Protein AF-A0A2E4F7Q9-F1 (afdb_monomer_lite)

Structure (mmCIF, N/CA/C/O backbone):
data_AF-A0A2E4F7Q9-F1
#
_entry.id   AF-A0A2E4F7Q9-F1
#
loop_
_atom_site.group_PDB
_atom_site.id
_atom_site.type_symbol
_atom_site.label_atom_id
_atom_site.label_alt_id
_atom_site.label_comp_id
_atom_site.label_asym_id
_atom_site.label_entity_id
_atom_site.label_seq_id
_atom_site.pdbx_PDB_ins_code
_atom_site.Cartn_x
_atom_site.Cartn_y
_atom_site.Cartn_z
_atom_site.occupancy
_atom_site.B_iso_or_equiv
_atom_site.auth_seq_id
_atom_site.auth_comp_id
_atom_site.auth_asym_id
_atom_site.auth_atom_id
_atom_site.pdbx_PDB_model_num
ATOM 1 N N . MET A 1 1 ? -91.558 -2.993 52.936 1.00 45.50 1 MET A N 1
ATOM 2 C CA . MET A 1 1 ? -90.773 -2.161 51.991 1.00 45.50 1 MET A CA 1
ATOM 3 C C . MET A 1 1 ? -89.692 -1.293 52.668 1.00 45.50 1 MET A C 1
ATOM 5 O O . MET A 1 1 ? -89.265 -0.317 52.079 1.00 45.50 1 MET A O 1
ATOM 9 N N . VAL A 1 2 ? -89.159 -1.664 53.846 1.00 42.94 2 VAL A N 1
ATOM 10 C CA . VAL A 1 2 ? -88.187 -0.820 54.594 1.00 42.94 2 VAL A CA 1
ATOM 11 C C . VAL A 1 2 ? -86.748 -1.382 54.591 1.00 42.94 2 VAL A C 1
ATOM 13 O O . VAL A 1 2 ? -85.806 -0.690 54.947 1.00 42.94 2 VAL A O 1
ATOM 16 N N . LYS A 1 3 ? -86.514 -2.605 54.090 1.00 37.88 3 LYS A N 1
ATOM 17 C CA . LYS A 1 3 ? -85.170 -3.228 54.080 1.00 37.88 3 LYS A CA 1
ATOM 18 C C . LYS A 1 3 ? -84.284 -2.899 52.864 1.00 37.88 3 LYS A C 1
ATOM 20 O O . LYS A 1 3 ? -83.122 -3.282 52.864 1.00 37.88 3 LYS A O 1
ATOM 25 N N . ARG A 1 4 ? -84.788 -2.193 51.842 1.00 39.75 4 ARG A N 1
ATOM 26 C CA . ARG A 1 4 ? -84.002 -1.857 50.630 1.00 39.75 4 ARG A CA 1
ATOM 27 C C . ARG A 1 4 ? -83.364 -0.462 50.634 1.00 39.75 4 ARG A C 1
ATOM 29 O O . ARG A 1 4 ? -82.505 -0.213 49.803 1.00 39.75 4 ARG A O 1
ATOM 36 N N . LEU A 1 5 ? -83.713 0.407 51.585 1.00 40.00 5 LEU A N 1
ATOM 37 C CA . LEU A 1 5 ? -83.173 1.774 51.657 1.00 40.00 5 LEU A CA 1
ATOM 38 C C . LEU A 1 5 ? -81.911 1.911 52.528 1.00 40.00 5 LEU A C 1
ATOM 40 O O . LEU A 1 5 ? -81.155 2.854 52.341 1.00 40.00 5 LEU A O 1
ATOM 44 N N . ILE A 1 6 ? -81.622 0.951 53.415 1.00 44.53 6 ILE A N 1
ATOM 45 C CA . ILE A 1 6 ? -80.449 1.027 54.311 1.00 44.53 6 ILE A CA 1
ATOM 46 C C . ILE A 1 6 ? -79.172 0.476 53.648 1.00 44.53 6 ILE A C 1
ATOM 48 O O . ILE A 1 6 ? -78.078 0.960 53.919 1.00 44.53 6 ILE A O 1
ATOM 52 N N . VAL A 1 7 ? -79.287 -0.469 52.708 1.00 45.38 7 VAL A N 1
ATOM 53 C CA . VAL A 1 7 ? -78.111 -1.052 52.028 1.00 45.38 7 VAL A CA 1
ATOM 54 C C . VAL A 1 7 ? -77.541 -0.110 50.958 1.00 45.38 7 VAL A C 1
ATOM 56 O O . VAL A 1 7 ? -76.335 -0.083 50.742 1.00 45.38 7 VAL A O 1
ATOM 59 N N . MET A 1 8 ? -78.373 0.731 50.334 1.00 41.50 8 MET A N 1
ATOM 60 C CA . MET A 1 8 ? -77.917 1.646 49.279 1.00 41.50 8 MET A CA 1
ATOM 61 C C . MET A 1 8 ? -77.243 2.916 49.834 1.00 41.50 8 MET A C 1
ATOM 63 O O . MET A 1 8 ? -76.357 3.466 49.187 1.00 41.50 8 MET A O 1
ATOM 67 N N . ALA A 1 9 ? -77.586 3.331 51.060 1.00 40.19 9 ALA A N 1
ATOM 68 C CA . ALA A 1 9 ? -76.904 4.427 51.753 1.00 40.19 9 ALA A CA 1
ATOM 69 C C . ALA A 1 9 ? -75.544 4.005 52.349 1.00 40.19 9 ALA A C 1
ATOM 71 O O . ALA A 1 9 ? -74.620 4.813 52.378 1.00 40.19 9 ALA A O 1
ATOM 72 N N . LEU A 1 10 ? -75.376 2.737 52.756 1.00 37.78 10 LEU A N 1
ATOM 73 C CA . LEU A 1 10 ? -74.100 2.252 53.302 1.00 37.78 10 LEU A CA 1
ATOM 74 C C . LEU A 1 10 ? -73.044 1.955 52.221 1.00 37.78 10 LEU A C 1
ATOM 76 O O . LEU A 1 10 ? -71.855 2.114 52.476 1.00 37.78 10 LEU A O 1
ATOM 80 N N . VAL A 1 11 ? -73.460 1.576 51.006 1.00 43.97 11 VAL A N 1
ATOM 81 C CA . VAL A 1 11 ? -72.532 1.351 49.878 1.00 43.97 11 VAL A CA 1
ATOM 82 C C . VAL A 1 11 ? -72.076 2.672 49.248 1.00 43.97 11 VAL A C 1
ATOM 84 O O . VAL A 1 11 ? -70.932 2.769 48.813 1.00 43.97 11 VAL A O 1
ATOM 87 N N . MET A 1 12 ? -72.902 3.726 49.271 1.00 40.31 12 MET A N 1
ATOM 88 C CA . MET A 1 12 ? -72.456 5.052 48.823 1.00 40.31 12 MET A CA 1
ATOM 89 C C . MET A 1 12 ? -71.593 5.791 49.856 1.00 40.31 12 MET A C 1
ATOM 91 O O . MET A 1 12 ? -70.722 6.548 49.450 1.00 40.31 12 MET A O 1
ATOM 95 N N . ALA A 1 13 ? -71.729 5.515 51.158 1.00 39.25 13 ALA A N 1
ATOM 96 C CA . ALA A 1 13 ? -70.867 6.120 52.182 1.00 39.25 13 ALA A CA 1
ATOM 97 C C . ALA A 1 13 ? -69.432 5.545 52.229 1.00 39.25 13 ALA A C 1
ATOM 99 O O . ALA A 1 13 ? -68.540 6.201 52.759 1.00 39.25 13 ALA A O 1
ATOM 100 N N . PHE A 1 14 ? -69.189 4.360 51.651 1.00 41.03 14 PHE A N 1
ATOM 101 C CA . PHE A 1 14 ? -67.839 3.789 51.489 1.00 41.03 14 PHE A CA 1
ATOM 102 C C . PHE A 1 14 ? -67.201 4.082 50.121 1.00 41.03 14 PHE A C 1
ATOM 104 O O . PHE A 1 14 ? -65.998 3.902 49.959 1.00 41.03 14 PHE A O 1
ATOM 111 N N . ALA A 1 15 ? -67.977 4.558 49.142 1.00 40.66 15 ALA A N 1
ATOM 112 C CA . ALA A 1 15 ? -67.469 4.897 47.811 1.00 40.66 15 ALA A CA 1
ATOM 113 C C . ALA A 1 15 ? -67.004 6.361 47.685 1.00 40.66 15 ALA A C 1
ATOM 115 O O . ALA A 1 15 ? -66.286 6.689 46.744 1.00 40.66 15 ALA A O 1
ATOM 116 N N . THR A 1 16 ? -67.366 7.243 48.622 1.00 42.84 16 THR A N 1
ATOM 117 C CA . THR A 1 16 ? -67.044 8.683 48.549 1.00 42.84 16 THR A CA 1
ATOM 118 C C . THR A 1 16 ? -65.993 9.167 49.552 1.00 42.84 16 THR A C 1
ATOM 120 O O . THR A 1 16 ? -65.706 10.357 49.592 1.00 42.84 16 THR A O 1
ATOM 123 N N . THR A 1 17 ? -65.373 8.275 50.328 1.00 42.00 17 THR A N 1
ATOM 124 C CA . THR A 1 17 ? -64.265 8.598 51.256 1.00 42.00 17 THR A CA 1
ATOM 125 C C . THR A 1 17 ? -62.901 8.054 50.810 1.00 42.00 17 THR A C 1
ATOM 127 O O . THR A 1 17 ? -61.927 8.184 51.541 1.00 42.00 17 THR A O 1
ATOM 130 N N . GLY A 1 18 ? -62.798 7.496 49.596 1.00 39.06 18 GLY A N 1
ATOM 131 C CA . GLY A 1 18 ? -61.547 6.954 49.041 1.00 39.06 18 GLY A CA 1
ATOM 132 C C . GLY A 1 18 ? -60.922 7.743 47.883 1.00 39.06 18 GLY A C 1
ATOM 133 O O . GLY A 1 18 ? -59.944 7.275 47.312 1.00 39.06 18 GLY A O 1
ATOM 134 N N . MET A 1 19 ? -61.474 8.898 47.489 1.00 43.62 19 MET A N 1
ATOM 135 C CA . MET A 1 19 ? -60.974 9.684 46.341 1.00 43.62 19 MET A CA 1
ATOM 136 C C . MET A 1 19 ? -60.696 11.154 46.673 1.00 43.62 19 MET A C 1
ATOM 138 O O . MET A 1 19 ? -60.764 12.025 45.810 1.00 43.62 19 MET A O 1
ATOM 142 N N . THR A 1 20 ? -60.353 11.442 47.925 1.00 38.62 20 THR A N 1
ATOM 143 C CA . THR A 1 20 ? -59.730 12.713 48.304 1.00 38.62 20 THR A CA 1
ATOM 144 C C . THR A 1 20 ? -58.364 12.411 48.903 1.00 38.62 20 THR A C 1
ATOM 146 O O . THR A 1 20 ? -58.276 11.997 50.053 1.00 38.62 20 THR A O 1
ATOM 149 N N . GLY A 1 21 ? -57.313 12.617 48.108 1.00 47.12 21 GLY A N 1
ATOM 150 C CA . GLY A 1 21 ? -55.946 12.758 48.607 1.00 47.12 21 GLY A CA 1
ATOM 151 C C . GLY A 1 21 ? -55.154 11.464 48.784 1.00 47.12 21 GLY A C 1
ATOM 152 O O . GLY A 1 21 ? -54.865 11.064 49.903 1.00 47.12 21 GLY A O 1
ATOM 153 N N . CYS A 1 22 ? -54.665 10.901 47.682 1.00 46.66 22 CYS A N 1
ATOM 154 C CA . CYS A 1 22 ? -53.318 10.328 47.688 1.00 46.66 22 CYS A CA 1
ATOM 155 C C . CYS A 1 22 ? -52.421 11.192 46.795 1.00 46.66 22 CYS A C 1
ATOM 157 O O . CYS A 1 22 ? -51.805 10.710 45.855 1.00 46.66 22 CYS A O 1
ATOM 159 N N . SER A 1 23 ? -52.351 12.492 47.099 1.00 52.06 23 SER A N 1
ATOM 160 C CA . SER A 1 23 ? -51.190 13.326 46.767 1.00 52.06 23 SER A CA 1
ATOM 161 C C . SER A 1 23 ? -50.048 12.999 47.740 1.00 52.06 23 SER A C 1
ATOM 163 O O . SER A 1 23 ? -49.494 13.891 48.382 1.00 52.06 23 SER A O 1
ATOM 165 N N . GLY A 1 24 ? -49.800 11.705 47.959 1.00 64.25 24 GLY A N 1
ATOM 166 C CA . GLY A 1 24 ? -48.612 11.265 48.667 1.00 64.25 24 GLY A CA 1
ATOM 167 C C . GLY A 1 24 ? -47.426 11.605 47.783 1.00 64.25 24 GLY A C 1
ATOM 168 O O . GLY A 1 24 ? -47.473 11.366 46.576 1.00 64.25 24 GLY A O 1
ATOM 169 N N . GLU A 1 25 ? -46.414 12.226 48.370 1.00 84.38 25 GLU A N 1
ATOM 170 C CA . GLU A 1 25 ? -45.112 12.358 47.731 1.00 84.38 25 GLU A CA 1
ATOM 171 C C . GLU A 1 25 ? -44.649 10.959 47.302 1.00 84.38 25 GLU A C 1
ATOM 173 O O . GLU A 1 25 ? -44.717 10.027 48.102 1.00 84.38 25 GLU A O 1
ATOM 178 N N . VAL A 1 26 ? -44.270 10.794 46.030 1.00 89.56 26 VAL A N 1
ATOM 179 C CA . VAL A 1 26 ? -43.790 9.505 45.511 1.00 89.56 26 VAL A CA 1
ATOM 180 C C . VAL A 1 26 ? -42.522 9.132 46.273 1.00 89.56 26 VAL A C 1
ATOM 182 O O . VAL A 1 26 ? -41.542 9.877 46.216 1.00 89.56 26 VAL A O 1
ATOM 185 N N . THR A 1 27 ? -42.535 8.001 46.981 1.00 93.00 27 THR A N 1
ATOM 186 C CA . THR A 1 27 ? -41.394 7.573 47.805 1.00 93.00 27 THR A CA 1
ATOM 187 C C . THR A 1 27 ? -40.459 6.624 47.051 1.00 93.00 27 THR A C 1
ATOM 189 O O . THR A 1 27 ? -40.796 6.099 45.989 1.00 93.00 27 THR A O 1
ATOM 192 N N . GLU A 1 28 ? -39.267 6.363 47.599 1.00 94.38 28 GLU A N 1
ATOM 193 C CA . GLU A 1 28 ? -38.353 5.352 47.041 1.00 94.38 28 GLU A CA 1
ATOM 194 C C . GLU A 1 28 ? -39.003 3.958 47.031 1.00 94.38 28 GLU A C 1
ATOM 196 O O . GLU A 1 28 ? -38.849 3.207 46.068 1.00 94.38 28 GLU A O 1
ATOM 201 N N . GLU A 1 29 ? -39.781 3.613 48.063 1.00 93.06 29 GLU A N 1
ATOM 202 C CA . GLU A 1 29 ? -40.510 2.343 48.113 1.00 93.06 29 GLU A CA 1
ATOM 203 C C . GLU A 1 29 ? -41.523 2.217 46.970 1.00 93.06 29 GLU A C 1
ATOM 205 O O . GLU A 1 29 ? -41.656 1.130 46.400 1.00 93.06 29 GLU A O 1
ATOM 210 N N . ASP A 1 30 ? -42.194 3.312 46.595 1.00 93.62 30 ASP A N 1
ATOM 211 C CA . ASP A 1 30 ? -43.116 3.331 45.456 1.00 93.62 30 ASP A CA 1
ATOM 212 C C . ASP A 1 30 ? -42.380 3.047 44.141 1.00 93.62 30 ASP A C 1
ATOM 214 O O . ASP A 1 30 ? -42.795 2.173 43.370 1.00 93.62 30 ASP A O 1
ATOM 218 N N . LEU A 1 31 ? -41.251 3.731 43.906 1.00 94.44 31 LEU A N 1
ATOM 219 C CA . LEU A 1 31 ? -40.431 3.539 42.706 1.00 94.44 31 LEU A CA 1
ATOM 220 C C . LEU A 1 31 ? -39.958 2.084 42.590 1.00 94.44 31 LEU A C 1
ATOM 222 O O . LEU A 1 31 ? -40.086 1.470 41.528 1.00 94.44 31 LEU A O 1
ATOM 226 N N . GLN A 1 32 ? -39.482 1.497 43.692 1.00 94.25 32 GLN A N 1
ATOM 227 C CA . GLN A 1 32 ? -39.054 0.097 43.735 1.00 94.25 32 GLN A CA 1
ATOM 228 C C . GLN A 1 32 ? -40.226 -0.865 43.496 1.00 94.25 32 GLN A C 1
ATOM 230 O O . GLN A 1 32 ? -40.107 -1.811 42.708 1.00 94.25 32 GLN A O 1
ATOM 235 N N . LEU A 1 33 ? -41.381 -0.629 44.127 1.00 92.94 33 LEU A N 1
ATOM 236 C CA . LEU A 1 33 ? -42.571 -1.470 43.990 1.00 92.94 33 LEU A CA 1
ATOM 237 C C . LEU A 1 33 ? -43.046 -1.544 42.534 1.00 92.94 33 LEU A C 1
ATOM 239 O O . LEU A 1 33 ? -43.384 -2.624 42.040 1.00 92.94 33 LEU A O 1
ATOM 243 N N . TRP A 1 34 ? -43.022 -0.426 41.815 1.00 94.94 34 TRP A N 1
ATOM 244 C CA . TRP A 1 34 ? -43.516 -0.347 40.441 1.00 94.94 34 TRP A CA 1
ATOM 245 C C . TRP A 1 34 ? -42.673 -1.117 39.418 1.00 94.94 34 TRP A C 1
ATOM 247 O O . TRP A 1 34 ? -43.142 -1.405 38.323 1.00 94.94 34 TRP A O 1
ATOM 257 N N . THR A 1 35 ? -41.482 -1.580 39.775 1.00 92.06 35 THR A N 1
ATOM 258 C CA . THR A 1 35 ? -40.645 -2.371 38.857 1.00 92.06 35 THR A CA 1
ATOM 259 C C . THR A 1 35 ? -41.067 -3.839 38.715 1.00 92.06 35 THR A C 1
ATOM 261 O O . THR A 1 35 ? -40.578 -4.540 37.832 1.00 92.06 35 THR A O 1
ATOM 264 N N . HIS A 1 36 ? -42.000 -4.324 39.544 1.00 90.94 36 HIS A N 1
ATOM 265 C CA . HIS A 1 36 ? -42.323 -5.754 39.649 1.00 90.94 36 HIS A CA 1
ATOM 266 C C . HIS A 1 36 ? -43.233 -6.296 38.533 1.00 90.94 36 HIS A C 1
ATOM 268 O O . HIS A 1 36 ? -43.378 -7.511 38.396 1.00 90.94 36 HIS A O 1
ATOM 274 N N . ASN A 1 37 ? -43.903 -5.434 37.762 1.00 91.44 37 ASN A N 1
ATOM 275 C CA . ASN A 1 37 ? -44.787 -5.853 36.672 1.00 91.44 37 ASN A CA 1
ATOM 276 C C . ASN A 1 37 ? -44.985 -4.740 35.627 1.00 91.44 37 ASN A C 1
ATOM 278 O O . ASN A 1 37 ? -44.644 -3.583 35.854 1.00 91.44 37 ASN A O 1
ATOM 282 N N . SER A 1 38 ? -45.586 -5.084 34.485 1.00 90.75 38 SER A N 1
ATOM 283 C CA . SER A 1 38 ? -45.806 -4.157 33.364 1.00 90.75 38 SER A CA 1
ATOM 284 C C . SER A 1 38 ? -46.677 -2.947 33.712 1.00 90.75 38 SER A C 1
ATOM 286 O O . SER A 1 38 ? -46.427 -1.853 33.214 1.00 90.75 38 SER A O 1
ATOM 288 N N . ARG A 1 39 ? -47.683 -3.118 34.578 1.00 91.88 39 ARG A N 1
ATOM 289 C CA . ARG A 1 39 ? -48.547 -2.016 35.022 1.00 91.88 39 ARG A CA 1
ATOM 290 C C . ARG A 1 39 ? -47.788 -1.042 35.918 1.00 91.88 39 ARG A C 1
ATOM 292 O O . ARG A 1 39 ? -47.976 0.163 35.796 1.00 91.88 39 ARG A O 1
ATOM 299 N N . GLY A 1 40 ? -46.938 -1.561 36.796 1.00 93.31 40 GLY A N 1
ATOM 300 C CA . GLY A 1 40 ? -46.037 -0.750 37.599 1.00 93.31 40 GLY A CA 1
ATOM 301 C C . GLY A 1 40 ? -45.043 0.009 36.720 1.00 93.31 40 GLY A C 1
ATOM 302 O O . GLY A 1 40 ? -44.918 1.215 36.868 1.00 93.31 40 GLY A O 1
ATOM 303 N N . LEU A 1 41 ? -44.427 -0.638 35.725 1.00 93.44 41 LEU A N 1
ATOM 304 C CA . LEU A 1 41 ? -43.508 0.048 34.809 1.00 93.44 41 LEU A CA 1
ATOM 305 C C . LEU A 1 41 ? -44.188 1.174 34.025 1.00 93.44 41 LEU A C 1
ATOM 307 O O . LEU A 1 41 ? -43.593 2.235 33.860 1.00 93.44 41 LEU A O 1
ATOM 311 N N . ALA A 1 42 ? -45.440 0.981 33.598 1.00 94.56 42 ALA A N 1
ATOM 312 C CA . ALA A 1 42 ? -46.230 2.054 32.996 1.00 94.56 42 ALA A CA 1
ATOM 313 C C . ALA A 1 42 ? -46.452 3.212 33.983 1.00 94.56 42 ALA A C 1
ATOM 315 O O . ALA A 1 42 ? -46.291 4.371 33.616 1.00 94.56 42 ALA A O 1
ATOM 316 N N . ARG A 1 43 ? -46.736 2.910 35.256 1.00 95.19 43 ARG A N 1
ATOM 317 C CA . ARG A 1 43 ? -46.866 3.933 36.300 1.00 95.19 43 ARG A CA 1
ATOM 318 C C . ARG A 1 43 ? -45.554 4.681 36.558 1.00 95.19 43 ARG A C 1
ATOM 320 O O . ARG A 1 43 ? -45.569 5.893 36.739 1.00 95.19 43 ARG A O 1
ATOM 327 N N . LEU A 1 44 ? -44.429 3.973 36.551 1.00 95.06 44 LEU A N 1
ATOM 328 C CA . LEU A 1 44 ? -43.102 4.564 36.697 1.00 95.06 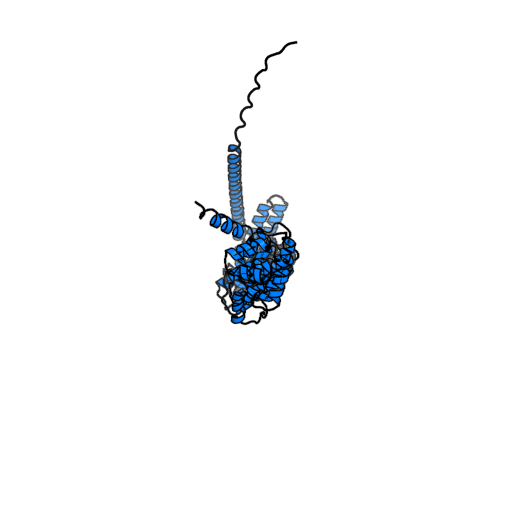44 LEU A CA 1
ATOM 329 C C . LEU A 1 44 ? -42.784 5.496 35.516 1.00 95.06 44 LEU A C 1
ATOM 331 O O . LEU A 1 44 ? -42.322 6.612 35.728 1.00 95.06 44 LEU A O 1
ATOM 335 N N . ALA A 1 45 ? -43.115 5.085 34.287 1.00 95.88 45 ALA A N 1
ATOM 336 C CA . ALA A 1 45 ? -43.003 5.926 33.095 1.00 95.88 45 ALA A CA 1
ATOM 337 C C . ALA A 1 45 ? -43.869 7.197 33.190 1.00 95.88 45 ALA A C 1
ATOM 339 O O . ALA A 1 45 ? -43.373 8.286 32.906 1.00 95.88 45 ALA A O 1
ATOM 340 N N . GLU A 1 46 ? -45.120 7.078 33.656 1.00 95.94 46 GLU A N 1
ATOM 341 C CA . GLU A 1 46 ? -46.008 8.226 33.897 1.00 95.94 46 GLU A CA 1
ATOM 342 C C . GLU A 1 46 ? -45.378 9.234 34.866 1.00 95.94 46 GLU A C 1
ATOM 344 O O . GLU A 1 46 ? -45.363 10.426 34.577 1.00 95.94 46 GLU A O 1
ATOM 349 N N . VAL A 1 47 ? -44.817 8.764 35.986 1.00 95.94 47 VAL A N 1
ATOM 350 C CA . VAL A 1 47 ? -44.167 9.628 36.987 1.00 95.94 47 VAL A CA 1
ATOM 351 C C . VAL A 1 47 ? -42.922 10.313 36.422 1.00 95.94 47 VAL A C 1
ATOM 353 O O . VAL A 1 47 ? -42.708 11.495 36.671 1.00 95.94 47 VAL A O 1
ATOM 356 N N . ILE A 1 48 ? -42.116 9.616 35.619 1.00 97.38 48 ILE A N 1
ATOM 357 C CA . ILE A 1 48 ? -40.937 10.209 34.968 1.00 97.38 48 ILE A CA 1
ATOM 358 C C . ILE A 1 48 ? -41.345 11.272 33.927 1.00 97.38 48 ILE A C 1
ATOM 360 O O . ILE A 1 48 ? -40.654 12.284 33.755 1.00 97.38 48 ILE A O 1
ATOM 364 N N . ALA A 1 49 ? -42.457 11.059 33.220 1.00 96.50 49 ALA A N 1
ATOM 365 C CA . ALA A 1 49 ? -42.962 11.973 32.197 1.00 96.50 49 ALA A CA 1
ATOM 366 C C . ALA A 1 49 ? -43.723 13.183 32.766 1.00 96.50 49 ALA A C 1
ATOM 368 O O . ALA A 1 49 ? -43.810 14.209 32.083 1.00 96.50 49 ALA A O 1
ATOM 369 N N . ASP A 1 50 ? -44.247 13.077 33.988 1.00 95.88 50 ASP A N 1
ATOM 370 C CA . ASP A 1 50 ? -45.048 14.103 34.653 1.00 95.88 50 ASP A CA 1
ATOM 371 C C . ASP A 1 50 ? -44.196 15.334 35.039 1.00 95.88 50 ASP A C 1
ATOM 373 O O . ASP A 1 50 ? -43.276 15.222 35.855 1.00 95.88 50 ASP A O 1
ATOM 377 N N . PRO A 1 51 ? -44.461 16.524 34.460 1.00 94.62 51 PRO A N 1
ATOM 378 C CA . PRO A 1 51 ? -43.712 17.737 34.773 1.00 94.62 51 PRO A CA 1
ATOM 379 C C . PRO A 1 51 ? -43.974 18.287 36.180 1.00 94.62 51 PRO A C 1
ATOM 381 O O . PRO A 1 51 ? -43.174 19.097 36.641 1.00 94.62 51 PRO A O 1
ATOM 384 N N . GLU A 1 52 ? -45.054 17.869 36.848 1.00 94.69 52 GLU A N 1
ATOM 385 C CA . GLU A 1 52 ? -45.373 18.293 38.218 1.00 94.69 52 GLU A CA 1
ATOM 386 C C . GLU A 1 52 ? -44.549 17.526 39.268 1.00 94.69 52 GLU A C 1
ATOM 388 O O . GLU A 1 52 ? -44.474 17.936 40.427 1.00 94.69 52 GLU A O 1
ATOM 393 N N . GLN A 1 53 ? -43.901 16.420 38.879 1.00 95.44 53 GLN A N 1
ATOM 394 C CA . GLN A 1 53 ? -43.010 15.674 39.766 1.00 95.44 53 GLN A CA 1
ATOM 395 C C . GLN A 1 53 ? -41.651 16.378 39.901 1.00 95.44 53 GLN A C 1
ATOM 397 O O . GLN A 1 53 ? -41.104 16.856 38.898 1.00 95.44 53 GLN A O 1
ATOM 402 N N . PRO A 1 54 ? -41.041 16.391 41.104 1.00 95.88 54 PRO A N 1
ATOM 403 C CA . PRO A 1 54 ? -39.699 16.931 41.290 1.00 95.88 54 PRO A CA 1
ATOM 404 C C . PRO A 1 54 ? -38.680 16.269 40.353 1.00 95.88 54 PRO A C 1
ATOM 406 O O . PRO A 1 54 ? -38.685 15.050 40.173 1.00 95.88 54 PRO A O 1
ATOM 409 N N . MET A 1 55 ? -37.760 17.057 39.785 1.00 97.12 55 MET A N 1
ATOM 410 C CA . MET A 1 55 ? -36.740 16.541 38.860 1.00 97.12 55 MET A CA 1
ATOM 411 C C . MET A 1 55 ? -35.888 15.431 39.493 1.00 97.12 55 MET A C 1
ATOM 413 O O . MET A 1 55 ? -35.573 14.443 38.837 1.00 97.12 55 MET A O 1
ATOM 417 N N . THR A 1 56 ? -35.584 15.543 40.787 1.00 96.94 56 THR A N 1
ATOM 418 C CA . THR A 1 56 ? -34.877 14.513 41.562 1.00 96.94 56 THR A CA 1
ATOM 419 C C . THR A 1 56 ? -35.627 13.180 41.575 1.00 96.94 56 THR A C 1
ATOM 421 O O . THR A 1 56 ? -35.021 12.142 41.325 1.00 96.94 56 THR A O 1
ATOM 424 N N . THR A 1 57 ? -36.948 13.198 41.780 1.00 97.25 57 THR A N 1
ATOM 425 C CA . THR A 1 57 ? -37.807 12.003 41.731 1.00 97.25 57 THR A CA 1
ATOM 426 C C . THR A 1 57 ? -37.845 11.402 40.329 1.00 97.25 57 THR A C 1
ATOM 428 O O . THR A 1 57 ? -37.789 10.185 40.171 1.00 97.25 57 THR A O 1
ATOM 431 N N . ARG A 1 58 ? -37.890 12.245 39.293 1.00 97.88 58 ARG A N 1
ATOM 432 C CA . ARG A 1 58 ? -37.905 11.803 37.890 1.00 97.88 58 ARG A CA 1
ATOM 433 C C . ARG A 1 58 ? -36.577 11.158 37.479 1.00 97.88 58 ARG A C 1
ATOM 435 O O . ARG A 1 58 ? -36.593 10.104 36.848 1.00 97.88 58 ARG A O 1
ATOM 442 N N . ILE A 1 59 ? -35.444 11.747 37.879 1.00 98.12 59 ILE A N 1
ATOM 443 C CA . ILE A 1 59 ? -34.099 11.181 37.676 1.00 98.12 59 ILE A CA 1
ATOM 444 C C . ILE A 1 59 ? -33.976 9.844 38.411 1.00 98.12 59 ILE A C 1
ATOM 446 O O . ILE A 1 59 ? -33.597 8.852 37.791 1.00 98.12 59 ILE A O 1
ATOM 450 N N . ARG A 1 60 ? -34.368 9.782 39.692 1.00 97.56 60 ARG A N 1
ATOM 451 C CA . ARG A 1 60 ? -34.325 8.536 40.471 1.00 97.56 60 ARG A CA 1
ATOM 452 C C . ARG A 1 60 ? -35.231 7.457 39.877 1.00 97.56 60 ARG A C 1
ATOM 454 O O . ARG A 1 60 ? -34.834 6.303 39.783 1.00 97.56 60 ARG A O 1
ATOM 461 N N . GLY A 1 61 ? -36.421 7.822 39.401 1.00 97.38 61 GLY A N 1
ATOM 462 C CA . GLY A 1 61 ? -37.308 6.898 38.697 1.00 97.38 61 GLY A CA 1
ATOM 463 C C . GLY A 1 61 ? -36.651 6.297 37.452 1.00 97.38 61 GLY A C 1
ATOM 464 O O . GLY A 1 61 ? -36.744 5.090 37.232 1.00 97.38 61 GLY A O 1
ATOM 465 N N . MET A 1 62 ? -35.939 7.111 36.665 1.00 97.88 62 MET A N 1
ATOM 466 C CA . MET A 1 62 ? -35.179 6.630 35.508 1.00 97.88 62 MET A CA 1
ATOM 467 C C . MET A 1 62 ? -34.011 5.721 35.918 1.00 97.88 62 MET A C 1
ATOM 469 O O . MET A 1 62 ? -33.788 4.689 35.289 1.00 97.88 62 MET A O 1
ATOM 473 N N . GLU A 1 63 ? -33.291 6.064 36.983 1.00 97.56 63 GLU A N 1
ATOM 474 C CA . GLU A 1 63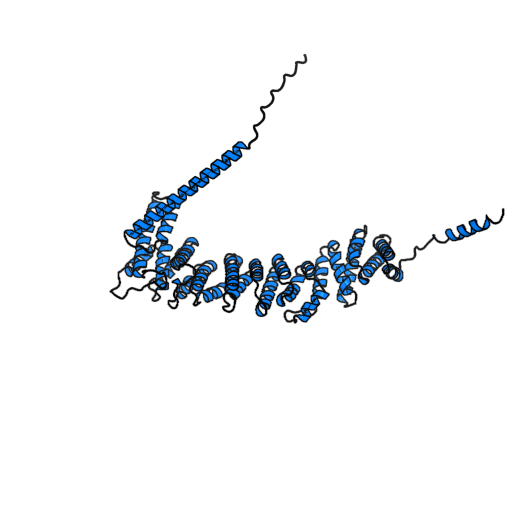 ? -32.225 5.234 37.552 1.00 97.56 63 GLU A CA 1
ATOM 475 C C . GLU A 1 63 ? -32.762 3.854 37.963 1.00 97.56 63 GLU A C 1
ATOM 477 O O . GLU A 1 63 ? -32.228 2.838 37.530 1.00 97.56 63 GLU A O 1
ATOM 482 N N . VAL A 1 64 ? -33.904 3.798 38.657 1.00 97.25 64 VAL A N 1
ATOM 483 C CA . VAL A 1 64 ? -34.580 2.549 39.046 1.00 97.25 64 VAL A CA 1
ATOM 484 C C . VAL A 1 64 ? -34.985 1.700 37.829 1.00 97.25 64 VAL A C 1
ATOM 486 O O . VAL A 1 64 ? -34.822 0.476 37.846 1.00 97.25 64 VAL A O 1
ATOM 489 N N . VAL A 1 65 ? -35.469 2.316 36.738 1.00 97.00 65 VAL A N 1
ATOM 490 C CA . VAL A 1 65 ? -35.732 1.605 35.464 1.00 97.00 65 VAL A CA 1
ATOM 491 C C . VAL A 1 65 ? -34.462 0.904 34.968 1.00 97.00 65 VAL A C 1
ATOM 493 O O . VAL A 1 65 ? -34.517 -0.247 34.521 1.00 97.00 65 VAL A O 1
ATOM 496 N N . VAL A 1 66 ? -33.314 1.577 35.061 1.00 97.19 66 VAL A N 1
ATOM 497 C CA . VAL A 1 66 ? -32.019 1.045 34.628 1.00 97.19 66 VAL A CA 1
ATOM 498 C C . VAL A 1 66 ? -31.499 -0.024 35.588 1.00 97.19 66 VAL A C 1
ATOM 500 O O . VAL A 1 66 ? -31.159 -1.113 35.130 1.00 97.19 66 VAL A O 1
ATOM 503 N N . GLU A 1 67 ? -31.494 0.216 36.899 1.00 95.88 67 GLU A N 1
ATOM 504 C CA . GLU A 1 67 ? -31.037 -0.732 37.927 1.00 95.88 67 GLU A CA 1
ATOM 505 C C . GLU A 1 67 ? -31.702 -2.107 37.771 1.00 95.88 67 GLU A C 1
ATOM 507 O O . GLU A 1 67 ? -31.030 -3.138 37.845 1.00 95.88 67 GLU A O 1
ATOM 512 N N . LYS A 1 68 ? -33.006 -2.130 37.460 1.00 95.38 68 LYS A N 1
ATOM 513 C CA . LYS A 1 68 ? -33.793 -3.361 37.266 1.00 95.38 68 LYS A CA 1
ATOM 514 C C . LYS A 1 68 ? -33.672 -3.995 35.877 1.00 95.38 68 LYS A C 1
ATOM 516 O O . LYS A 1 68 ? -34.338 -4.991 35.600 1.00 95.38 68 LYS A O 1
ATOM 521 N N . GLY A 1 69 ? -32.827 -3.452 35.003 1.00 94.25 69 GLY A N 1
ATOM 522 C CA . GLY A 1 69 ? -32.527 -4.033 33.694 1.00 94.25 69 GLY A CA 1
ATOM 523 C C . GLY A 1 69 ? -33.544 -3.711 32.599 1.00 94.25 69 GLY A C 1
ATOM 524 O O . GLY A 1 69 ? -33.481 -4.301 31.522 1.00 94.25 69 GLY A O 1
ATOM 525 N N . PHE A 1 70 ? -34.447 -2.747 32.803 1.00 95.69 70 PHE A N 1
ATOM 526 C CA . PHE A 1 70 ? -35.404 -2.308 31.778 1.00 95.69 70 PHE A CA 1
ATOM 527 C C . PHE A 1 70 ? -34.795 -1.270 30.820 1.00 95.69 70 PHE A C 1
ATOM 529 O O . PHE A 1 70 ? -35.459 -0.334 30.376 1.00 95.69 70 PHE A O 1
ATOM 536 N N . THR A 1 71 ? -33.523 -1.444 30.453 1.00 93.88 71 THR A N 1
ATOM 537 C CA . THR A 1 71 ? -32.738 -0.487 29.650 1.00 93.88 71 THR A CA 1
ATOM 538 C C . THR A 1 71 ? -33.356 -0.205 28.279 1.00 93.88 71 THR A C 1
ATOM 540 O O . THR A 1 71 ? -33.251 0.906 27.762 1.00 93.88 71 THR A O 1
ATOM 543 N N . THR A 1 72 ? -34.086 -1.165 27.704 1.00 91.31 72 THR A N 1
ATOM 544 C CA . THR A 1 72 ? -34.804 -0.980 26.434 1.00 91.31 72 THR A CA 1
ATOM 545 C C . THR A 1 72 ? -35.999 -0.029 26.544 1.00 91.31 72 THR A C 1
ATOM 547 O O . THR A 1 72 ? -36.426 0.508 25.525 1.00 91.31 72 THR A O 1
ATOM 550 N N . GLN A 1 73 ? -36.546 0.185 27.748 1.00 93.81 73 GLN A N 1
ATOM 551 C CA . GLN A 1 73 ? -37.683 1.085 27.993 1.00 93.81 73 GLN A CA 1
ATOM 552 C C . GLN A 1 73 ? -37.258 2.547 28.137 1.00 93.81 73 GLN A C 1
ATOM 554 O O . GLN A 1 73 ? -38.067 3.435 27.881 1.00 93.81 73 GLN A O 1
ATOM 559 N N . VAL A 1 74 ? -35.989 2.810 28.475 1.00 96.00 74 VAL A N 1
ATOM 560 C CA . VAL A 1 74 ? -35.441 4.167 28.664 1.00 96.00 74 VAL A CA 1
ATOM 561 C C . VAL A 1 74 ? -35.777 5.071 27.481 1.00 96.00 74 VAL A C 1
ATOM 563 O O . VAL A 1 74 ? -36.232 6.197 27.662 1.00 96.00 74 VAL A O 1
ATOM 566 N N . ARG A 1 75 ? -35.624 4.557 26.255 1.00 94.69 75 ARG A N 1
ATOM 567 C CA . ARG A 1 75 ? -35.956 5.300 25.036 1.00 94.69 75 ARG A CA 1
ATOM 568 C C . ARG A 1 75 ? -37.432 5.697 24.980 1.00 94.69 75 ARG A C 1
ATOM 570 O O . ARG A 1 75 ? -37.733 6.862 24.750 1.00 94.69 75 ARG A O 1
ATOM 577 N N . THR A 1 76 ? -38.327 4.733 25.182 1.00 94.56 76 THR A N 1
ATOM 578 C CA . THR A 1 76 ? -39.777 4.952 25.133 1.00 94.56 76 THR A CA 1
ATOM 579 C C . THR A 1 76 ? -40.205 5.983 26.171 1.00 94.56 76 THR A C 1
ATOM 581 O O . THR A 1 76 ? -40.937 6.909 25.842 1.00 94.56 76 THR A O 1
ATOM 584 N N . ILE A 1 77 ? -39.671 5.886 27.390 1.00 95.94 77 ILE A N 1
ATOM 585 C CA . ILE A 1 77 ? -39.959 6.839 28.466 1.00 95.94 77 ILE A CA 1
ATOM 586 C C . ILE A 1 77 ? -39.474 8.244 28.082 1.00 95.94 77 ILE A C 1
ATOM 588 O O . ILE A 1 77 ? -40.229 9.208 28.173 1.00 95.94 77 ILE A O 1
ATOM 592 N N . LEU A 1 78 ? -38.235 8.381 27.596 1.00 96.50 78 LEU A N 1
ATOM 593 C CA . LEU A 1 78 ? -37.694 9.680 27.178 1.00 96.50 78 LEU A CA 1
ATOM 594 C C . LEU A 1 78 ? -38.460 10.298 26.002 1.00 96.50 78 LEU A C 1
ATOM 596 O O . LEU A 1 78 ? -38.588 11.522 25.942 1.00 96.50 78 LEU A O 1
ATOM 600 N N . ASP A 1 79 ? -38.989 9.485 25.085 1.00 94.81 79 ASP A N 1
ATOM 601 C CA . ASP A 1 79 ? -39.819 9.961 23.975 1.00 94.81 79 ASP A CA 1
ATOM 602 C C . ASP A 1 79 ? -41.133 10.597 24.469 1.00 94.81 79 ASP A C 1
ATOM 604 O O . ASP A 1 79 ? -41.588 11.582 23.876 1.00 94.81 79 ASP A O 1
ATOM 608 N N . GLU A 1 80 ? -41.686 10.120 25.588 1.00 94.62 80 GLU A N 1
ATOM 609 C CA . GLU A 1 80 ? -42.917 10.630 26.211 1.00 94.62 80 GLU A CA 1
ATOM 610 C C . GLU A 1 80 ? -42.702 11.891 27.069 1.00 94.62 80 GLU A C 1
ATOM 612 O O . GLU A 1 80 ? -43.630 12.685 27.250 1.00 94.62 80 GLU A O 1
ATOM 617 N N . VAL A 1 81 ? -41.476 12.144 27.541 1.00 96.25 81 VAL A N 1
ATOM 618 C CA . VAL A 1 81 ? -41.145 13.321 28.362 1.00 96.25 81 VAL A CA 1
ATOM 619 C C . VAL A 1 81 ? -41.209 14.603 27.524 1.00 96.25 81 VAL A C 1
ATOM 621 O O . VAL A 1 81 ? -40.309 14.878 26.730 1.00 96.25 81 VAL A O 1
ATOM 624 N N . LYS A 1 82 ? -42.246 15.430 27.699 1.00 93.06 82 LYS A N 1
ATOM 625 C CA . LYS A 1 82 ? -42.428 16.672 26.912 1.00 93.06 82 LYS A CA 1
ATOM 626 C C . LYS A 1 82 ? -41.703 17.892 27.485 1.00 93.06 82 LYS A C 1
ATOM 628 O O . LYS A 1 82 ? -41.262 18.741 26.717 1.00 93.06 82 LYS A O 1
ATOM 633 N N . ALA A 1 83 ? -41.576 17.981 28.808 1.00 93.50 83 ALA A N 1
ATOM 634 C CA . ALA A 1 83 ? -40.976 19.118 29.509 1.00 93.50 83 ALA A CA 1
ATOM 635 C C . ALA A 1 83 ? -39.841 18.666 30.443 1.00 93.50 83 ALA A C 1
ATOM 637 O O . ALA A 1 83 ? -39.926 17.610 31.078 1.00 93.50 83 ALA A O 1
ATOM 638 N N . GLY A 1 84 ? -38.769 19.465 30.507 1.00 94.31 84 GLY A N 1
ATOM 639 C CA . GLY A 1 84 ? -37.580 19.175 31.321 1.00 94.31 84 GLY A CA 1
ATOM 640 C C . GLY A 1 84 ? -36.737 17.990 30.830 1.00 94.31 84 GLY A C 1
ATOM 641 O O . GLY A 1 84 ? -35.946 17.456 31.596 1.00 94.31 84 GLY A O 1
ATOM 642 N N . ARG A 1 85 ? -36.906 17.547 29.572 1.00 96.00 85 ARG A N 1
ATOM 643 C CA . ARG A 1 85 ? -36.223 16.356 29.025 1.00 96.00 85 ARG A CA 1
ATOM 644 C C . ARG A 1 85 ? -34.702 16.462 29.107 1.00 96.00 85 ARG A C 1
ATOM 646 O O . ARG A 1 85 ? -34.056 15.494 29.476 1.00 96.00 85 ARG A O 1
ATOM 653 N N . GLU A 1 86 ? -34.144 17.612 28.746 1.00 94.62 86 GLU A N 1
ATOM 654 C CA . GLU A 1 86 ? -32.694 17.830 28.732 1.00 94.62 86 GLU A CA 1
ATOM 655 C C . GLU A 1 86 ? -32.092 17.738 30.139 1.00 94.62 86 GLU A C 1
ATOM 657 O O . GLU A 1 86 ? -31.116 17.023 30.343 1.00 94.62 86 GLU A O 1
ATOM 662 N N . GLU A 1 87 ? -32.728 18.375 31.125 1.00 96.19 87 GLU A N 1
ATOM 663 C CA . GLU A 1 87 ? -32.318 18.313 32.531 1.00 96.19 87 GLU A CA 1
ATOM 664 C C . GLU A 1 87 ? -32.439 16.889 33.095 1.00 96.19 87 GLU A C 1
ATOM 666 O O . GLU A 1 87 ? -31.495 16.389 33.707 1.00 96.19 87 GLU A O 1
ATOM 671 N N . LEU A 1 88 ? -33.546 16.192 32.802 1.00 97.19 88 LEU A N 1
ATOM 672 C CA . LEU A 1 88 ? -33.738 14.786 33.168 1.00 97.19 88 LEU A CA 1
ATOM 673 C C . LEU A 1 88 ? -32.646 13.892 32.569 1.00 97.19 88 LEU A C 1
ATOM 675 O O . LEU A 1 88 ? -32.073 13.062 33.272 1.00 97.19 88 LEU A O 1
ATOM 679 N N . VAL A 1 89 ? -32.356 14.048 31.273 1.00 96.88 89 VAL A N 1
ATOM 680 C CA . VAL A 1 89 ? -31.316 13.280 30.575 1.00 96.88 89 VAL A CA 1
ATOM 681 C C . VAL A 1 89 ? -29.953 13.566 31.187 1.00 96.88 89 VAL A C 1
ATOM 683 O O . VAL A 1 89 ? -29.247 12.619 31.516 1.00 96.88 89 VAL A O 1
ATOM 686 N N . SER A 1 90 ? -29.601 14.837 31.383 1.00 95.88 90 SER A N 1
ATOM 687 C CA . SER A 1 90 ? -28.318 15.233 31.964 1.00 95.88 90 SER A CA 1
ATOM 688 C C . SER A 1 90 ? -28.134 14.660 33.371 1.00 95.88 90 SER A C 1
ATOM 690 O O . SER A 1 90 ? -27.114 14.029 33.644 1.00 95.88 90 SER A O 1
ATOM 692 N N . GLY A 1 91 ? -29.131 14.820 34.247 1.00 96.50 91 GLY A N 1
ATOM 693 C CA . GLY A 1 91 ? -29.074 14.294 35.611 1.00 96.50 91 GLY A CA 1
ATOM 694 C C . GLY A 1 91 ? -29.044 12.765 35.657 1.00 96.50 91 GLY A C 1
ATOM 695 O O . GLY A 1 91 ? -28.294 12.185 36.435 1.00 96.50 91 GLY A O 1
ATOM 696 N N . THR A 1 92 ? -29.784 12.095 34.767 1.00 97.31 92 THR A N 1
ATOM 697 C CA . THR A 1 92 ? -29.731 10.629 34.640 1.00 97.31 92 THR A CA 1
ATOM 698 C C . THR A 1 92 ? -28.352 10.170 34.163 1.00 97.31 92 THR A C 1
ATOM 700 O O . THR A 1 92 ? -27.793 9.235 34.724 1.00 97.31 92 THR A O 1
ATOM 703 N N . VAL A 1 93 ? -27.768 10.823 33.151 1.00 96.94 93 VAL A N 1
ATOM 704 C CA . VAL A 1 93 ? -26.417 10.500 32.664 1.00 96.94 93 VAL A CA 1
ATOM 705 C C . VAL A 1 93 ? -25.396 10.592 33.792 1.00 96.94 93 VAL A C 1
ATOM 707 O O . VAL A 1 93 ? -24.559 9.702 33.906 1.00 96.94 93 VAL A O 1
ATOM 710 N N . GLU A 1 94 ? -25.474 11.624 34.633 1.00 95.94 94 GLU A N 1
ATOM 711 C CA . GLU A 1 94 ? -24.584 11.784 35.784 1.00 95.94 94 GLU A CA 1
ATOM 712 C C . GLU A 1 94 ? -24.665 10.589 36.748 1.00 95.94 94 GLU A C 1
ATOM 714 O O . GLU A 1 94 ? -23.629 9.997 37.057 1.00 95.94 94 GLU A O 1
ATOM 719 N N . GLN A 1 95 ? -25.874 10.161 37.134 1.00 96.31 95 GLN A N 1
ATOM 720 C CA . GLN A 1 95 ? -26.059 8.988 38.005 1.00 96.31 95 GLN A CA 1
ATOM 721 C C . GLN A 1 95 ? -25.558 7.691 37.350 1.00 96.31 95 GLN A C 1
ATOM 723 O O . GLN A 1 95 ? -24.838 6.897 37.954 1.00 96.31 95 GLN A O 1
ATOM 728 N N . LEU A 1 96 ? -25.863 7.482 36.066 1.00 96.81 96 LEU A N 1
ATOM 729 C CA . LEU A 1 96 ? -25.432 6.276 35.356 1.00 96.81 96 LEU A CA 1
ATOM 730 C C . LEU A 1 96 ? -23.910 6.205 35.176 1.00 96.81 96 LEU A C 1
ATOM 732 O O . LEU A 1 96 ? -23.337 5.112 35.208 1.00 96.81 96 LEU A O 1
ATOM 736 N N . LEU A 1 97 ? -23.244 7.346 34.988 1.00 95.50 97 LEU A N 1
ATOM 737 C CA . LEU A 1 97 ? -21.783 7.418 34.959 1.00 95.50 97 LEU A CA 1
ATOM 738 C C . LEU A 1 97 ? -21.175 7.092 36.327 1.00 95.50 97 LEU A C 1
ATOM 740 O O . LEU A 1 97 ? -20.140 6.428 36.387 1.00 95.50 97 LEU A O 1
ATOM 744 N N . ASP A 1 98 ? -21.812 7.520 37.414 1.00 94.69 98 ASP A N 1
ATOM 745 C CA . ASP A 1 98 ? -21.381 7.196 38.772 1.00 94.69 98 ASP A CA 1
ATOM 746 C C . ASP A 1 98 ? -21.466 5.684 39.052 1.00 94.69 98 ASP A C 1
ATOM 748 O O . ASP A 1 98 ? -20.463 5.081 39.447 1.00 94.69 98 ASP A O 1
ATOM 752 N N . HIS A 1 99 ? -22.581 5.031 38.700 1.00 94.44 99 HIS A N 1
ATOM 753 C CA . HIS A 1 99 ? -22.699 3.564 38.736 1.00 94.44 99 HIS A CA 1
ATOM 754 C C . HIS A 1 99 ? -21.603 2.865 37.924 1.00 94.44 99 HIS A C 1
ATOM 756 O O . HIS A 1 99 ? -20.935 1.934 38.389 1.00 94.44 99 HIS A O 1
ATOM 762 N N . LEU A 1 100 ? -21.359 3.351 36.701 1.00 93.81 100 LEU A N 1
ATOM 763 C CA . LEU A 1 100 ? -20.330 2.795 35.828 1.00 93.81 100 LEU A CA 1
ATOM 764 C C . LEU A 1 100 ? -18.933 2.861 36.471 1.00 93.81 100 LEU A C 1
ATOM 766 O O . LEU A 1 100 ? -18.137 1.935 36.305 1.00 93.81 100 LEU A O 1
ATOM 770 N N . ASN A 1 101 ? -18.643 3.901 37.255 1.00 89.75 101 ASN A N 1
ATOM 771 C CA . ASN A 1 101 ? -17.359 4.087 37.933 1.00 89.75 101 ASN A CA 1
ATOM 772 C C . ASN A 1 101 ? -17.240 3.311 39.258 1.00 89.75 101 ASN A C 1
ATOM 774 O O . ASN A 1 101 ? -16.148 2.838 39.589 1.00 89.75 101 ASN A O 1
ATOM 778 N N . LYS A 1 102 ? -18.339 3.146 40.006 1.00 88.12 102 LYS A N 1
ATOM 779 C CA . LYS A 1 102 ? -18.355 2.560 41.360 1.00 88.12 102 LYS A CA 1
ATOM 780 C C . LYS A 1 102 ? -18.135 1.046 41.432 1.00 88.12 102 LYS A C 1
ATOM 782 O O . LYS A 1 102 ? -17.893 0.535 42.522 1.00 88.12 102 LYS A O 1
ATOM 787 N N . LYS A 1 103 ? -18.137 0.327 40.303 1.00 80.12 103 LYS A N 1
ATOM 788 C CA . LYS A 1 103 ? -18.012 -1.150 40.272 1.00 80.12 103 LYS A CA 1
ATOM 789 C C . LYS A 1 103 ? -19.129 -1.878 41.019 1.00 80.12 103 LYS A C 1
ATOM 791 O O . LYS A 1 103 ? -18.882 -2.919 41.624 1.00 80.12 103 LYS A O 1
ATOM 796 N N . ASP A 1 104 ? -20.341 -1.336 40.955 1.00 90.38 104 ASP A N 1
ATOM 797 C CA . ASP A 1 104 ? -21.539 -1.971 41.502 1.00 90.38 104 ASP A CA 1
ATOM 798 C C . ASP A 1 104 ? -22.169 -2.999 40.540 1.00 90.38 104 ASP A C 1
ATOM 800 O O . ASP A 1 104 ? -21.665 -3.270 39.447 1.00 90.38 104 ASP A O 1
ATOM 804 N N . GLU A 1 105 ? -23.274 -3.613 40.967 1.00 92.38 105 GLU A N 1
ATOM 805 C CA . GLU A 1 105 ? -23.997 -4.625 40.190 1.00 92.38 105 GLU A CA 1
ATOM 806 C C . GLU A 1 105 ? -24.774 -4.055 38.987 1.00 92.38 105 GLU A C 1
ATOM 808 O O . GLU A 1 105 ? -25.196 -4.814 38.111 1.00 92.38 105 GLU A O 1
ATOM 813 N N . HIS A 1 106 ? -24.924 -2.730 38.892 1.00 94.12 106 HIS A N 1
ATOM 814 C CA . HIS A 1 106 ? -25.734 -2.069 37.869 1.00 94.12 106 HIS A CA 1
ATOM 815 C C . HIS A 1 106 ? -24.921 -1.593 36.661 1.00 94.12 106 HIS A C 1
ATOM 817 O O . HIS A 1 106 ? -25.511 -1.215 35.651 1.00 94.12 106 HIS A O 1
ATOM 823 N N . GLN A 1 107 ? -23.586 -1.687 36.689 1.00 94.06 107 GLN A N 1
ATOM 824 C CA . GLN A 1 107 ? -22.697 -1.221 35.612 1.00 94.06 107 GLN A CA 1
ATOM 825 C C . GLN A 1 107 ? -23.119 -1.635 34.197 1.00 94.06 107 GLN A C 1
ATOM 827 O O . GLN A 1 107 ? -23.059 -0.826 33.269 1.00 94.06 107 GLN A O 1
ATOM 832 N N . LEU A 1 108 ? -23.526 -2.896 34.007 1.00 94.12 108 LEU A N 1
ATOM 833 C CA . LEU A 1 108 ? -23.943 -3.388 32.692 1.00 94.12 108 LEU A CA 1
ATOM 834 C C . LEU A 1 108 ? -25.207 -2.682 32.207 1.00 94.12 108 LEU A C 1
ATOM 836 O O . LEU A 1 108 ? -25.245 -2.239 31.054 1.00 94.12 108 LEU A O 1
ATOM 840 N N . ASN A 1 109 ? -26.190 -2.539 33.093 1.00 96.19 109 ASN A N 1
ATOM 841 C CA . ASN A 1 109 ? -27.439 -1.862 32.791 1.00 96.19 109 ASN A CA 1
ATOM 842 C C . ASN A 1 109 ? -27.192 -0.370 32.543 1.00 96.19 109 ASN A C 1
ATOM 844 O O . ASN A 1 109 ? -27.660 0.160 31.536 1.00 96.19 109 ASN A O 1
ATOM 848 N N . SER A 1 110 ? -26.380 0.278 33.383 1.00 96.56 110 SER A N 1
ATOM 849 C CA . SER A 1 110 ? -25.981 1.679 33.221 1.00 96.56 110 SER A CA 1
ATOM 850 C C . SER A 1 110 ? -25.290 1.912 31.884 1.00 96.56 110 SER A C 1
ATOM 852 O O . SER A 1 110 ? -25.652 2.833 31.157 1.00 96.56 110 SER A O 1
ATOM 854 N N . LYS A 1 111 ? -24.371 1.027 31.481 1.00 95.75 111 LYS A N 1
ATOM 855 C CA . LYS A 1 111 ? -23.743 1.079 30.155 1.00 95.75 111 LYS A CA 1
ATOM 856 C C . LYS A 1 111 ? -24.761 0.965 29.019 1.00 95.75 111 LYS A C 1
ATOM 858 O O . LYS A 1 111 ? -24.680 1.739 28.068 1.00 95.75 111 LYS A O 1
ATOM 863 N N . ASP A 1 112 ? -25.698 0.015 29.076 1.00 95.06 112 ASP A N 1
ATOM 864 C CA . ASP A 1 112 ? -26.685 -0.153 27.995 1.00 95.06 112 ASP A CA 1
ATOM 865 C C . ASP A 1 112 ? -27.647 1.032 27.919 1.00 95.06 112 ASP A C 1
ATOM 867 O O . ASP A 1 112 ? -27.932 1.519 26.825 1.00 95.06 112 ASP A O 1
ATOM 871 N N . ALA A 1 113 ? -28.085 1.546 29.068 1.00 96.19 113 ALA A N 1
ATOM 872 C CA . ALA A 1 113 ? -28.900 2.749 29.142 1.00 96.19 113 ALA A CA 1
ATOM 873 C C . ALA A 1 113 ? -28.159 3.969 28.578 1.00 96.19 113 ALA A C 1
ATOM 875 O O . ALA A 1 113 ? -28.710 4.661 27.725 1.00 96.19 113 ALA A O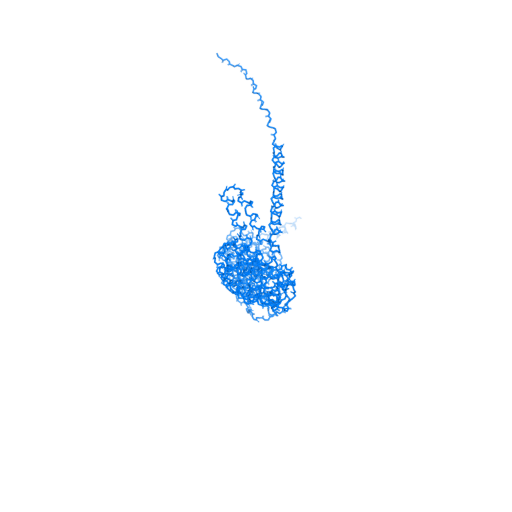 1
ATOM 876 N N . LEU A 1 114 ? -26.891 4.186 28.944 1.00 95.94 114 LEU A N 1
ATOM 877 C CA . LEU A 1 114 ? -26.069 5.271 28.395 1.00 95.94 114 LEU A CA 1
ATOM 878 C C . LEU A 1 114 ? -25.931 5.183 26.865 1.00 95.94 114 LEU A C 1
ATOM 880 O O . LEU A 1 114 ? -26.002 6.209 26.189 1.00 95.94 114 LEU A O 1
ATOM 884 N N . ILE A 1 115 ? -25.780 3.977 26.299 1.00 93.75 115 ILE A N 1
ATOM 885 C CA . ILE A 1 115 ? -25.757 3.771 24.838 1.00 93.75 115 ILE A CA 1
ATOM 886 C C . ILE A 1 115 ? -27.111 4.120 24.212 1.00 93.75 115 ILE A C 1
ATOM 888 O O . ILE A 1 115 ? -27.155 4.825 23.206 1.00 93.75 115 ILE A O 1
ATOM 892 N N . VAL A 1 116 ? -28.222 3.674 24.803 1.00 93.38 116 VAL A N 1
ATOM 893 C CA . VAL A 1 116 ? -29.578 3.999 24.322 1.00 93.38 116 VAL A CA 1
ATOM 894 C C . VAL A 1 116 ? -29.843 5.508 24.385 1.00 93.38 116 VAL A C 1
ATOM 896 O O . VAL A 1 116 ? -30.438 6.078 23.465 1.00 93.38 116 VAL A O 1
ATOM 899 N N . MET A 1 117 ? -29.360 6.166 25.438 1.00 94.06 117 MET A N 1
ATOM 900 C CA . MET A 1 117 ? -29.554 7.591 25.686 1.00 94.06 117 MET A CA 1
ATOM 901 C C . MET A 1 117 ? -28.739 8.492 24.759 1.00 94.06 117 MET A C 1
ATOM 903 O O . MET A 1 117 ? -29.083 9.661 24.636 1.00 94.06 117 MET A O 1
ATOM 907 N N . GLN A 1 118 ? -27.736 7.980 24.039 1.00 90.75 118 GLN A N 1
ATOM 908 C CA . GLN A 1 118 ? -26.868 8.761 23.142 1.00 90.75 118 GLN A CA 1
ATOM 909 C C . GLN A 1 118 ? -27.602 9.710 22.178 1.00 90.75 118 GLN A C 1
ATOM 911 O O . GLN A 1 118 ? -27.050 10.739 21.805 1.00 90.75 118 GLN A O 1
ATOM 916 N N . ARG A 1 119 ? -28.841 9.392 21.779 1.00 89.81 119 ARG A N 1
ATOM 917 C CA . ARG A 1 119 ? -29.662 10.238 20.890 1.00 89.81 119 ARG A CA 1
ATOM 918 C C . ARG A 1 119 ? -30.293 11.457 21.568 1.00 89.81 119 ARG A C 1
ATOM 920 O O . ARG A 1 119 ? -30.775 12.340 20.867 1.00 89.81 119 ARG A O 1
ATOM 927 N N . TYR A 1 120 ? -30.334 11.472 22.895 1.00 93.00 120 TYR A N 1
ATOM 928 C CA . TYR A 1 120 ? -30.964 12.513 23.709 1.00 93.00 120 TYR A CA 1
ATOM 929 C C . TYR A 1 120 ? -29.940 13.386 24.438 1.00 93.00 120 TYR A C 1
ATOM 931 O O . TYR A 1 120 ? -30.301 14.434 24.960 1.00 93.00 120 TYR A O 1
ATOM 939 N N . ILE A 1 121 ? -28.683 12.942 24.492 1.00 92.50 121 ILE A N 1
ATOM 940 C CA . ILE A 1 121 ? -27.595 13.609 25.205 1.00 92.50 121 ILE A CA 1
ATOM 941 C C . ILE A 1 121 ? -27.069 14.783 24.373 1.00 92.50 121 ILE A C 1
ATOM 943 O O . ILE A 1 121 ? -26.948 14.686 23.148 1.00 92.50 121 ILE A O 1
ATOM 947 N N . ALA A 1 122 ? -26.732 15.884 25.044 1.00 88.38 122 ALA A N 1
ATOM 948 C CA . ALA A 1 122 ? -26.131 17.048 24.409 1.00 88.38 122 ALA A CA 1
ATOM 949 C C . ALA A 1 122 ? -24.746 16.725 23.806 1.00 88.38 122 ALA A C 1
ATOM 951 O O . ALA A 1 122 ? -24.030 15.818 24.242 1.00 88.38 122 ALA A O 1
ATOM 952 N N . VAL A 1 123 ? -24.357 17.461 22.760 1.00 85.31 123 VAL A N 1
ATOM 953 C CA . VAL A 1 123 ? -23.136 17.182 21.974 1.00 85.31 123 VAL A CA 1
ATOM 954 C C . VAL A 1 123 ? -21.865 17.214 22.834 1.00 85.31 123 VAL A C 1
ATOM 956 O O . VAL A 1 123 ? -20.940 16.433 22.607 1.00 85.31 123 VAL A O 1
ATOM 959 N N . ASP A 1 124 ? -21.815 18.092 23.829 1.00 83.62 124 ASP A N 1
ATOM 960 C CA . ASP A 1 124 ? -20.714 18.236 24.782 1.00 83.62 124 ASP A CA 1
ATOM 961 C C . ASP A 1 124 ? -20.618 17.058 25.769 1.00 83.62 124 ASP A C 1
ATOM 963 O O . ASP A 1 124 ? -19.518 16.590 26.067 1.00 83.62 124 ASP A O 1
ATOM 967 N N . GLN A 1 125 ? -21.753 16.505 26.201 1.00 88.81 125 GLN A N 1
ATOM 968 C CA . GLN A 1 125 ? -21.815 15.315 27.057 1.00 88.81 125 GLN A CA 1
ATOM 969 C C . GLN A 1 125 ? -21.541 14.007 26.299 1.00 88.81 125 GLN A C 1
ATOM 971 O O . GLN A 1 125 ? -21.045 13.037 26.881 1.00 88.81 125 GLN A O 1
ATOM 976 N N . PHE A 1 126 ? -21.803 13.975 24.989 1.00 91.12 126 PHE A N 1
ATOM 977 C CA . PHE A 1 126 ? -21.611 12.795 24.142 1.00 91.12 126 PHE A CA 1
ATOM 978 C C . PHE A 1 126 ? -20.180 12.241 24.218 1.00 91.12 126 PHE A C 1
ATOM 980 O O . PHE A 1 126 ? -19.965 11.030 24.320 1.00 91.12 126 PHE A O 1
ATOM 987 N N . LYS A 1 127 ? -19.188 13.140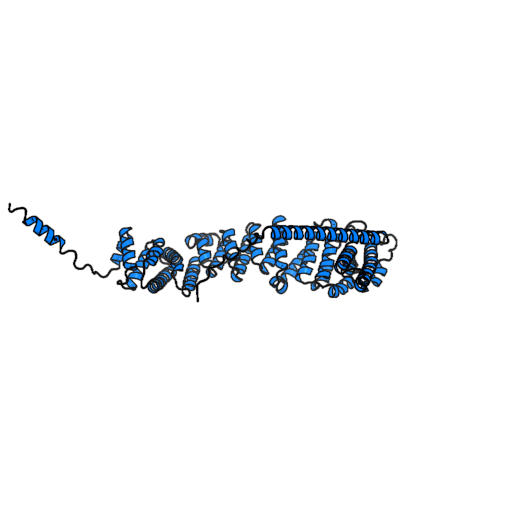 24.222 1.00 92.56 127 LYS A N 1
ATOM 988 C CA . LYS A 1 127 ? -17.767 12.796 24.345 1.00 92.56 127 LYS A CA 1
ATOM 989 C C . LYS A 1 127 ? -17.470 12.113 25.685 1.00 92.56 127 LYS A C 1
ATOM 991 O O . LYS A 1 127 ? -16.877 11.035 25.704 1.00 92.56 127 LYS A O 1
ATOM 996 N N . THR A 1 128 ? -17.935 12.714 26.780 1.00 93.69 128 THR A N 1
ATOM 997 C CA . THR A 1 128 ? -17.746 12.220 28.151 1.00 93.69 128 THR A CA 1
ATOM 998 C C . THR A 1 128 ? -18.327 10.821 28.328 1.00 93.69 128 THR A C 1
ATOM 1000 O O . THR A 1 128 ? -17.647 9.934 28.841 1.00 93.69 128 THR A O 1
ATOM 1003 N N . VAL A 1 129 ? -19.543 10.586 27.829 1.00 95.50 129 VAL A N 1
ATOM 1004 C CA . VAL A 1 129 ? -20.210 9.282 27.947 1.00 95.50 129 VAL A CA 1
ATOM 1005 C C . VAL A 1 129 ? -19.467 8.191 27.179 1.00 95.50 129 VAL A C 1
ATOM 1007 O O . VAL A 1 129 ? -19.191 7.129 27.736 1.00 95.50 129 VAL A O 1
ATOM 1010 N N . ARG A 1 130 ? -19.075 8.440 25.922 1.00 95.62 130 ARG A N 1
ATOM 1011 C CA . ARG A 1 130 ? -18.321 7.449 25.127 1.00 95.62 130 ARG A CA 1
ATOM 1012 C C . ARG A 1 130 ? -16.974 7.125 25.754 1.00 95.62 130 ARG A C 1
ATOM 1014 O O . ARG A 1 130 ? -16.596 5.957 25.811 1.00 95.62 130 ARG A O 1
ATOM 1021 N N . GLN A 1 131 ? -16.270 8.144 26.243 1.00 95.75 131 GLN A N 1
ATOM 1022 C CA . GLN A 1 131 ? -14.988 7.961 26.911 1.00 95.75 131 GLN A CA 1
ATOM 1023 C C . GLN A 1 131 ? -15.133 7.147 28.203 1.00 95.75 131 GLN A C 1
ATOM 1025 O O . GLN A 1 131 ? -14.321 6.252 28.448 1.00 95.75 131 GLN A O 1
ATOM 1030 N N . ALA A 1 132 ? -16.167 7.410 29.007 1.00 95.69 132 ALA A N 1
ATOM 1031 C CA . ALA A 1 132 ? -16.432 6.666 30.236 1.00 95.69 132 ALA A CA 1
ATOM 1032 C C . ALA A 1 132 ? -16.767 5.194 29.951 1.00 95.69 132 ALA A C 1
ATOM 1034 O O . ALA A 1 132 ? -16.162 4.303 30.548 1.00 95.69 132 ALA A O 1
ATOM 1035 N N . ILE A 1 133 ? -17.644 4.927 28.972 1.00 96.56 133 ILE A N 1
ATOM 1036 C CA . ILE A 1 133 ? -17.967 3.558 28.538 1.00 96.56 133 ILE A CA 1
ATOM 1037 C C . ILE A 1 133 ? -16.715 2.835 28.040 1.00 96.56 133 ILE A C 1
ATOM 1039 O O . ILE A 1 133 ? -16.481 1.697 28.439 1.00 96.56 133 ILE A O 1
ATOM 1043 N N . ALA A 1 134 ? -15.891 3.477 27.207 1.00 96.44 134 ALA A N 1
ATOM 1044 C CA . ALA A 1 134 ? -14.653 2.879 26.709 1.00 96.44 134 ALA A CA 1
ATOM 1045 C C . ALA A 1 134 ? -13.677 2.547 27.846 1.00 96.44 134 ALA A C 1
ATOM 1047 O O . ALA A 1 134 ? -13.161 1.432 27.919 1.00 96.44 134 ALA A O 1
ATOM 1048 N N . THR A 1 135 ? -13.464 3.502 28.755 1.00 95.56 135 THR A N 1
ATOM 1049 C CA . THR A 1 135 ? -12.574 3.345 29.914 1.00 95.56 135 THR A CA 1
ATOM 1050 C C . THR A 1 135 ? -13.017 2.163 30.768 1.00 95.56 135 THR A C 1
ATOM 1052 O O . THR A 1 135 ? -12.210 1.283 31.068 1.00 95.56 135 THR A O 1
ATOM 1055 N N . TRP A 1 136 ? -14.307 2.087 31.097 1.00 95.44 136 TRP A N 1
ATOM 1056 C CA . TRP A 1 136 ? -14.874 0.969 31.844 1.00 95.44 136 TRP A CA 1
ATOM 1057 C C . TRP A 1 136 ? -14.742 -0.358 31.083 1.00 95.44 136 TRP A C 1
ATOM 1059 O O . TRP A 1 136 ? -14.204 -1.333 31.615 1.00 95.44 136 TRP A O 1
ATOM 1069 N N . ALA A 1 137 ? -15.164 -0.397 29.816 1.00 95.44 137 ALA A N 1
ATOM 1070 C CA . ALA A 1 137 ? -15.201 -1.624 29.027 1.00 95.44 137 ALA A CA 1
ATOM 1071 C C . ALA A 1 137 ? -13.804 -2.249 28.895 1.00 95.44 137 ALA A C 1
ATOM 1073 O O . ALA A 1 137 ? -13.634 -3.449 29.133 1.00 95.44 137 ALA A O 1
ATOM 1074 N N . PHE A 1 138 ? -12.794 -1.426 28.599 1.00 95.69 138 PHE A N 1
ATOM 1075 C CA . PHE A 1 138 ? -11.413 -1.864 28.390 1.00 95.69 138 PHE A CA 1
ATOM 1076 C C . PHE A 1 138 ? -10.554 -1.843 29.664 1.00 95.69 138 PHE A C 1
ATOM 1078 O O . PHE A 1 138 ? -9.347 -2.072 29.592 1.00 95.69 138 PHE A O 1
ATOM 1085 N N . THR A 1 139 ? -11.148 -1.611 30.841 1.00 94.06 139 THR A N 1
ATOM 1086 C CA . THR A 1 139 ? -10.415 -1.599 32.115 1.00 94.06 139 THR A CA 1
ATOM 1087 C C . THR A 1 139 ? -9.646 -2.906 32.321 1.00 94.06 139 THR A C 1
ATOM 1089 O O . THR A 1 139 ? -10.233 -3.995 32.308 1.00 94.06 139 THR A O 1
ATOM 1092 N N . GLY A 1 140 ? -8.339 -2.775 32.573 1.00 93.75 140 GLY A N 1
ATOM 1093 C CA . GLY A 1 140 ? -7.416 -3.884 32.830 1.00 93.75 140 GLY A CA 1
ATOM 1094 C C . GLY A 1 140 ? -6.838 -4.545 31.574 1.00 93.75 140 GLY A C 1
ATOM 1095 O O . GLY A 1 140 ? -6.062 -5.488 31.710 1.00 93.75 140 GLY A O 1
ATOM 1096 N N . LEU A 1 141 ? -7.190 -4.070 30.374 1.00 96.44 141 LEU A N 1
ATOM 1097 C CA . LEU A 1 141 ? -6.641 -4.579 29.119 1.00 96.44 141 LEU A CA 1
ATOM 1098 C C . LEU A 1 141 ? -5.457 -3.741 28.627 1.00 96.44 141 LEU A C 1
ATOM 1100 O O . LEU A 1 141 ? -5.424 -2.520 28.774 1.00 96.44 141 LEU A O 1
ATOM 1104 N N . SER A 1 142 ? -4.497 -4.417 28.004 1.00 96.31 142 SER A N 1
ATOM 1105 C CA . SER A 1 142 ? -3.329 -3.834 27.353 1.00 96.31 142 SER A CA 1
ATOM 1106 C C . SER A 1 142 ? -2.967 -4.606 26.081 1.00 96.31 142 SER A C 1
ATOM 1108 O O . SER A 1 142 ? -3.516 -5.670 25.771 1.00 96.31 142 SER A O 1
ATOM 1110 N N . TRP A 1 143 ? -1.968 -4.100 25.358 1.00 96.06 143 TRP A N 1
ATOM 1111 C CA . TRP A 1 143 ? -1.366 -4.778 24.206 1.00 96.06 143 TRP A CA 1
ATOM 1112 C C . TRP A 1 143 ? -0.652 -6.091 24.533 1.00 96.06 143 TRP A C 1
ATOM 1114 O O . TRP A 1 143 ? -0.310 -6.809 23.598 1.00 96.06 143 TRP A O 1
ATOM 1124 N N . ASP A 1 144 ? -0.504 -6.430 25.814 1.00 95.62 144 ASP A N 1
ATOM 1125 C CA . ASP A 1 144 ? 0.095 -7.682 26.275 1.00 95.62 144 ASP A CA 1
ATOM 1126 C C . ASP A 1 144 ? -0.933 -8.625 26.917 1.00 95.62 144 ASP A C 1
ATOM 1128 O O . ASP A 1 144 ? -0.636 -9.798 27.120 1.00 95.62 144 ASP A O 1
ATOM 1132 N N . SER A 1 145 ? -2.175 -8.173 27.158 1.00 96.62 145 SER A N 1
ATOM 1133 C CA . SER A 1 145 ? -3.234 -9.015 27.741 1.00 96.62 145 SER A CA 1
ATOM 1134 C C . SER A 1 145 ? -3.444 -10.317 26.958 1.00 96.62 145 SER A C 1
ATOM 1136 O O . SER A 1 145 ? -3.461 -10.268 25.721 1.00 96.62 145 SER A O 1
ATOM 1138 N N . PRO A 1 146 ? -3.624 -11.462 27.635 1.00 95.88 146 PRO A N 1
ATOM 1139 C CA . PRO A 1 146 ? -3.835 -12.748 26.982 1.00 95.88 146 PRO A CA 1
ATOM 1140 C C . PRO A 1 146 ? -5.217 -12.822 26.310 1.00 95.88 146 PRO A C 1
ATOM 1142 O O . PRO A 1 146 ? -6.107 -12.010 26.589 1.00 95.88 146 PRO A O 1
ATOM 1145 N N . ALA A 1 147 ? -5.397 -13.780 25.396 1.00 95.12 147 ALA A N 1
ATOM 1146 C CA . ALA A 1 147 ? -6.620 -13.904 24.601 1.00 95.12 147 ALA A CA 1
ATOM 1147 C C . ALA A 1 147 ? -7.858 -14.148 25.480 1.00 95.12 147 ALA A C 1
ATOM 1149 O O . ALA A 1 147 ? -8.920 -13.595 25.204 1.00 95.12 147 ALA A O 1
ATOM 1150 N N . GLU A 1 148 ? -7.710 -14.900 26.573 1.00 95.62 148 GLU A N 1
ATOM 1151 C CA . GLU A 1 148 ? -8.775 -15.225 27.526 1.00 95.62 148 GLU A CA 1
ATOM 1152 C C . GLU A 1 148 ? -9.318 -13.978 28.235 1.00 95.62 148 GLU A C 1
ATOM 1154 O O . GLU A 1 148 ? -10.519 -13.874 28.488 1.00 95.62 148 GLU A O 1
ATOM 1159 N N . ASP A 1 149 ? -8.455 -13.008 28.543 1.00 95.56 149 ASP A N 1
ATOM 1160 C CA . ASP A 1 149 ? -8.880 -11.753 29.167 1.00 95.56 149 ASP A CA 1
ATOM 1161 C C . ASP A 1 149 ? -9.566 -10.830 28.164 1.00 95.56 149 ASP A C 1
ATOM 1163 O O . ASP A 1 149 ? -10.569 -10.194 28.492 1.00 95.56 149 ASP A O 1
ATOM 1167 N N . VAL A 1 150 ? -9.086 -10.809 26.919 1.00 95.25 150 VAL A N 1
ATOM 1168 C CA . VAL A 1 150 ? -9.732 -10.058 25.838 1.00 95.25 150 VAL A CA 1
ATOM 1169 C C . VAL A 1 150 ? -11.075 -10.685 25.451 1.00 95.25 150 VAL A C 1
ATOM 1171 O O . VAL A 1 150 ? -12.023 -9.956 25.178 1.00 95.25 150 VAL A O 1
ATOM 1174 N N . GLN A 1 151 ? -11.221 -12.010 25.497 1.00 93.00 151 GLN A N 1
ATOM 1175 C CA . GLN A 1 151 ? -12.487 -12.690 25.204 1.00 93.00 151 GLN A CA 1
ATOM 1176 C C . GLN A 1 151 ? -13.606 -12.265 26.170 1.00 93.00 151 GLN A C 1
ATOM 1178 O O . GLN A 1 151 ? -14.757 -12.102 25.757 1.00 93.00 151 GLN A O 1
ATOM 1183 N N . LYS A 1 152 ? -13.270 -11.998 27.441 1.00 91.69 152 LYS A N 1
ATOM 1184 C CA . LYS A 1 152 ? -14.217 -11.487 28.451 1.00 91.69 152 LYS A CA 1
ATOM 1185 C C . LYS A 1 152 ? -14.766 -10.099 28.110 1.00 91.69 152 LYS A C 1
ATOM 1187 O O . LYS A 1 152 ? -15.788 -9.711 28.673 1.00 91.69 152 LYS A O 1
ATOM 1192 N N . LEU A 1 153 ? -14.149 -9.361 27.182 1.00 91.25 153 LEU A N 1
ATOM 1193 C CA . LEU A 1 153 ? -14.663 -8.079 26.699 1.00 91.25 153 LEU A CA 1
ATOM 1194 C C . LEU A 1 153 ? -16.073 -8.212 26.113 1.00 91.25 153 LEU A C 1
ATOM 1196 O O . LEU A 1 153 ? -16.882 -7.309 26.305 1.00 91.25 153 LEU A O 1
ATOM 1200 N N . GLY A 1 154 ? -16.397 -9.350 25.487 1.00 86.88 154 GLY A N 1
ATOM 1201 C CA . GLY A 1 154 ? -17.737 -9.622 24.956 1.00 86.88 154 GLY A CA 1
ATOM 1202 C C . GLY A 1 154 ? -18.844 -9.596 26.018 1.00 86.88 154 GLY A C 1
ATOM 1203 O O . GLY A 1 154 ? -19.988 -9.304 25.686 1.00 86.88 154 GLY A O 1
ATOM 1204 N N . ASN A 1 155 ? -18.502 -9.813 27.295 1.00 89.00 155 ASN A N 1
ATOM 1205 C CA . ASN A 1 155 ? -19.441 -9.695 28.416 1.00 89.00 155 ASN A CA 1
ATOM 1206 C C . ASN A 1 155 ? -19.695 -8.235 28.820 1.00 89.00 155 ASN A C 1
ATOM 1208 O O . ASN A 1 155 ? -20.660 -7.955 29.522 1.00 89.00 155 ASN A O 1
ATOM 1212 N N . ARG A 1 156 ? -18.810 -7.311 28.426 1.00 92.25 156 ARG A N 1
ATOM 1213 C CA . ARG A 1 156 ? -18.883 -5.885 28.771 1.00 92.25 156 ARG A CA 1
ATOM 1214 C C . ARG A 1 156 ? -19.418 -5.049 27.621 1.00 92.25 156 ARG A C 1
ATOM 1216 O O . ARG A 1 156 ? -20.213 -4.146 27.850 1.00 92.25 156 ARG A O 1
ATOM 1223 N N . ILE A 1 157 ? -18.967 -5.321 26.399 1.00 93.81 157 ILE A N 1
ATOM 1224 C CA . ILE A 1 157 ? -19.335 -4.558 25.212 1.00 93.81 157 ILE A CA 1
ATOM 1225 C C . ILE A 1 157 ? -19.275 -5.437 23.960 1.00 93.81 157 ILE A C 1
ATOM 1227 O O . ILE A 1 157 ? -18.309 -6.163 23.721 1.00 93.81 157 ILE A O 1
ATOM 1231 N N . SER A 1 158 ? -20.313 -5.363 23.130 1.00 92.56 158 SER A N 1
ATOM 1232 C CA . SER A 1 158 ? -20.320 -6.045 21.835 1.00 92.56 158 SER A CA 1
ATOM 1233 C C . SER A 1 158 ? -19.450 -5.309 20.813 1.00 92.56 158 SER A C 1
ATOM 1235 O O . SER A 1 158 ? -19.281 -4.092 20.872 1.00 92.56 158 SER A O 1
ATOM 1237 N N . THR A 1 159 ? -18.949 -6.018 19.799 1.00 88.81 159 THR A N 1
ATOM 1238 C CA . THR A 1 159 ? -18.174 -5.392 18.711 1.00 88.81 159 THR A CA 1
ATOM 1239 C C . THR A 1 159 ? -18.955 -4.295 17.977 1.00 88.81 159 THR A C 1
ATOM 1241 O O . THR A 1 159 ? -18.356 -3.308 17.563 1.00 88.81 159 THR A O 1
ATOM 1244 N N . GLY A 1 160 ? -20.283 -4.427 17.858 1.00 89.06 160 GLY A N 1
ATOM 1245 C CA . GLY A 1 160 ? -21.134 -3.370 17.302 1.00 89.06 160 GLY A CA 1
ATOM 1246 C C . GLY A 1 160 ? -21.107 -2.102 18.157 1.00 89.06 160 GLY A C 1
ATOM 1247 O O . GLY A 1 160 ? -20.874 -1.019 17.636 1.00 89.06 160 GLY A O 1
ATOM 1248 N N . GLN A 1 161 ? -21.224 -2.249 19.478 1.00 93.44 161 GLN A N 1
ATOM 1249 C CA . GLN A 1 161 ? -21.182 -1.122 20.413 1.00 93.44 161 GLN A CA 1
ATOM 1250 C C . GLN A 1 161 ? -19.801 -0.452 20.486 1.00 93.44 161 GLN A C 1
ATOM 1252 O O . GLN A 1 161 ? -19.726 0.745 20.736 1.00 93.44 161 GLN A O 1
ATOM 1257 N N . ILE A 1 162 ? -18.698 -1.172 20.235 1.00 94.38 162 ILE A N 1
ATOM 1258 C CA . ILE A 1 162 ? -17.355 -0.560 20.187 1.00 94.38 162 ILE A CA 1
ATOM 1259 C C . ILE A 1 162 ? -17.272 0.499 19.079 1.00 94.38 162 ILE A C 1
ATOM 1261 O O . ILE A 1 162 ? -16.686 1.562 19.292 1.00 94.38 162 ILE A O 1
ATOM 1265 N N . ARG A 1 163 ? -17.894 0.250 17.919 1.00 92.44 163 ARG A N 1
ATOM 1266 C CA . ARG A 1 163 ? -17.995 1.242 16.835 1.00 92.44 163 ARG A CA 1
ATOM 1267 C C . ARG A 1 163 ? -18.734 2.498 17.299 1.00 92.44 163 ARG A C 1
ATOM 1269 O O . ARG A 1 163 ? -18.319 3.614 16.978 1.00 92.44 163 ARG A O 1
ATOM 1276 N N . ASP A 1 164 ? -19.770 2.327 18.114 1.00 92.19 164 ASP A N 1
ATOM 1277 C CA . ASP A 1 164 ? -20.535 3.429 18.697 1.00 92.19 164 ASP A CA 1
ATOM 1278 C C . ASP A 1 164 ? -19.732 4.236 19.726 1.00 92.19 164 ASP A C 1
ATOM 1280 O O . ASP A 1 164 ? -20.176 5.317 20.101 1.00 92.19 164 ASP A O 1
ATOM 1284 N N . LEU A 1 165 ? -18.523 3.818 20.123 1.00 94.06 165 LEU A N 1
ATOM 1285 C CA . LEU A 1 165 ? -17.604 4.604 20.965 1.00 94.06 165 LEU A CA 1
ATOM 1286 C C . LEU A 1 165 ? -16.682 5.541 20.171 1.00 94.06 165 LEU A C 1
ATOM 1288 O O . LEU A 1 165 ? -16.131 6.482 20.743 1.00 94.06 165 LEU A O 1
ATOM 1292 N N . GLY A 1 166 ? -16.542 5.344 18.856 1.00 93.38 166 GLY A N 1
ATOM 1293 C CA . GLY A 1 166 ? -15.732 6.215 18.000 1.00 93.38 166 GLY A CA 1
ATOM 1294 C C . GLY A 1 166 ? -14.256 6.142 18.376 1.00 93.38 166 GLY A C 1
ATOM 1295 O O . GLY A 1 166 ? -13.742 5.061 18.655 1.00 93.38 166 GLY A O 1
ATOM 1296 N N . GLU A 1 167 ? -13.564 7.280 18.432 1.00 95.88 167 GLU A N 1
ATOM 1297 C CA . GLU A 1 167 ? -12.119 7.299 18.706 1.00 95.88 167 GLU A CA 1
ATOM 1298 C C . GLU A 1 167 ? -11.712 6.595 20.009 1.00 95.88 167 GLU A C 1
ATOM 1300 O O . GLU A 1 167 ? -10.662 5.958 20.072 1.00 95.88 167 GLU A O 1
ATOM 1305 N N . TYR A 1 168 ? -12.596 6.583 21.007 1.00 96.50 168 TYR A N 1
ATOM 1306 C CA . TYR A 1 168 ? -12.388 5.875 22.271 1.00 96.50 168 TYR A CA 1
ATOM 1307 C C . TYR A 1 168 ? -12.452 4.348 22.148 1.00 96.50 168 TYR A C 1
ATOM 1309 O O . TYR A 1 168 ? -11.943 3.630 23.003 1.00 96.50 168 TYR A O 1
ATOM 1317 N N . GLY A 1 169 ? -13.065 3.837 21.081 1.00 96.62 169 GLY A N 1
ATOM 1318 C CA . GLY A 1 169 ? -13.156 2.412 20.773 1.00 96.62 169 GLY A CA 1
ATOM 1319 C C . GLY A 1 169 ? -11.969 1.860 19.982 1.00 96.62 169 GLY A C 1
ATOM 1320 O O . GLY A 1 169 ? -11.885 0.641 19.814 1.00 96.62 169 GLY A O 1
ATOM 1321 N N . TYR A 1 170 ? -11.064 2.706 19.470 1.00 98.00 170 TYR A N 1
ATOM 1322 C CA . TYR A 1 170 ? -9.979 2.242 18.599 1.00 98.00 170 TYR A CA 1
ATOM 1323 C C . TYR A 1 170 ? -9.047 1.278 19.324 1.00 98.00 170 TYR A C 1
ATOM 1325 O O . TYR A 1 170 ? -8.844 0.166 18.853 1.00 98.00 170 TYR A O 1
ATOM 1333 N N . GLU A 1 171 ? -8.514 1.641 20.488 1.00 96.62 171 GLU A N 1
ATOM 1334 C CA . GLU A 1 171 ? -7.540 0.785 21.171 1.00 96.62 171 GLU A CA 1
ATOM 1335 C C . GLU A 1 171 ? -8.134 -0.572 21.587 1.00 96.62 171 GLU A C 1
ATOM 1337 O O . GLU A 1 171 ? -7.535 -1.613 21.316 1.00 96.62 171 GLU A O 1
ATOM 1342 N N . GLY A 1 172 ? -9.362 -0.584 22.115 1.00 96.31 172 GLY A N 1
ATOM 1343 C CA . GLY A 1 172 ? -10.085 -1.826 22.401 1.00 96.31 172 GLY A CA 1
ATOM 1344 C C . GLY A 1 172 ? -10.344 -2.686 21.159 1.00 96.31 172 GLY A C 1
ATOM 1345 O O . GLY A 1 172 ? -10.228 -3.912 21.213 1.00 96.31 172 GLY A O 1
ATOM 1346 N N . SER A 1 173 ? -10.610 -2.053 20.012 1.00 97.50 173 SER A N 1
ATOM 1347 C CA . SER A 1 173 ? -10.659 -2.731 18.708 1.00 97.50 173 SER A CA 1
ATOM 1348 C C . SER A 1 173 ? -9.310 -3.367 18.359 1.00 97.50 173 SER A C 1
ATOM 1350 O O . SER A 1 173 ? -9.258 -4.512 17.917 1.00 97.50 173 SER A O 1
ATOM 1352 N N . GLY A 1 174 ? -8.205 -2.671 18.626 1.00 97.44 174 GLY A N 1
ATOM 1353 C CA . GLY A 1 174 ? -6.855 -3.210 18.479 1.00 97.44 174 GLY A CA 1
ATOM 1354 C C . GLY A 1 174 ? -6.606 -4.463 19.324 1.00 97.44 174 GLY A C 1
ATOM 1355 O O . GLY A 1 174 ? -6.016 -5.423 18.825 1.00 97.44 174 GLY A O 1
ATOM 1356 N N . TYR A 1 175 ? -7.094 -4.489 20.570 1.00 97.00 175 TYR A N 1
ATOM 1357 C CA . TYR A 1 175 ? -6.987 -5.655 21.457 1.00 97.00 175 TYR A CA 1
ATOM 1358 C C . TYR A 1 175 ? -7.745 -6.873 20.926 1.00 97.00 175 TYR A C 1
ATOM 1360 O O . TYR A 1 175 ? -7.207 -7.978 20.946 1.00 97.00 175 TYR A O 1
ATOM 1368 N N . LEU A 1 176 ? -8.964 -6.679 20.416 1.00 96.31 176 LEU A N 1
ATOM 1369 C CA . LEU A 1 176 ? -9.727 -7.750 19.769 1.00 96.31 176 LEU A CA 1
ATOM 1370 C C . LEU A 1 176 ? -8.997 -8.277 18.531 1.00 96.31 176 LEU A C 1
ATOM 1372 O O . LEU A 1 176 ? -8.816 -9.484 18.365 1.00 96.31 176 LEU A O 1
ATOM 1376 N N . LEU A 1 177 ? -8.536 -7.352 17.689 1.00 96.12 177 LEU A N 1
ATOM 1377 C CA . LEU A 1 177 ? -7.954 -7.664 16.395 1.00 96.12 177 LEU A CA 1
ATOM 1378 C C . LEU A 1 177 ? -6.639 -8.445 16.507 1.00 96.12 177 LEU A C 1
ATOM 1380 O O . LEU A 1 177 ? -6.458 -9.410 15.771 1.00 96.12 177 LEU A O 1
ATOM 1384 N N . ARG A 1 178 ? -5.746 -8.097 17.449 1.00 96.19 178 ARG A N 1
ATOM 1385 C CA . ARG A 1 178 ? -4.467 -8.821 17.633 1.00 96.19 178 ARG A CA 1
ATOM 1386 C C . ARG A 1 178 ? -4.643 -10.306 17.973 1.00 96.19 178 ARG A C 1
ATOM 1388 O O . ARG A 1 178 ? -3.734 -11.086 17.713 1.00 96.19 178 ARG A O 1
ATOM 1395 N N . HIS A 1 179 ? -5.784 -10.682 18.554 1.00 95.62 179 HIS A N 1
ATOM 1396 C CA . HIS A 1 179 ? -6.107 -12.058 18.952 1.00 95.62 179 HIS A CA 1
ATOM 1397 C C . HIS A 1 179 ? -7.048 -12.762 17.968 1.00 95.62 179 HIS A C 1
ATOM 1399 O O . HIS A 1 179 ? -7.496 -13.871 18.237 1.00 95.62 179 HIS A O 1
ATOM 1405 N N . GLY A 1 180 ? -7.367 -12.139 16.831 1.00 94.44 180 GLY A N 1
ATOM 1406 C CA . GLY A 1 180 ? -8.226 -12.748 15.815 1.00 94.44 180 GLY A CA 1
ATOM 1407 C C . GLY A 1 180 ? -9.728 -12.676 16.113 1.00 94.44 180 GLY A C 1
ATOM 1408 O O . GLY A 1 180 ? -10.515 -13.366 15.466 1.00 94.44 180 GLY A O 1
ATOM 1409 N N . PHE A 1 181 ? -10.170 -11.848 17.064 1.00 94.56 181 PHE A N 1
ATOM 1410 C CA . PHE A 1 181 ? -11.594 -11.710 17.370 1.00 94.56 181 PHE A CA 1
ATOM 1411 C C . PHE A 1 181 ? -12.275 -10.721 16.417 1.00 94.56 181 PHE A C 1
ATOM 1413 O O . PHE A 1 181 ? -11.943 -9.537 16.395 1.00 94.56 181 PHE A O 1
ATOM 1420 N N . ASN A 1 182 ? -13.275 -11.199 15.663 1.00 93.12 182 ASN A N 1
ATOM 1421 C CA . ASN A 1 182 ? -14.083 -10.395 14.733 1.00 93.12 182 ASN A CA 1
ATOM 1422 C C . ASN A 1 182 ? -13.245 -9.571 13.731 1.00 93.12 182 ASN A C 1
ATOM 1424 O O . ASN A 1 182 ? -13.599 -8.429 13.430 1.00 93.12 182 ASN A O 1
ATOM 1428 N N . VAL A 1 183 ? -12.154 -10.158 13.219 1.00 94.38 183 VAL A N 1
ATOM 1429 C CA . VAL A 1 183 ? -11.132 -9.499 12.380 1.00 94.38 183 VAL A CA 1
ATOM 1430 C C . VAL A 1 183 ? -11.737 -8.614 11.290 1.00 94.38 183 VAL A C 1
ATOM 1432 O O . VAL A 1 183 ? -11.400 -7.434 11.212 1.00 94.38 183 VAL A O 1
ATOM 1435 N N . ASP A 1 184 ? -12.686 -9.133 10.511 1.00 93.62 184 ASP A N 1
ATOM 1436 C CA . ASP A 1 184 ? -13.307 -8.398 9.404 1.00 93.62 184 ASP A CA 1
ATOM 1437 C C . ASP A 1 184 ? -14.028 -7.138 9.871 1.00 93.62 184 ASP A C 1
ATOM 1439 O O . ASP A 1 184 ? -13.697 -6.034 9.446 1.00 93.62 184 ASP A O 1
ATOM 1443 N N . LYS A 1 185 ? -14.961 -7.282 10.814 1.00 93.69 185 LYS A N 1
ATOM 1444 C CA . LYS A 1 185 ? -15.774 -6.163 11.312 1.00 93.69 185 LYS A CA 1
ATOM 1445 C C . LYS A 1 185 ? -14.920 -5.106 12.003 1.00 93.69 185 LYS A C 1
ATOM 1447 O O . LYS A 1 185 ? -15.153 -3.911 11.843 1.00 93.69 185 LYS A O 1
ATOM 1452 N N . VAL A 1 186 ? -13.941 -5.548 12.790 1.00 96.38 186 VAL A N 1
ATOM 1453 C CA . VAL A 1 186 ? -13.061 -4.655 13.546 1.00 96.38 186 VAL A CA 1
ATOM 1454 C C . VAL A 1 186 ? -12.093 -3.928 12.612 1.00 96.38 186 VAL A C 1
ATOM 1456 O O . VAL A 1 186 ? -11.870 -2.728 12.767 1.00 96.38 186 VAL A O 1
ATOM 1459 N N . SER A 1 187 ? -11.547 -4.623 11.613 1.00 96.75 187 SER A N 1
ATOM 1460 C CA . SER A 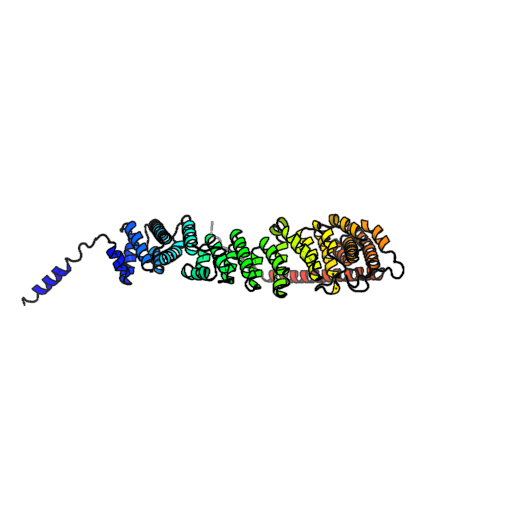1 187 ? -10.670 -4.006 10.619 1.00 96.75 187 SER A CA 1
ATOM 1461 C C . SER A 1 187 ? -11.419 -3.008 9.738 1.00 96.75 187 SER A C 1
ATOM 1463 O O . SER A 1 187 ? -10.931 -1.897 9.542 1.00 96.75 187 SER A O 1
ATOM 1465 N N . GLU A 1 188 ? -12.626 -3.349 9.281 1.00 95.88 188 GLU A N 1
ATOM 1466 C CA . GLU A 1 188 ? -13.485 -2.448 8.515 1.00 95.88 188 GLU A CA 1
ATOM 1467 C C . GLU A 1 188 ? -13.808 -1.183 9.308 1.00 95.88 188 GLU A C 1
ATOM 1469 O O . GLU A 1 188 ? -13.627 -0.084 8.790 1.00 95.88 188 GLU A O 1
ATOM 1474 N N . TYR A 1 189 ? -14.171 -1.319 10.586 1.00 95.81 189 TYR A N 1
ATOM 1475 C CA . TYR A 1 189 ? -14.386 -0.178 11.472 1.00 95.81 189 TYR A CA 1
ATOM 1476 C C . TYR A 1 189 ? -13.167 0.760 11.534 1.00 95.81 189 TYR A C 1
ATOM 1478 O O . TYR A 1 189 ? -13.298 1.967 11.316 1.00 95.81 189 TYR A O 1
ATOM 1486 N N . LEU A 1 190 ? -11.973 0.214 11.789 1.00 97.75 190 LEU A N 1
ATOM 1487 C CA . LEU A 1 190 ? -10.746 1.012 11.887 1.00 97.75 190 LEU A CA 1
ATOM 1488 C C . LEU A 1 190 ? -10.352 1.657 10.546 1.00 97.75 190 LEU A C 1
ATOM 1490 O O . LEU A 1 190 ? -9.801 2.756 10.531 1.00 97.75 190 LEU A O 1
ATOM 1494 N N . VAL A 1 191 ? -10.652 1.011 9.416 1.00 97.25 191 VAL A N 1
ATOM 1495 C CA . VAL A 1 191 ? -10.440 1.579 8.075 1.00 97.25 191 VAL A CA 1
ATOM 1496 C C . VAL A 1 191 ? -11.439 2.704 7.781 1.00 97.25 191 VAL A C 1
ATOM 1498 O O . VAL A 1 191 ? -11.054 3.757 7.267 1.00 97.25 191 VAL A O 1
ATOM 1501 N N . GLU A 1 192 ? -12.720 2.512 8.104 1.00 96.38 192 GLU A N 1
ATOM 1502 C CA . GLU A 1 192 ? -13.789 3.494 7.880 1.00 96.38 192 GLU A CA 1
ATOM 1503 C C . GLU A 1 192 ? -13.626 4.760 8.723 1.00 96.38 192 GLU A C 1
ATOM 1505 O O . GLU A 1 192 ? -14.041 5.835 8.288 1.00 96.38 192 GLU A O 1
ATOM 1510 N N . ALA A 1 193 ? -12.969 4.652 9.880 1.00 95.94 193 ALA A N 1
ATOM 1511 C CA . ALA A 1 193 ? -12.655 5.778 10.751 1.00 95.94 193 ALA A CA 1
ATOM 1512 C C . ALA A 1 193 ? -11.800 6.866 10.074 1.00 95.94 193 ALA A C 1
ATOM 1514 O O . ALA A 1 193 ? -11.885 8.031 10.460 1.00 95.94 193 ALA A O 1
ATOM 1515 N N . ARG A 1 194 ? -10.975 6.506 9.072 1.00 94.44 194 ARG A N 1
ATOM 1516 C CA . ARG A 1 194 ? -10.096 7.426 8.313 1.00 94.44 194 ARG A CA 1
ATOM 1517 C C . ARG A 1 194 ? -9.248 8.361 9.197 1.00 94.44 194 ARG A C 1
ATOM 1519 O O . ARG A 1 194 ? -8.933 9.477 8.787 1.00 94.44 194 ARG A O 1
ATOM 1526 N N . SER A 1 195 ? -8.860 7.902 10.388 1.00 96.00 195 SER A N 1
ATOM 1527 C CA . SER A 1 195 ? -8.028 8.657 11.332 1.00 96.00 195 SER A CA 1
ATOM 1528 C C . SER A 1 195 ? -6.598 8.085 11.400 1.00 96.00 195 SER A C 1
ATOM 1530 O O . SER A 1 195 ? -6.409 6.868 11.236 1.00 96.00 195 SER A O 1
ATOM 1532 N N . PRO A 1 196 ? -5.570 8.923 11.637 1.00 95.69 196 PRO A N 1
ATOM 1533 C CA . PRO A 1 196 ? -4.200 8.454 11.860 1.00 95.69 196 PRO A CA 1
ATOM 1534 C C . PRO A 1 196 ? -4.070 7.497 13.056 1.00 95.69 196 PRO A C 1
ATOM 1536 O O . PRO A 1 196 ? -3.320 6.519 12.992 1.00 95.69 196 PRO A O 1
ATOM 1539 N N . GLU A 1 197 ? -4.821 7.741 14.128 1.00 97.25 197 GLU A N 1
ATOM 1540 C CA . GLU A 1 197 ? -4.852 6.923 15.344 1.00 97.25 197 GLU A CA 1
ATOM 1541 C C . GLU A 1 197 ? -5.438 5.541 15.044 1.00 97.25 197 GLU A C 1
ATOM 1543 O O . GLU A 1 197 ? -4.797 4.529 15.330 1.00 97.25 197 GLU A O 1
ATOM 1548 N N . ALA A 1 198 ? -6.599 5.483 14.379 1.00 97.94 198 ALA A N 1
ATOM 1549 C CA . ALA A 1 198 ? -7.223 4.227 13.960 1.00 97.94 198 ALA A CA 1
ATOM 1550 C C . ALA A 1 198 ? -6.310 3.423 13.024 1.00 97.94 198 ALA A C 1
ATOM 1552 O O . ALA A 1 198 ? -6.152 2.214 13.191 1.00 97.94 198 ALA A O 1
ATOM 1553 N N . THR A 1 199 ? -5.642 4.102 12.085 1.00 97.81 199 THR A N 1
ATOM 1554 C CA . THR A 1 199 ? -4.659 3.484 11.183 1.00 97.81 199 THR A CA 1
ATOM 1555 C C . THR A 1 199 ? -3.486 2.889 11.960 1.00 97.81 199 THR A C 1
ATOM 1557 O O . THR A 1 199 ? -3.089 1.751 11.713 1.00 97.81 199 THR A O 1
ATOM 1560 N N . THR A 1 200 ? -2.944 3.629 12.930 1.00 98.00 200 THR A N 1
ATOM 1561 C CA . THR A 1 200 ? -1.833 3.165 13.773 1.00 98.00 200 THR A CA 1
ATOM 1562 C C . THR A 1 200 ? -2.227 1.919 14.561 1.00 98.00 200 THR A C 1
ATOM 1564 O O . THR A 1 200 ? -1.477 0.940 14.596 1.00 98.00 200 THR A O 1
ATOM 1567 N N . VAL A 1 201 ? -3.427 1.926 15.146 1.00 98.38 201 VAL A N 1
ATOM 1568 C CA . VAL A 1 201 ? -3.975 0.783 15.879 1.00 98.38 201 VAL A CA 1
ATOM 1569 C C . VAL A 1 201 ? -4.188 -0.420 14.959 1.00 98.38 201 VAL A C 1
ATOM 1571 O O . VAL A 1 201 ? -3.752 -1.518 15.307 1.00 98.38 201 VAL A O 1
ATOM 1574 N N . LEU A 1 202 ? -4.789 -0.223 13.778 1.00 98.44 202 LEU A N 1
ATOM 1575 C CA . LEU A 1 202 ? -5.010 -1.286 12.794 1.00 98.44 202 LEU A CA 1
ATOM 1576 C C . LEU A 1 202 ? -3.692 -1.953 12.398 1.00 98.44 202 LEU A C 1
ATOM 1578 O O . LEU A 1 202 ? -3.581 -3.174 12.454 1.00 98.44 202 LEU A O 1
ATOM 1582 N N . LEU A 1 203 ? -2.686 -1.158 12.024 1.00 98.12 203 LEU A N 1
ATOM 1583 C CA . LEU A 1 203 ? -1.387 -1.673 11.592 1.00 98.12 203 LEU A CA 1
ATOM 1584 C C . LEU A 1 203 ? -0.674 -2.426 12.717 1.00 98.12 203 LEU A C 1
ATOM 1586 O O . LEU A 1 203 ? -0.138 -3.510 12.482 1.00 98.12 203 LEU A O 1
ATOM 1590 N N . LYS A 1 204 ? -0.691 -1.887 13.943 1.00 98.06 204 LYS A N 1
ATOM 1591 C CA . LYS A 1 204 ? -0.104 -2.551 15.114 1.00 98.06 204 LYS A CA 1
ATOM 1592 C C . LYS A 1 204 ? -0.786 -3.891 15.386 1.00 98.06 204 LYS A C 1
ATOM 1594 O O . LYS A 1 204 ? -0.101 -4.904 15.519 1.00 98.06 204 LYS A O 1
ATOM 1599 N N . ALA A 1 205 ? -2.115 -3.905 15.439 1.00 97.81 205 ALA A N 1
ATOM 1600 C CA . ALA A 1 205 ? -2.886 -5.103 15.737 1.00 97.81 205 ALA A CA 1
ATOM 1601 C C . ALA A 1 205 ? -2.766 -6.168 14.639 1.00 97.81 205 ALA A C 1
ATOM 1603 O O . ALA A 1 205 ? -2.489 -7.319 14.960 1.00 97.81 205 ALA A O 1
ATOM 1604 N N . MET A 1 206 ? -2.879 -5.792 13.359 1.00 97.75 206 MET A N 1
ATOM 1605 C CA . MET A 1 206 ? -2.701 -6.720 12.234 1.00 97.75 206 MET A CA 1
ATOM 1606 C C . MET A 1 206 ? -1.292 -7.302 12.189 1.00 97.75 206 MET A C 1
ATOM 1608 O O . MET A 1 206 ? -1.130 -8.492 11.941 1.00 97.75 206 MET A O 1
ATOM 1612 N N . LYS A 1 207 ? -0.260 -6.495 12.464 1.00 96.69 207 LYS A N 1
ATOM 1613 C CA . LYS A 1 207 ? 1.117 -6.993 12.517 1.00 96.69 207 LYS A CA 1
ATOM 1614 C C . LYS A 1 207 ? 1.295 -8.053 13.602 1.00 96.69 207 LYS A C 1
ATOM 1616 O O . LYS A 1 207 ? 1.945 -9.055 13.333 1.00 96.69 207 LYS A O 1
ATOM 1621 N N . LEU A 1 208 ? 0.726 -7.838 14.788 1.00 95.94 208 LEU A N 1
ATOM 1622 C CA . LEU A 1 208 ? 0.765 -8.814 15.880 1.00 95.94 208 LEU A CA 1
ATOM 1623 C C . LEU A 1 208 ? -0.055 -10.063 15.545 1.00 95.94 208 LEU A C 1
ATOM 1625 O O . LEU A 1 208 ? 0.434 -11.174 15.710 1.00 95.94 208 LEU A O 1
ATOM 1629 N N . TYR A 1 209 ? -1.261 -9.886 15.011 1.00 96.06 209 TYR A N 1
ATOM 1630 C CA . TYR A 1 209 ? -2.123 -10.996 14.618 1.00 96.06 209 TYR A CA 1
ATOM 1631 C C . TYR A 1 209 ? -1.473 -11.882 13.548 1.00 96.06 209 TYR A C 1
ATOM 1633 O O . TYR A 1 209 ? -1.427 -13.098 13.681 1.00 96.06 209 TYR A O 1
ATOM 1641 N N . HIS A 1 210 ? -0.887 -11.282 12.512 1.00 96.19 210 HIS A N 1
ATOM 1642 C CA . HIS A 1 210 ? -0.221 -12.007 11.428 1.00 96.19 210 HIS A CA 1
ATOM 1643 C C . HIS A 1 210 ? 1.113 -12.662 11.833 1.00 96.19 210 HIS A C 1
ATOM 1645 O O . HIS A 1 210 ? 1.677 -13.412 11.041 1.00 96.19 210 HIS A O 1
ATOM 1651 N N . GLN A 1 211 ? 1.646 -12.387 13.031 1.00 92.25 211 GLN A N 1
ATOM 1652 C CA . GLN A 1 211 ? 2.807 -13.115 13.563 1.00 92.25 211 GLN A CA 1
ATOM 1653 C C . GLN A 1 211 ? 2.428 -14.478 14.151 1.00 92.25 211 GLN A C 1
ATOM 1655 O O . GLN A 1 211 ? 3.261 -15.381 14.149 1.00 92.25 211 GLN A O 1
ATOM 1660 N N . SER A 1 212 ? 1.206 -14.625 14.667 1.00 85.12 212 SER A N 1
ATOM 1661 C CA . SER A 1 212 ? 0.724 -15.847 15.327 1.00 85.12 212 SER A CA 1
ATOM 1662 C C . SER A 1 212 ? -0.405 -16.553 14.571 1.00 85.12 212 SER A C 1
ATOM 1664 O O . SER A 1 212 ? -0.693 -17.712 14.862 1.00 85.12 212 SER A O 1
ATOM 1666 N N . GLY A 1 213 ? -1.044 -15.872 13.618 1.00 80.06 213 GLY A N 1
ATOM 1667 C CA . GLY A 1 213 ? -2.184 -16.357 12.847 1.00 80.06 213 GLY A CA 1
ATOM 1668 C C . GLY A 1 213 ? -1.971 -16.326 11.334 1.00 80.06 213 GLY A C 1
ATOM 1669 O O . GLY A 1 213 ? -0.922 -15.935 10.823 1.00 80.06 213 GLY A O 1
ATOM 1670 N N . SER A 1 214 ? -3.002 -16.746 10.600 1.00 87.50 214 SER A N 1
ATOM 1671 C CA . SER A 1 214 ? -3.003 -16.747 9.135 1.00 87.50 214 SER A CA 1
ATOM 1672 C C . SER A 1 214 ? -3.219 -15.345 8.563 1.00 87.50 214 SER A C 1
ATOM 1674 O O . SER A 1 214 ? -4.062 -14.583 9.046 1.00 87.50 214 SER A O 1
ATOM 1676 N N . ILE A 1 215 ? -2.525 -15.032 7.471 1.00 95.00 215 ILE A N 1
ATOM 1677 C CA . ILE A 1 215 ? -2.717 -13.786 6.724 1.00 95.00 215 ILE A CA 1
ATOM 1678 C C . ILE A 1 215 ? -3.807 -13.995 5.671 1.00 95.00 215 ILE A C 1
ATOM 1680 O O . ILE A 1 215 ? -3.590 -14.678 4.676 1.00 95.00 215 ILE A O 1
ATOM 1684 N N . GLY A 1 216 ? -4.977 -13.390 5.872 1.00 94.00 216 GLY A N 1
ATOM 1685 C CA . GLY A 1 216 ? -6.050 -13.378 4.880 1.00 94.00 216 GLY A CA 1
ATOM 1686 C C . GLY A 1 216 ? -5.837 -12.294 3.821 1.00 94.00 216 GLY A C 1
ATOM 1687 O O . GLY A 1 216 ? -5.462 -11.164 4.139 1.00 94.00 216 GLY A O 1
ATOM 1688 N N . ALA A 1 217 ? -6.145 -12.594 2.555 1.00 95.06 217 ALA A N 1
ATOM 1689 C CA . ALA A 1 217 ? -6.043 -11.621 1.460 1.00 95.06 217 ALA A CA 1
ATOM 1690 C C . ALA A 1 217 ? -6.882 -10.347 1.701 1.00 95.06 217 ALA A C 1
ATOM 1692 O O . ALA A 1 217 ? -6.454 -9.244 1.356 1.00 95.06 217 ALA A O 1
ATOM 1693 N N . HIS A 1 218 ? -8.048 -10.482 2.337 1.00 95.44 218 HIS A N 1
ATOM 1694 C CA . HIS A 1 218 ? -8.916 -9.359 2.697 1.00 95.44 218 HIS A CA 1
ATOM 1695 C C . HIS A 1 218 ? -8.329 -8.493 3.829 1.00 95.44 218 HIS A C 1
ATOM 1697 O O . HIS A 1 218 ? -8.561 -7.285 3.838 1.00 95.44 218 HIS A O 1
ATOM 1703 N N . HIS A 1 219 ? -7.486 -9.045 4.717 1.00 97.06 219 HIS A N 1
ATOM 1704 C CA . HIS A 1 219 ? -6.747 -8.238 5.699 1.00 97.06 219 HIS A CA 1
ATOM 1705 C C . HIS A 1 219 ? -5.752 -7.303 4.999 1.00 97.06 219 HIS A C 1
ATOM 1707 O O . HIS A 1 219 ? -5.620 -6.137 5.369 1.00 97.06 219 HIS A O 1
ATOM 1713 N N . LEU A 1 220 ? -5.062 -7.794 3.962 1.00 98.12 220 LEU A N 1
ATOM 1714 C CA . LEU A 1 220 ? -4.117 -6.992 3.180 1.00 98.12 220 LEU A CA 1
ATOM 1715 C C . LEU A 1 220 ? -4.827 -5.862 2.423 1.00 98.12 220 LEU A C 1
ATOM 1717 O O . LEU A 1 220 ? -4.314 -4.744 2.370 1.00 98.12 220 LEU A O 1
ATOM 1721 N N . ASP A 1 221 ? -6.027 -6.124 1.894 1.00 97.31 221 ASP A N 1
ATOM 1722 C CA . ASP A 1 221 ? -6.865 -5.087 1.284 1.00 97.31 221 ASP A CA 1
ATOM 1723 C C . ASP A 1 221 ? -7.318 -4.038 2.313 1.00 97.31 221 ASP A C 1
ATOM 1725 O O . ASP A 1 221 ? -7.263 -2.841 2.024 1.00 97.31 221 ASP A O 1
ATOM 1729 N N . ALA A 1 222 ? -7.703 -4.449 3.527 1.00 97.31 222 ALA A N 1
ATOM 1730 C CA . ALA A 1 222 ? -8.038 -3.521 4.609 1.00 97.31 222 ALA A CA 1
ATOM 1731 C C . ALA A 1 222 ? -6.843 -2.623 4.978 1.00 97.31 222 ALA A C 1
ATOM 1733 O O . ALA A 1 222 ? -6.984 -1.404 5.069 1.00 97.31 222 ALA A O 1
ATOM 1734 N N . ILE A 1 223 ? -5.643 -3.200 5.099 1.00 98.31 223 ILE A N 1
ATOM 1735 C CA . ILE A 1 223 ? -4.408 -2.450 5.366 1.00 98.31 223 ILE A CA 1
ATOM 1736 C C . ILE A 1 223 ? -4.116 -1.456 4.235 1.00 98.31 223 ILE A C 1
ATOM 1738 O O . ILE A 1 223 ? -3.850 -0.280 4.504 1.00 98.31 223 ILE A O 1
ATOM 1742 N N . ALA A 1 224 ? -4.223 -1.890 2.976 1.00 97.75 224 ALA A N 1
ATOM 1743 C CA . ALA A 1 224 ? -4.006 -1.027 1.818 1.00 97.75 224 ALA A CA 1
ATOM 1744 C C . ALA A 1 224 ? -4.988 0.158 1.791 1.00 97.75 224 ALA A C 1
ATOM 1746 O O . ALA A 1 224 ? -4.594 1.277 1.478 1.00 97.75 224 ALA A O 1
ATOM 1747 N N . ARG A 1 225 ? -6.248 -0.037 2.202 1.00 97.38 225 ARG A N 1
ATOM 1748 C CA . ARG A 1 225 ? -7.263 1.033 2.254 1.00 97.38 225 ARG A CA 1
ATOM 1749 C C . ARG A 1 225 ? -6.951 2.156 3.248 1.00 97.38 225 ARG A C 1
ATOM 1751 O O . ARG A 1 225 ? -7.574 3.212 3.154 1.00 97.38 225 ARG A O 1
ATOM 1758 N N . THR A 1 226 ? -5.995 1.978 4.164 1.00 96.50 226 THR A N 1
ATOM 1759 C CA . THR A 1 226 ? -5.580 3.059 5.078 1.00 96.50 226 THR A CA 1
ATOM 1760 C C . THR A 1 226 ? -4.785 4.172 4.396 1.00 96.50 226 THR A C 1
ATOM 1762 O O . THR A 1 226 ? -4.623 5.240 4.980 1.00 96.50 226 THR A O 1
ATOM 1765 N N . ASN A 1 227 ? -4.285 3.951 3.172 1.00 95.81 227 ASN A N 1
ATOM 1766 C CA . ASN A 1 227 ? -3.552 4.953 2.389 1.00 95.81 227 ASN A CA 1
ATOM 1767 C C . ASN A 1 227 ? -2.347 5.579 3.124 1.00 95.81 227 ASN A C 1
ATOM 1769 O O . ASN A 1 227 ? -2.024 6.753 2.930 1.00 95.81 227 ASN A O 1
ATOM 1773 N N . SER A 1 228 ? -1.684 4.805 3.987 1.00 95.94 228 SER A N 1
ATOM 1774 C CA . SER A 1 228 ? -0.613 5.285 4.865 1.00 95.94 228 SER A CA 1
ATOM 1775 C C . SER A 1 228 ? 0.766 4.738 4.483 1.00 95.94 228 SER A C 1
ATOM 1777 O O . SER A 1 228 ? 0.893 3.660 3.902 1.00 95.94 228 SER A O 1
ATOM 1779 N N . VAL A 1 229 ? 1.826 5.464 4.866 1.00 96.38 229 VAL A N 1
ATOM 1780 C CA . VAL A 1 229 ? 3.219 4.991 4.722 1.00 96.38 229 VAL A CA 1
ATOM 1781 C C . VAL A 1 229 ? 3.410 3.667 5.459 1.00 96.38 229 VAL A C 1
ATOM 1783 O O . VAL A 1 229 ? 3.961 2.732 4.890 1.00 96.38 229 VAL A O 1
ATOM 1786 N N . GLY A 1 230 ? 2.898 3.565 6.692 1.00 97.00 230 GLY A N 1
ATOM 1787 C CA . GLY A 1 230 ? 3.003 2.350 7.500 1.00 97.00 230 GLY A CA 1
ATOM 1788 C C . GLY A 1 230 ? 2.320 1.141 6.855 1.00 97.00 230 GLY A C 1
ATOM 1789 O O . GLY A 1 230 ? 2.821 0.026 6.970 1.00 97.00 230 GLY A O 1
ATOM 1790 N N . ALA A 1 231 ? 1.226 1.345 6.113 1.00 98.00 231 ALA A N 1
ATOM 1791 C CA . ALA A 1 231 ? 0.612 0.278 5.329 1.00 98.00 231 ALA A CA 1
ATOM 1792 C C . ALA A 1 231 ? 1.503 -0.173 4.171 1.00 98.00 231 ALA A C 1
ATOM 1794 O O . ALA A 1 231 ? 1.706 -1.372 4.004 1.00 98.00 231 ALA A O 1
ATOM 1795 N N . ALA A 1 232 ? 2.079 0.758 3.404 1.00 98.06 232 ALA A N 1
ATOM 1796 C CA . ALA A 1 232 ? 3.011 0.410 2.332 1.00 98.06 232 ALA A CA 1
ATOM 1797 C C . ALA A 1 232 ? 4.238 -0.349 2.872 1.00 98.06 232 ALA A C 1
ATOM 1799 O O . ALA A 1 232 ? 4.658 -1.345 2.285 1.00 98.06 232 ALA A O 1
ATOM 1800 N N . GLU A 1 233 ? 4.778 0.078 4.018 1.00 97.50 233 GLU A N 1
ATOM 1801 C CA . GLU A 1 233 ? 5.894 -0.597 4.689 1.00 97.50 233 GLU A CA 1
ATOM 1802 C C . GLU A 1 233 ? 5.524 -2.018 5.096 1.00 97.50 233 GLU A C 1
ATOM 1804 O O . GLU A 1 233 ? 6.256 -2.959 4.793 1.00 97.50 233 GLU A O 1
ATOM 1809 N N . TYR A 1 234 ? 4.376 -2.167 5.758 1.00 97.88 234 TYR A N 1
ATOM 1810 C CA . TYR A 1 234 ? 3.888 -3.455 6.219 1.00 97.88 234 TYR A CA 1
ATOM 1811 C C . TYR A 1 234 ? 3.659 -4.425 5.056 1.00 97.88 234 TYR A C 1
ATOM 1813 O O . TYR A 1 234 ? 4.084 -5.575 5.107 1.00 97.88 234 TYR A O 1
ATOM 1821 N N . LEU A 1 235 ? 3.026 -3.958 3.980 1.00 98.50 235 LEU A N 1
ATOM 1822 C CA . LEU A 1 235 ? 2.736 -4.774 2.804 1.00 98.50 235 LEU A CA 1
ATOM 1823 C C . LEU A 1 235 ? 4.017 -5.211 2.073 1.00 98.50 235 LEU A C 1
ATOM 1825 O O . LEU A 1 235 ? 4.112 -6.360 1.646 1.00 98.50 235 LEU A O 1
ATOM 1829 N N . LEU A 1 236 ? 5.037 -4.348 1.991 1.00 98.06 236 LEU A N 1
ATOM 1830 C CA . LEU A 1 236 ? 6.352 -4.754 1.483 1.00 98.06 236 LEU A CA 1
ATOM 1831 C C . LEU A 1 236 ? 7.062 -5.739 2.423 1.00 98.06 236 LEU A C 1
ATOM 1833 O O . LEU A 1 236 ? 7.735 -6.644 1.938 1.00 98.06 236 LEU A O 1
ATOM 1837 N N . ASP A 1 237 ? 6.910 -5.607 3.744 1.00 97.25 237 ASP A N 1
ATOM 1838 C CA . ASP A 1 237 ? 7.458 -6.580 4.701 1.00 97.25 237 ASP A CA 1
ATOM 1839 C C . ASP A 1 237 ? 6.814 -7.965 4.536 1.00 97.25 237 ASP A C 1
ATOM 1841 O O . ASP A 1 237 ? 7.519 -8.974 4.581 1.00 97.25 237 ASP A O 1
ATOM 1845 N N . VAL A 1 238 ? 5.499 -8.017 4.293 1.00 97.69 238 VAL A N 1
ATOM 1846 C CA . VAL A 1 238 ? 4.776 -9.256 3.961 1.00 97.69 238 VAL A CA 1
ATOM 1847 C C . VAL A 1 238 ? 5.295 -9.841 2.648 1.00 97.69 238 VAL A C 1
ATOM 1849 O O . VAL A 1 238 ? 5.626 -11.023 2.601 1.00 97.69 238 VAL A O 1
ATOM 1852 N N . TYR A 1 239 ? 5.438 -9.028 1.599 1.00 97.69 239 TYR A N 1
ATOM 1853 C CA . TYR A 1 239 ? 5.969 -9.491 0.315 1.00 97.69 239 TYR A CA 1
ATOM 1854 C C . TYR A 1 239 ? 7.384 -10.079 0.431 1.00 97.69 239 TYR A C 1
ATOM 1856 O O . TYR A 1 239 ? 7.671 -11.140 -0.115 1.00 97.69 239 TYR A O 1
ATOM 1864 N N . LEU A 1 240 ? 8.260 -9.424 1.197 1.00 95.88 240 LEU A N 1
ATOM 1865 C CA . LEU A 1 240 ? 9.650 -9.840 1.398 1.00 95.88 240 LEU A CA 1
ATOM 1866 C C . LEU A 1 240 ? 9.804 -11.073 2.304 1.00 95.88 240 LEU A C 1
ATOM 1868 O O . LEU A 1 240 ? 10.927 -11.558 2.488 1.00 95.88 240 LEU A O 1
ATOM 1872 N N . ASN A 1 241 ? 8.721 -11.575 2.901 1.00 95.06 241 ASN A N 1
ATOM 1873 C CA . ASN A 1 241 ? 8.754 -12.779 3.715 1.00 95.06 241 ASN A CA 1
ATOM 1874 C C . ASN A 1 241 ? 8.622 -14.032 2.836 1.00 95.06 241 ASN A C 1
ATOM 1876 O O . ASN A 1 241 ? 7.525 -14.484 2.514 1.00 95.06 241 ASN A O 1
ATOM 1880 N N . ALA A 1 242 ? 9.766 -14.631 2.502 1.00 93.12 242 ALA A N 1
ATOM 1881 C CA . ALA A 1 242 ? 9.841 -15.816 1.649 1.00 93.12 242 ALA A CA 1
ATOM 1882 C C . ALA A 1 242 ? 9.116 -17.060 2.206 1.00 93.12 242 ALA A C 1
ATOM 1884 O O . ALA A 1 242 ? 8.873 -17.986 1.438 1.00 93.12 242 ALA A O 1
ATOM 1885 N N . GLN A 1 243 ? 8.772 -17.088 3.501 1.00 93.38 243 GLN A N 1
ATOM 1886 C CA . GLN A 1 243 ? 8.041 -18.199 4.131 1.00 93.38 243 GLN A CA 1
ATOM 1887 C C . GLN A 1 243 ? 6.529 -18.161 3.865 1.00 93.38 243 GLN A C 1
ATOM 1889 O O . GLN A 1 243 ? 5.839 -19.132 4.154 1.00 93.38 243 GLN A O 1
ATOM 1894 N N . LEU A 1 244 ? 6.005 -17.043 3.355 1.00 94.88 244 LEU A N 1
ATOM 1895 C CA . LEU A 1 244 ? 4.590 -16.909 3.024 1.00 94.88 244 LEU A CA 1
ATOM 1896 C C . LEU A 1 244 ? 4.283 -17.438 1.621 1.00 94.88 244 LEU A C 1
ATOM 1898 O O . LEU A 1 244 ? 5.138 -17.419 0.728 1.00 94.88 244 LEU A O 1
ATOM 1902 N N . GLU A 1 245 ? 3.028 -17.849 1.440 1.00 94.88 245 GLU A N 1
ATOM 1903 C CA . GLU A 1 245 ? 2.472 -18.303 0.166 1.00 94.88 245 GLU A CA 1
ATOM 1904 C C . GLU A 1 245 ? 2.575 -17.215 -0.916 1.00 94.88 245 GLU A C 1
ATOM 1906 O O . GLU A 1 245 ? 2.467 -16.013 -0.650 1.00 94.88 245 GLU A O 1
ATOM 1911 N N . ALA A 1 246 ? 2.831 -17.638 -2.156 1.00 93.69 246 ALA A N 1
ATOM 1912 C CA . ALA A 1 246 ? 3.142 -16.728 -3.257 1.00 93.69 246 ALA A CA 1
ATOM 1913 C C . ALA A 1 246 ? 1.984 -15.771 -3.594 1.00 93.69 246 ALA A C 1
ATOM 1915 O O . ALA A 1 246 ? 2.230 -14.613 -3.930 1.00 93.69 246 ALA A O 1
ATOM 1916 N N . ASP A 1 247 ? 0.738 -16.220 -3.465 1.00 96.06 247 ASP A N 1
ATOM 1917 C CA . ASP A 1 247 ? -0.473 -15.430 -3.696 1.00 96.06 247 ASP A CA 1
ATOM 1918 C C . ASP A 1 247 ? -0.663 -14.334 -2.632 1.00 96.06 247 ASP A C 1
ATOM 1920 O O . ASP A 1 247 ? -0.949 -13.184 -2.977 1.00 96.06 247 ASP A O 1
ATOM 1924 N N . ILE A 1 248 ? -0.413 -14.643 -1.355 1.00 97.38 248 ILE A N 1
ATOM 1925 C CA . ILE A 1 248 ? -0.412 -13.673 -0.251 1.00 97.38 248 ILE A CA 1
ATOM 1926 C C . ILE A 1 248 ? 0.669 -12.619 -0.473 1.00 97.38 248 ILE A C 1
ATOM 1928 O O . ILE A 1 248 ? 0.400 -11.418 -0.361 1.00 97.38 248 ILE A O 1
ATOM 1932 N N . ARG A 1 249 ? 1.882 -13.044 -0.847 1.00 96.81 249 ARG A N 1
ATOM 1933 C CA . ARG A 1 249 ? 2.975 -12.124 -1.189 1.00 96.81 249 ARG A CA 1
ATOM 1934 C C . ARG A 1 249 ? 2.583 -11.226 -2.364 1.00 96.81 249 ARG A C 1
ATOM 1936 O O . ARG A 1 249 ? 2.671 -10.005 -2.241 1.00 96.81 249 ARG A O 1
ATOM 1943 N N . ALA A 1 250 ? 2.089 -11.790 -3.465 1.00 96.12 250 ALA A N 1
ATOM 1944 C CA . ALA A 1 250 ? 1.673 -11.026 -4.642 1.00 96.12 250 ALA A CA 1
ATOM 1945 C C . ALA A 1 250 ? 0.553 -10.022 -4.319 1.00 96.12 250 ALA A C 1
ATOM 1947 O O . ALA A 1 250 ? 0.602 -8.862 -4.736 1.00 96.12 250 ALA A O 1
ATOM 1948 N N . LYS A 1 251 ? -0.437 -10.424 -3.514 1.00 98.00 251 LYS A N 1
ATOM 1949 C CA . LYS A 1 251 ? -1.507 -9.539 -3.040 1.00 98.00 251 LYS A CA 1
ATOM 1950 C C . LYS A 1 251 ? -0.952 -8.382 -2.209 1.00 98.00 251 LYS A C 1
ATOM 1952 O O . LYS A 1 251 ? -1.367 -7.238 -2.413 1.00 98.00 251 LYS A O 1
ATOM 1957 N N . ALA A 1 252 ? -0.005 -8.661 -1.313 1.00 98.25 252 ALA A N 1
ATOM 1958 C CA . ALA A 1 252 ? 0.650 -7.639 -0.507 1.00 98.25 252 ALA A CA 1
ATOM 1959 C C . ALA A 1 252 ? 1.432 -6.655 -1.385 1.00 98.25 252 ALA A C 1
ATOM 1961 O O . ALA A 1 252 ? 1.260 -5.445 -1.243 1.00 98.25 252 ALA A O 1
ATOM 1962 N N . PHE A 1 253 ? 2.203 -7.156 -2.351 1.00 97.69 253 PHE A N 1
ATOM 1963 C CA . PHE A 1 253 ? 2.936 -6.320 -3.297 1.00 97.69 253 PHE A CA 1
ATOM 1964 C C . PHE A 1 253 ? 2.007 -5.404 -4.101 1.00 97.69 253 PHE A C 1
ATOM 1966 O O . PHE A 1 253 ? 2.198 -4.190 -4.109 1.00 97.69 253 PHE A O 1
ATOM 1973 N N . ASN A 1 254 ? 0.929 -5.943 -4.675 1.00 97.00 254 ASN A N 1
ATOM 1974 C CA . ASN A 1 254 ? -0.076 -5.152 -5.396 1.00 97.00 254 ASN A CA 1
ATOM 1975 C C . ASN A 1 254 ? -0.742 -4.093 -4.501 1.00 97.00 254 ASN A C 1
ATOM 1977 O O . ASN A 1 254 ? -1.065 -2.990 -4.946 1.00 97.00 254 ASN A O 1
ATOM 1981 N N . GLY A 1 255 ? -0.951 -4.405 -3.220 1.00 97.69 255 GLY A N 1
ATOM 1982 C CA . GLY A 1 255 ? -1.367 -3.432 -2.214 1.00 97.69 255 GLY A CA 1
ATOM 1983 C C . GLY A 1 255 ? -0.337 -2.318 -2.024 1.00 97.69 255 GLY A C 1
ATOM 1984 O O . GLY A 1 255 ? -0.700 -1.148 -2.091 1.00 97.69 255 GLY A O 1
ATOM 1985 N N . ALA A 1 256 ? 0.936 -2.673 -1.841 1.00 98.00 256 ALA A N 1
ATOM 1986 C CA . ALA A 1 256 ? 2.024 -1.724 -1.633 1.00 98.00 256 ALA A CA 1
ATOM 1987 C C . ALA A 1 256 ? 2.230 -0.792 -2.833 1.00 98.00 256 ALA A C 1
ATOM 1989 O O . ALA A 1 256 ? 2.308 0.418 -2.636 1.00 98.00 256 ALA A O 1
ATOM 1990 N N . ILE A 1 257 ? 2.273 -1.319 -4.063 1.00 95.75 257 ILE A N 1
ATOM 1991 C CA . ILE A 1 257 ? 2.541 -0.514 -5.265 1.00 95.75 257 ILE A CA 1
ATOM 1992 C C . ILE A 1 257 ? 1.470 0.557 -5.476 1.00 95.75 257 ILE A C 1
ATOM 1994 O O . ILE A 1 257 ? 1.812 1.711 -5.716 1.00 95.75 257 ILE A O 1
ATOM 1998 N N . ARG A 1 258 ? 0.188 0.232 -5.254 1.00 95.81 258 ARG A N 1
ATOM 1999 C CA . ARG A 1 258 ? -0.903 1.227 -5.297 1.00 95.81 258 ARG A CA 1
ATOM 2000 C C . ARG A 1 258 ? -0.688 2.391 -4.325 1.00 95.81 258 ARG A C 1
ATOM 2002 O O . ARG A 1 258 ? -1.136 3.502 -4.590 1.00 95.81 258 ARG A O 1
ATOM 2009 N N . LEU A 1 259 ? -0.020 2.143 -3.198 1.00 96.88 259 LEU A N 1
ATOM 2010 C CA . LEU A 1 259 ? 0.272 3.164 -2.196 1.00 96.88 259 LEU A CA 1
ATOM 2011 C C . LEU A 1 259 ? 1.499 4.011 -2.537 1.00 96.88 259 LEU A C 1
ATOM 2013 O O . LEU A 1 259 ? 1.558 5.161 -2.104 1.00 96.88 259 LEU A O 1
ATOM 2017 N N . LEU A 1 260 ? 2.459 3.485 -3.305 1.00 95.19 260 LEU A N 1
ATOM 2018 C CA . LEU A 1 260 ? 3.678 4.219 -3.668 1.00 95.19 260 LEU A CA 1
ATOM 2019 C C . LEU A 1 260 ? 3.381 5.476 -4.494 1.00 95.19 260 LEU A C 1
ATOM 2021 O O . LEU A 1 260 ? 4.145 6.437 -4.435 1.00 95.19 260 LEU A O 1
ATOM 2025 N N . ASP A 1 261 ? 2.253 5.508 -5.204 1.00 90.81 261 ASP A N 1
ATOM 2026 C CA . ASP A 1 261 ? 1.832 6.650 -6.018 1.00 90.81 261 ASP A CA 1
ATOM 2027 C C . ASP A 1 261 ? 1.336 7.837 -5.176 1.00 90.81 261 ASP A C 1
ATOM 2029 O O . ASP A 1 261 ? 1.324 8.979 -5.652 1.00 90.81 261 ASP A O 1
ATOM 2033 N N . LEU A 1 262 ? 0.958 7.596 -3.914 1.00 94.25 262 LEU A N 1
ATOM 2034 C CA . LEU A 1 262 ? 0.358 8.608 -3.050 1.00 94.25 262 LEU A CA 1
ATOM 2035 C C . LEU A 1 262 ? 1.378 9.693 -2.654 1.00 94.25 262 LEU A C 1
ATOM 2037 O O . LEU A 1 262 ? 2.463 9.371 -2.157 1.00 94.25 262 LEU A O 1
ATOM 2041 N N . PRO A 1 263 ? 1.030 10.995 -2.745 1.00 93.06 263 PRO A N 1
ATOM 2042 C CA . PRO A 1 263 ? 1.952 12.083 -2.407 1.00 93.06 263 PRO A CA 1
ATOM 2043 C C . PRO A 1 263 ? 2.530 12.003 -0.986 1.00 93.06 263 PRO A C 1
ATOM 2045 O O . PRO A 1 263 ? 3.715 12.268 -0.777 1.00 93.06 263 PRO A O 1
ATOM 2048 N N . ALA A 1 264 ? 1.712 11.609 -0.003 1.00 91.75 264 ALA A N 1
ATOM 2049 C CA . ALA A 1 264 ? 2.148 11.449 1.385 1.00 91.75 264 ALA A CA 1
ATOM 2050 C C . ALA A 1 264 ? 3.169 10.309 1.548 1.00 91.75 264 ALA A C 1
ATOM 2052 O O . ALA A 1 264 ? 4.099 10.428 2.349 1.00 91.75 264 ALA A O 1
ATOM 2053 N N . VAL A 1 265 ? 3.022 9.240 0.758 1.00 93.62 265 VAL A N 1
ATOM 2054 C CA . VAL A 1 265 ? 3.930 8.091 0.760 1.00 93.62 265 VAL A CA 1
ATOM 2055 C C . VAL A 1 265 ? 5.259 8.457 0.111 1.00 93.62 265 VAL A C 1
ATOM 2057 O O . VAL A 1 265 ? 6.300 8.251 0.727 1.00 93.62 265 VAL A O 1
ATOM 2060 N N . LYS A 1 266 ? 5.244 9.118 -1.050 1.00 90.31 266 LYS A N 1
ATOM 2061 C CA . LYS A 1 266 ? 6.470 9.612 -1.703 1.00 90.31 266 LYS A CA 1
ATOM 2062 C C . LYS A 1 266 ? 7.266 10.567 -0.813 1.00 90.31 266 LYS A C 1
ATOM 2064 O O . LYS A 1 266 ? 8.484 10.462 -0.719 1.00 90.31 266 LYS A O 1
ATOM 2069 N N . LYS A 1 267 ? 6.581 11.482 -0.117 1.00 90.19 267 LYS A N 1
ATOM 2070 C CA . LYS A 1 267 ? 7.230 12.487 0.740 1.00 90.19 267 LYS A CA 1
ATOM 2071 C C . LYS A 1 267 ? 7.904 11.880 1.976 1.00 90.19 267 LYS A C 1
ATOM 2073 O O . LYS A 1 267 ? 8.978 12.336 2.365 1.00 90.19 267 LYS A O 1
ATOM 2078 N N . ASN A 1 268 ? 7.279 10.880 2.599 1.00 90.25 268 ASN A N 1
ATOM 2079 C CA . ASN A 1 268 ? 7.681 10.379 3.919 1.00 90.25 268 ASN A CA 1
ATOM 2080 C C . ASN A 1 268 ? 8.231 8.937 3.903 1.00 90.25 268 ASN A C 1
ATOM 2082 O O . ASN A 1 268 ? 8.743 8.464 4.913 1.00 90.25 268 ASN A O 1
ATOM 2086 N N . GLY A 1 269 ? 8.175 8.238 2.770 1.00 87.81 269 GLY A N 1
ATOM 2087 C CA . GLY A 1 269 ? 8.485 6.813 2.633 1.00 87.81 269 GLY A CA 1
ATOM 2088 C C . GLY A 1 269 ? 9.962 6.470 2.436 1.00 87.81 269 GLY A C 1
ATOM 2089 O O . GLY A 1 269 ? 10.278 5.562 1.673 1.00 87.81 269 GLY A O 1
ATOM 2090 N N . LYS A 1 270 ? 10.900 7.158 3.099 1.00 90.62 270 LYS A N 1
ATOM 2091 C CA . LYS A 1 270 ? 12.347 6.858 2.961 1.00 90.62 270 LYS A CA 1
ATOM 2092 C C . LYS A 1 270 ? 12.695 5.411 3.336 1.00 90.62 270 LYS A C 1
ATOM 2094 O O . LYS A 1 270 ? 13.580 4.801 2.748 1.00 90.62 270 LYS A O 1
ATOM 2099 N N . SER A 1 271 ? 11.980 4.855 4.300 1.00 92.88 271 SER A N 1
ATOM 2100 C CA . SER A 1 271 ? 12.025 3.453 4.732 1.00 92.88 271 SER A CA 1
ATOM 2101 C C . SER A 1 271 ? 11.512 2.451 3.686 1.00 92.88 271 SER A C 1
ATOM 2103 O O . SER A 1 271 ? 11.811 1.260 3.785 1.00 92.88 271 SER A O 1
ATOM 2105 N N . LEU A 1 272 ? 10.741 2.896 2.689 1.00 96.38 272 LEU A N 1
ATOM 2106 C CA . LEU A 1 272 ? 10.313 2.064 1.561 1.00 96.38 272 LEU A CA 1
ATOM 2107 C C . LEU A 1 272 ? 11.463 1.880 0.571 1.00 96.38 272 LEU A C 1
ATOM 2109 O O . LEU A 1 272 ? 11.622 0.797 0.018 1.00 96.38 272 LEU A O 1
ATOM 2113 N N . VAL A 1 273 ? 12.327 2.890 0.417 1.00 95.19 273 VAL A N 1
ATOM 2114 C CA . VAL A 1 273 ? 13.521 2.807 -0.439 1.00 95.19 273 VAL A CA 1
ATOM 2115 C C . VAL A 1 273 ? 14.422 1.649 -0.006 1.00 95.19 273 VAL A C 1
ATOM 2117 O O . VAL A 1 273 ? 14.867 0.876 -0.848 1.00 95.19 273 VAL A O 1
ATOM 2120 N N . SER A 1 274 ? 14.663 1.463 1.297 1.00 94.56 274 SER A N 1
ATOM 2121 C CA . SER A 1 274 ? 15.492 0.345 1.774 1.00 94.56 274 SER A CA 1
ATOM 2122 C C . SER A 1 274 ? 14.854 -1.025 1.512 1.00 94.56 274 SER A C 1
ATOM 2124 O O . SER A 1 274 ? 15.566 -1.972 1.181 1.00 94.56 274 SER A O 1
ATOM 2126 N N . ARG A 1 275 ? 13.523 -1.134 1.596 1.00 97.12 275 ARG A N 1
ATOM 2127 C CA . ARG A 1 275 ? 12.777 -2.364 1.275 1.00 97.12 275 ARG A CA 1
ATOM 2128 C C . ARG A 1 275 ? 12.821 -2.687 -0.213 1.00 97.12 275 ARG A C 1
ATOM 2130 O O . ARG A 1 275 ? 13.088 -3.828 -0.573 1.00 97.12 275 ARG A O 1
ATOM 2137 N N . LEU A 1 276 ? 12.639 -1.687 -1.070 1.00 97.31 276 LEU A N 1
ATOM 2138 C CA . LEU A 1 276 ? 12.739 -1.859 -2.518 1.00 97.31 276 LEU A CA 1
ATOM 2139 C C . LEU A 1 276 ? 14.180 -2.166 -2.962 1.00 97.31 276 LEU A C 1
ATOM 2141 O O . LEU A 1 276 ? 14.378 -2.982 -3.853 1.00 97.31 276 LEU A O 1
ATOM 2145 N N . LEU A 1 277 ? 15.201 -1.608 -2.300 1.00 95.81 277 LEU A N 1
ATOM 2146 C CA . LEU A 1 277 ? 16.604 -1.994 -2.524 1.00 95.81 277 LEU A CA 1
ATOM 2147 C C . LEU A 1 277 ? 16.893 -3.434 -2.070 1.00 95.81 277 LEU A C 1
ATOM 2149 O O . LEU A 1 277 ? 17.668 -4.145 -2.714 1.00 95.81 277 LEU A O 1
ATOM 2153 N N . LYS A 1 278 ? 16.269 -3.888 -0.974 1.00 95.81 278 LYS A N 1
ATOM 2154 C CA . LYS A 1 278 ? 16.343 -5.292 -0.547 1.00 95.81 278 LYS A CA 1
ATOM 2155 C C . LYS A 1 278 ? 15.698 -6.204 -1.587 1.00 95.81 278 LYS A C 1
ATOM 2157 O O . LYS A 1 278 ? 16.300 -7.217 -1.932 1.00 95.81 278 LYS A O 1
ATOM 2162 N N . LEU A 1 279 ? 14.537 -5.813 -2.112 1.00 95.12 279 LEU A N 1
ATOM 2163 C CA . LEU A 1 279 ? 13.876 -6.521 -3.202 1.00 95.12 279 LEU A CA 1
ATOM 2164 C C . LEU A 1 279 ? 14.787 -6.612 -4.431 1.00 95.12 279 LEU A C 1
ATOM 2166 O O . LEU A 1 279 ? 15.016 -7.683 -4.979 1.00 95.12 279 LEU A O 1
ATOM 2170 N N . GLN A 1 280 ? 15.429 -5.500 -4.773 1.00 95.06 280 GLN A N 1
ATOM 2171 C CA . GLN A 1 280 ? 16.368 -5.444 -5.878 1.00 95.06 280 GLN A CA 1
ATOM 2172 C C . GLN A 1 280 ? 17.611 -6.334 -5.700 1.00 95.06 280 GLN A C 1
ATOM 2174 O O . GLN A 1 280 ? 18.264 -6.730 -6.661 1.00 95.06 280 GLN A O 1
ATOM 2179 N N . SER A 1 281 ? 17.952 -6.663 -4.459 1.00 94.50 281 SER A N 1
ATOM 2180 C CA . SER A 1 281 ? 19.071 -7.548 -4.138 1.00 94.50 281 SER A CA 1
ATOM 2181 C C . SER A 1 281 ? 18.672 -9.031 -4.106 1.00 94.50 281 SER A C 1
ATOM 2183 O O . SER A 1 281 ? 19.509 -9.866 -3.758 1.00 94.50 281 SER A O 1
ATOM 2185 N N . SER A 1 282 ? 17.418 -9.362 -4.443 1.00 94.62 282 SER A N 1
ATOM 2186 C CA . SER A 1 282 ? 16.892 -10.733 -4.498 1.00 94.62 282 SER A CA 1
ATOM 2187 C C . SER A 1 282 ? 17.634 -11.593 -5.529 1.00 94.62 282 SER A C 1
ATOM 2189 O O . SER A 1 282 ? 18.346 -11.093 -6.404 1.00 94.62 282 SER A O 1
ATOM 2191 N N . LYS A 1 283 ? 17.492 -12.917 -5.417 1.00 94.56 283 LYS A N 1
ATOM 2192 C CA . LYS A 1 283 ? 17.934 -13.872 -6.450 1.00 94.56 283 LYS A CA 1
ATOM 2193 C C . LYS A 1 283 ? 16.859 -14.123 -7.509 1.00 94.56 283 LYS A C 1
ATOM 2195 O O . LYS A 1 283 ? 17.163 -14.729 -8.529 1.00 94.56 283 LYS A O 1
ATOM 2200 N N . ASP A 1 284 ? 15.636 -13.673 -7.262 1.00 95.38 284 ASP A N 1
ATOM 2201 C CA . ASP A 1 284 ? 14.559 -13.705 -8.240 1.00 95.38 284 ASP A CA 1
ATOM 2202 C C . ASP A 1 284 ? 14.726 -12.520 -9.216 1.00 95.38 284 ASP A C 1
ATOM 2204 O O . ASP A 1 284 ? 14.799 -11.370 -8.769 1.00 95.38 284 ASP A O 1
ATOM 2208 N N . PRO A 1 285 ? 14.847 -12.753 -10.535 1.00 96.19 285 PRO A N 1
ATOM 2209 C CA . PRO A 1 285 ? 14.967 -11.671 -11.507 1.00 96.19 285 PRO A CA 1
ATOM 2210 C C . PRO A 1 285 ? 13.706 -10.794 -11.607 1.00 96.19 285 PRO A C 1
ATOM 2212 O O . PRO A 1 285 ? 13.854 -9.595 -11.863 1.00 96.19 285 PRO A O 1
ATOM 2215 N N . SER A 1 286 ? 12.503 -11.328 -11.354 1.00 95.50 286 SER A N 1
ATOM 2216 C CA . SER A 1 286 ? 11.259 -10.544 -11.301 1.00 95.50 286 SER A CA 1
ATOM 2217 C C . SER A 1 286 ? 11.336 -9.506 -10.183 1.00 95.50 286 SER A C 1
ATOM 2219 O O . SER A 1 286 ? 11.110 -8.317 -10.412 1.00 95.50 286 SER A O 1
ATOM 2221 N N . ASP A 1 287 ? 11.777 -9.917 -8.991 1.00 96.06 287 ASP A N 1
ATOM 2222 C CA . ASP A 1 287 ? 11.991 -9.017 -7.854 1.00 96.06 287 ASP A CA 1
ATOM 2223 C C . ASP A 1 287 ? 12.972 -7.885 -8.187 1.00 96.06 287 ASP A C 1
ATOM 2225 O O . ASP A 1 287 ? 12.762 -6.734 -7.795 1.00 96.06 287 ASP A O 1
ATOM 2229 N N . ARG A 1 288 ? 14.043 -8.171 -8.942 1.00 96.50 288 ARG A N 1
ATOM 2230 C CA . ARG A 1 288 ? 15.016 -7.137 -9.331 1.00 96.50 288 ARG A CA 1
ATOM 2231 C C . ARG A 1 288 ? 14.390 -6.052 -10.194 1.00 96.50 288 ARG A C 1
ATOM 2233 O O . ARG A 1 288 ? 14.624 -4.867 -9.938 1.00 96.50 288 ARG A O 1
ATOM 2240 N N . TRP A 1 289 ? 13.579 -6.449 -11.173 1.00 96.19 289 TRP A N 1
ATOM 2241 C CA . TRP A 1 289 ? 12.838 -5.518 -12.023 1.00 96.19 289 TRP A CA 1
ATOM 2242 C C . TRP A 1 289 ? 11.801 -4.728 -11.231 1.00 96.19 289 TRP A C 1
ATOM 2244 O O . TRP A 1 289 ? 11.782 -3.497 -11.301 1.00 96.19 289 TRP A O 1
ATOM 2254 N N . LEU A 1 290 ? 11.012 -5.413 -10.403 1.00 95.38 290 LEU A N 1
ATOM 2255 C CA . LEU A 1 290 ? 10.017 -4.788 -9.537 1.00 95.38 290 LEU A CA 1
ATOM 2256 C C . LEU A 1 290 ? 10.653 -3.769 -8.583 1.00 95.38 290 LEU A C 1
ATOM 2258 O O . LEU A 1 290 ? 10.150 -2.653 -8.448 1.00 95.38 290 LEU A O 1
ATOM 2262 N N . GLY A 1 291 ? 11.784 -4.104 -7.960 1.00 96.38 291 GLY A N 1
ATOM 2263 C CA . GLY A 1 291 ? 12.539 -3.185 -7.110 1.00 96.38 291 GLY A CA 1
ATOM 2264 C C . GLY A 1 291 ? 13.025 -1.955 -7.878 1.00 96.38 291 GLY A C 1
ATOM 2265 O O . GLY A 1 291 ? 12.805 -0.830 -7.432 1.00 96.38 291 GLY A O 1
ATOM 2266 N N . ALA A 1 292 ? 13.630 -2.153 -9.052 1.00 96.75 292 ALA A N 1
ATOM 2267 C CA . ALA A 1 292 ? 14.162 -1.076 -9.886 1.00 96.75 292 ALA A CA 1
ATOM 2268 C C . ALA A 1 292 ? 13.084 -0.070 -10.324 1.00 96.75 292 ALA A C 1
ATOM 2270 O O . ALA A 1 292 ? 13.234 1.132 -10.094 1.00 96.75 292 ALA A O 1
ATOM 2271 N N . VAL A 1 293 ? 11.984 -0.551 -10.913 1.00 94.75 293 VAL A N 1
ATOM 2272 C CA . VAL A 1 293 ? 10.903 0.308 -11.425 1.00 94.75 293 VAL A CA 1
ATOM 2273 C C . VAL A 1 293 ? 10.252 1.095 -10.287 1.00 94.75 293 VAL A C 1
ATOM 2275 O O . VAL A 1 293 ? 10.058 2.308 -10.389 1.00 94.75 293 VAL A O 1
ATOM 2278 N N . ASN A 1 294 ? 9.989 0.442 -9.154 1.00 95.12 294 ASN A N 1
ATOM 2279 C CA . ASN A 1 294 ? 9.345 1.103 -8.021 1.00 95.12 294 ASN A CA 1
ATOM 2280 C C . ASN A 1 294 ? 10.276 2.070 -7.278 1.00 95.12 294 ASN A C 1
ATOM 2282 O O . ASN A 1 294 ? 9.801 3.066 -6.732 1.00 95.12 294 ASN A O 1
ATOM 2286 N N . LEU A 1 295 ? 11.597 1.856 -7.305 1.00 95.31 295 LEU A N 1
ATOM 2287 C CA . LEU A 1 295 ? 12.564 2.850 -6.826 1.00 95.31 295 LEU A CA 1
ATOM 2288 C C . LEU A 1 295 ? 12.554 4.112 -7.693 1.00 95.31 295 LEU A C 1
ATOM 2290 O O . LEU A 1 295 ? 12.537 5.211 -7.136 1.00 95.31 295 LEU A O 1
ATOM 2294 N N . ILE A 1 296 ? 12.507 3.971 -9.025 1.00 93.94 296 ILE A N 1
ATOM 2295 C CA . ILE A 1 296 ? 12.349 5.120 -9.930 1.00 93.94 296 ILE A CA 1
ATOM 2296 C C . ILE A 1 296 ? 11.021 5.832 -9.677 1.00 93.94 296 ILE A C 1
ATOM 2298 O O . ILE A 1 296 ? 10.974 7.060 -9.638 1.00 93.94 296 ILE A O 1
ATOM 2302 N N . HIS A 1 297 ? 9.940 5.081 -9.467 1.00 90.75 297 HIS A N 1
ATOM 2303 C CA . HIS A 1 297 ? 8.639 5.665 -9.163 1.00 90.75 297 HIS A CA 1
ATOM 2304 C C . HIS A 1 297 ? 8.653 6.484 -7.857 1.00 90.75 297 HIS A C 1
ATOM 2306 O O . HIS A 1 297 ? 8.084 7.577 -7.799 1.00 90.75 297 HIS A O 1
ATOM 2312 N N . MET A 1 298 ? 9.302 5.962 -6.814 1.00 91.19 298 MET A N 1
ATOM 2313 C CA . MET A 1 298 ? 9.328 6.558 -5.476 1.00 91.19 298 MET A CA 1
ATOM 2314 C C . MET A 1 298 ? 10.290 7.741 -5.338 1.00 91.19 298 MET A C 1
ATOM 2316 O O . MET A 1 298 ? 9.925 8.754 -4.746 1.00 91.19 298 MET A O 1
ATOM 2320 N N . ASP A 1 299 ? 11.519 7.609 -5.840 1.00 91.25 299 ASP A N 1
ATOM 2321 C CA . ASP A 1 299 ? 12.628 8.539 -5.558 1.00 91.25 299 ASP A CA 1
ATOM 2322 C C . ASP A 1 299 ? 13.266 9.105 -6.842 1.00 91.25 299 ASP A C 1
ATOM 2324 O O . ASP A 1 299 ? 14.365 9.672 -6.829 1.00 91.25 299 ASP A O 1
ATOM 2328 N N . GLY A 1 300 ? 12.593 8.942 -7.987 1.00 91.50 300 GLY A N 1
ATOM 2329 C CA . GLY A 1 300 ? 13.124 9.328 -9.288 1.00 91.50 300 GLY A CA 1
ATOM 2330 C C . GLY A 1 300 ? 14.477 8.667 -9.542 1.00 91.50 300 GLY A C 1
ATOM 2331 O O . GLY A 1 300 ? 14.705 7.500 -9.239 1.00 91.50 300 GLY A O 1
ATOM 2332 N N . VAL A 1 301 ? 15.432 9.434 -10.060 1.00 95.50 301 VAL A N 1
ATOM 2333 C CA . VAL A 1 301 ? 16.770 8.918 -10.404 1.00 95.50 301 VAL A CA 1
ATOM 2334 C C . VAL A 1 301 ? 17.802 9.055 -9.283 1.00 95.50 301 VAL A C 1
ATOM 2336 O O . VAL A 1 301 ? 18.983 8.796 -9.504 1.00 95.50 301 VAL A O 1
ATOM 2339 N N . ASN A 1 302 ? 17.386 9.418 -8.065 1.00 94.44 302 ASN A N 1
ATOM 2340 C CA . ASN A 1 302 ? 18.304 9.584 -6.931 1.00 94.44 302 ASN A CA 1
ATOM 2341 C C . ASN A 1 302 ? 18.999 8.269 -6.542 1.00 94.44 302 ASN A C 1
ATOM 2343 O O . ASN A 1 302 ? 20.152 8.279 -6.110 1.00 94.44 302 ASN A O 1
ATOM 2347 N N . GLN A 1 303 ? 18.324 7.130 -6.727 1.00 95.56 303 GLN A N 1
ATOM 2348 C CA . GLN A 1 303 ? 18.891 5.800 -6.481 1.00 95.56 303 GLN A CA 1
ATOM 2349 C C . GLN A 1 303 ? 19.417 5.124 -7.753 1.00 95.56 303 GLN A C 1
ATOM 2351 O O . GLN A 1 303 ? 19.795 3.960 -7.686 1.00 95.56 303 GLN A O 1
ATOM 2356 N N . LEU A 1 304 ? 19.483 5.815 -8.901 1.00 97.56 304 LEU A N 1
ATOM 2357 C CA . LEU A 1 304 ? 19.757 5.180 -10.197 1.00 97.56 304 LEU A CA 1
ATOM 2358 C C . LEU A 1 304 ? 21.068 4.380 -10.222 1.00 97.56 304 LEU A C 1
ATOM 2360 O O . LEU A 1 304 ? 21.094 3.289 -10.775 1.00 97.56 304 LEU A O 1
ATOM 2364 N N . GLN A 1 305 ? 22.138 4.860 -9.578 1.00 97.75 305 GLN A N 1
ATOM 2365 C CA . GLN A 1 305 ? 23.379 4.077 -9.490 1.00 97.75 305 GLN A CA 1
ATOM 2366 C C . GLN A 1 305 ? 23.172 2.773 -8.709 1.00 97.75 305 GLN A C 1
ATOM 2368 O O . GLN A 1 305 ? 23.566 1.721 -9.194 1.00 97.75 305 GLN A O 1
ATOM 2373 N N . LYS A 1 306 ? 22.507 2.821 -7.547 1.00 97.50 306 LYS A N 1
ATOM 2374 C CA . LYS A 1 306 ? 22.205 1.609 -6.767 1.00 97.50 306 LYS A CA 1
ATOM 2375 C C . LYS A 1 306 ? 21.286 0.668 -7.537 1.00 97.50 306 LYS A C 1
ATOM 2377 O O . LYS A 1 306 ? 21.444 -0.544 -7.441 1.00 97.50 306 LYS A O 1
ATOM 2382 N N . ILE A 1 307 ? 20.370 1.238 -8.325 1.00 97.75 307 ILE A N 1
ATOM 2383 C CA . ILE A 1 307 ? 19.517 0.469 -9.217 1.00 97.75 307 ILE A CA 1
ATOM 2384 C C . ILE A 1 307 ? 20.379 -0.287 -10.231 1.00 97.75 307 ILE A C 1
ATOM 2386 O O . ILE A 1 307 ? 20.260 -1.498 -10.355 1.00 97.75 307 ILE A O 1
ATOM 2390 N N . LEU A 1 308 ? 21.303 0.379 -10.915 1.00 98.00 308 LEU A N 1
ATOM 2391 C CA . LEU A 1 308 ? 22.204 -0.309 -11.838 1.00 98.00 308 LEU A CA 1
ATOM 2392 C C . LEU A 1 308 ? 23.045 -1.378 -11.118 1.00 98.00 308 LEU A C 1
ATOM 2394 O O . LEU A 1 308 ? 23.110 -2.514 -11.580 1.00 98.00 308 LEU A O 1
ATOM 2398 N N . ASP A 1 309 ? 23.598 -1.070 -9.945 1.00 96.62 309 ASP A N 1
ATOM 2399 C CA . ASP A 1 309 ? 24.430 -2.001 -9.170 1.00 96.62 309 ASP A CA 1
ATOM 2400 C C . ASP A 1 309 ? 23.678 -3.282 -8.738 1.00 96.62 309 ASP A C 1
ATOM 2402 O O . ASP A 1 309 ? 24.300 -4.325 -8.506 1.00 96.62 309 ASP A O 1
ATOM 2406 N N . GLY A 1 310 ? 22.342 -3.232 -8.657 1.00 96.56 310 GLY A N 1
ATOM 2407 C CA . GLY A 1 310 ? 21.482 -4.387 -8.382 1.00 96.56 310 GLY A CA 1
ATOM 2408 C C . GLY A 1 310 ? 21.400 -5.402 -9.530 1.00 96.56 310 GLY A C 1
ATOM 2409 O O . GLY A 1 310 ? 21.173 -6.587 -9.282 1.00 96.56 310 GLY A O 1
ATOM 2410 N N . PHE A 1 311 ? 21.652 -4.989 -10.778 1.00 97.38 311 PHE A N 1
ATOM 2411 C CA . PHE A 1 311 ? 21.573 -5.861 -11.955 1.00 97.38 311 PHE A CA 1
ATOM 2412 C C . PHE A 1 311 ? 22.841 -6.700 -12.154 1.00 97.38 311 PHE A C 1
ATOM 2414 O O . PHE A 1 311 ? 23.592 -6.528 -13.112 1.00 97.38 311 PHE A O 1
ATOM 2421 N N . LYS A 1 312 ? 23.106 -7.630 -11.236 1.00 95.75 312 LYS A N 1
ATOM 2422 C CA . LYS A 1 312 ? 24.266 -8.540 -11.280 1.00 95.75 312 LYS A CA 1
ATOM 2423 C C . LYS A 1 312 ? 24.085 -9.656 -12.319 1.00 95.75 312 LYS A C 1
ATOM 2425 O O . LYS A 1 312 ? 22.967 -9.911 -12.758 1.00 95.75 312 LYS A O 1
ATOM 2430 N N . THR A 1 313 ? 25.180 -10.327 -12.682 1.00 96.19 313 THR A N 1
ATOM 2431 C CA . THR A 1 313 ? 25.242 -11.452 -13.644 1.00 96.19 313 THR A CA 1
ATOM 2432 C C . THR A 1 313 ? 25.055 -12.834 -13.000 1.00 96.19 313 THR A C 1
ATOM 2434 O O . THR A 1 313 ? 25.358 -13.859 -13.606 1.00 96.19 313 THR A O 1
ATOM 2437 N N . ASP A 1 314 ? 24.601 -12.869 -11.751 1.00 95.94 314 ASP A N 1
ATOM 2438 C CA . ASP A 1 314 ? 24.439 -14.061 -10.912 1.00 95.94 314 ASP A CA 1
ATOM 2439 C C . ASP A 1 314 ? 23.100 -14.791 -11.118 1.00 95.94 314 ASP A C 1
ATOM 2441 O O . ASP A 1 314 ? 22.888 -15.845 -10.521 1.00 95.94 314 ASP A O 1
ATOM 2445 N N . VAL A 1 315 ? 22.208 -14.242 -11.945 1.00 95.44 315 VAL A N 1
ATOM 2446 C CA . VAL A 1 315 ? 20.876 -14.786 -12.246 1.00 95.44 315 VAL A CA 1
ATOM 2447 C C . VAL A 1 315 ? 20.617 -14.746 -13.753 1.00 95.44 315 VAL A C 1
ATOM 2449 O O . VAL A 1 315 ? 21.227 -13.950 -14.472 1.00 95.44 315 VAL A O 1
ATOM 2452 N N . ASP A 1 316 ? 19.719 -15.607 -14.228 1.00 96.69 316 ASP A N 1
ATOM 2453 C CA . ASP A 1 316 ? 19.191 -15.558 -15.591 1.00 96.69 316 ASP A CA 1
ATOM 2454 C C . ASP A 1 316 ? 17.914 -14.714 -15.590 1.00 96.69 316 ASP A C 1
ATOM 2456 O O . ASP A 1 316 ? 16.917 -15.103 -14.992 1.00 96.69 316 ASP A O 1
ATOM 2460 N N . TYR A 1 317 ? 17.943 -13.536 -16.209 1.00 96.94 317 TYR A N 1
ATOM 2461 C CA . TYR A 1 317 ? 16.788 -12.635 -16.205 1.00 96.94 317 TYR A CA 1
ATOM 2462 C C . TYR A 1 317 ? 15.693 -13.096 -17.153 1.00 96.94 317 TYR A C 1
ATOM 2464 O O . TYR A 1 317 ? 14.558 -12.657 -17.005 1.00 96.94 317 TYR A O 1
ATOM 2472 N N . THR A 1 318 ? 15.989 -14.002 -18.087 1.00 96.06 318 THR A N 1
ATOM 2473 C CA . THR A 1 318 ? 14.977 -14.519 -19.017 1.00 96.06 318 THR A CA 1
ATOM 2474 C C . THR A 1 318 ? 13.929 -15.397 -18.333 1.00 96.06 318 THR A C 1
ATOM 2476 O O . THR A 1 318 ? 12.901 -15.685 -18.938 1.00 96.06 318 THR A O 1
ATOM 2479 N N . THR A 1 319 ? 14.149 -15.778 -17.068 1.00 96.06 319 THR A N 1
ATOM 2480 C CA . THR A 1 319 ? 13.173 -16.503 -16.242 1.00 96.06 319 THR A CA 1
ATOM 2481 C C . THR A 1 319 ? 12.262 -15.581 -15.426 1.00 96.06 319 THR A C 1
ATOM 2483 O O . THR A 1 319 ? 11.537 -16.080 -14.570 1.00 96.06 319 THR A O 1
ATOM 2486 N N . ALA A 1 320 ? 12.339 -14.258 -15.610 1.00 95.00 320 ALA A N 1
ATOM 2487 C CA . ALA A 1 320 ? 11.393 -13.328 -15.000 1.00 95.00 320 ALA A CA 1
ATOM 2488 C C . ALA A 1 320 ? 9.986 -13.502 -15.597 1.00 95.00 320 ALA A C 1
ATOM 2490 O O . ALA A 1 320 ? 9.834 -13.928 -16.743 1.00 95.00 320 ALA A O 1
ATOM 2491 N N . ASP A 1 321 ? 8.961 -13.121 -14.832 1.00 93.38 321 ASP A N 1
ATOM 2492 C CA . ASP A 1 321 ? 7.556 -13.202 -15.262 1.00 93.38 321 ASP A CA 1
ATOM 2493 C C . ASP A 1 321 ? 7.274 -12.287 -16.463 1.00 93.38 321 ASP A C 1
ATOM 2495 O O . ASP A 1 321 ? 6.430 -12.577 -17.312 1.00 93.38 321 ASP A O 1
ATOM 2499 N N . GLU A 1 322 ? 7.997 -11.168 -16.539 1.00 93.44 322 GLU A N 1
ATOM 2500 C CA . GLU A 1 322 ? 7.960 -10.230 -17.651 1.00 93.44 322 GLU A CA 1
ATOM 2501 C C . GLU A 1 322 ? 9.229 -10.341 -18.502 1.00 93.44 322 GLU A C 1
ATOM 2503 O O . GLU A 1 322 ? 10.331 -10.539 -17.992 1.00 93.44 322 GLU A O 1
ATOM 2508 N N . SER A 1 323 ? 9.078 -10.159 -19.819 1.00 94.75 323 SER A N 1
ATOM 2509 C CA . SER A 1 323 ? 10.212 -10.088 -20.741 1.00 94.75 323 SER A CA 1
ATOM 2510 C C . SER A 1 323 ? 11.217 -9.013 -20.293 1.00 94.75 323 SER A C 1
ATOM 2512 O O . SER A 1 323 ? 10.855 -7.834 -20.252 1.00 94.75 323 SER A O 1
ATOM 2514 N N . PRO A 1 324 ? 12.498 -9.358 -20.064 1.00 94.12 324 PRO A N 1
ATOM 2515 C CA . PRO A 1 324 ? 13.515 -8.379 -19.678 1.00 94.12 324 PRO A CA 1
ATOM 2516 C C . PRO A 1 324 ? 13.695 -7.257 -20.696 1.00 94.12 324 PRO A C 1
ATOM 2518 O O . PRO A 1 324 ? 13.991 -6.125 -20.324 1.00 94.12 324 PRO A O 1
ATOM 2521 N N . LEU A 1 325 ? 13.488 -7.559 -21.983 1.00 93.31 325 LEU A N 1
ATOM 2522 C CA . LEU A 1 325 ? 13.503 -6.571 -23.057 1.00 93.31 325 LEU A CA 1
ATOM 2523 C C . LEU A 1 325 ? 12.479 -5.466 -22.774 1.00 93.31 325 LEU A C 1
ATOM 2525 O O . LEU A 1 325 ? 12.814 -4.281 -22.792 1.00 93.31 325 LEU A O 1
ATOM 2529 N N . LYS A 1 326 ? 11.248 -5.876 -22.448 1.00 93.56 326 LYS A N 1
ATOM 2530 C CA . LYS A 1 326 ? 10.155 -4.978 -22.081 1.00 93.56 326 LYS A CA 1
ATOM 2531 C C . LYS A 1 326 ? 10.482 -4.219 -20.796 1.00 93.56 326 LYS A C 1
ATOM 2533 O O . LYS A 1 326 ? 10.401 -2.997 -20.799 1.00 93.56 326 LYS A O 1
ATOM 2538 N N . SER A 1 327 ? 10.930 -4.901 -19.741 1.00 95.44 327 SER A N 1
ATOM 2539 C CA . SER A 1 327 ? 11.219 -4.256 -18.453 1.00 95.44 327 SER A CA 1
ATOM 2540 C C . SER A 1 327 ? 12.340 -3.206 -18.545 1.00 95.44 327 SER A C 1
ATOM 2542 O O . SER A 1 327 ? 12.248 -2.152 -17.912 1.00 95.44 327 SER A O 1
ATOM 2544 N N . VAL A 1 328 ? 13.378 -3.433 -19.367 1.00 96.25 328 VAL A N 1
ATOM 2545 C CA . VAL A 1 328 ? 14.407 -2.411 -19.645 1.00 96.25 328 VAL A CA 1
ATOM 2546 C C . VAL A 1 328 ? 13.798 -1.218 -20.380 1.00 96.25 328 VAL A C 1
ATOM 2548 O O . VAL A 1 328 ? 14.080 -0.081 -20.000 1.00 96.25 328 VAL A O 1
ATOM 2551 N N . MET A 1 329 ? 12.986 -1.446 -21.422 1.00 94.19 329 MET A N 1
ATOM 2552 C CA . MET A 1 329 ? 12.344 -0.343 -22.152 1.00 94.19 329 MET A CA 1
ATOM 2553 C C . MET A 1 329 ? 11.477 0.494 -21.226 1.00 94.19 329 MET A C 1
ATOM 2555 O O . MET A 1 329 ? 11.644 1.712 -21.187 1.00 94.19 329 MET A O 1
ATOM 2559 N N . ASP A 1 330 ? 10.612 -0.154 -20.451 1.00 93.94 330 ASP A N 1
ATOM 2560 C CA . ASP A 1 330 ? 9.699 0.514 -19.531 1.00 93.94 330 ASP A CA 1
ATOM 2561 C C . ASP A 1 330 ? 10.473 1.345 -18.508 1.00 93.94 330 ASP A C 1
ATOM 2563 O O . ASP A 1 330 ? 10.153 2.512 -18.312 1.00 93.94 330 ASP A O 1
ATOM 2567 N N . LEU A 1 331 ? 11.564 0.813 -17.941 1.00 95.50 331 LEU A N 1
ATOM 2568 C CA . LEU A 1 331 ? 12.449 1.570 -17.051 1.00 95.50 331 LEU A CA 1
ATOM 2569 C C . LEU A 1 331 ? 13.003 2.838 -17.727 1.00 95.50 331 LEU A C 1
ATOM 2571 O O . LEU A 1 331 ? 13.004 3.920 -17.133 1.00 95.50 331 LEU A O 1
ATOM 2575 N N . CYS A 1 332 ? 13.502 2.719 -18.959 1.00 95.62 332 CYS A N 1
ATOM 2576 C CA . CYS A 1 332 ? 14.100 3.843 -19.676 1.00 95.62 332 CYS A CA 1
ATOM 2577 C C . CYS A 1 332 ? 13.061 4.900 -20.084 1.00 95.62 332 CYS A C 1
ATOM 2579 O O . CYS A 1 332 ? 13.360 6.098 -20.026 1.00 95.62 332 CYS A O 1
ATOM 2581 N N . LEU A 1 333 ? 11.864 4.463 -20.487 1.00 92.62 333 LEU A N 1
ATOM 2582 C CA . LEU A 1 333 ? 10.738 5.323 -20.845 1.00 92.62 333 LEU A CA 1
ATOM 2583 C C . LEU A 1 333 ? 10.164 6.024 -19.617 1.00 92.62 333 LEU A C 1
ATOM 2585 O O . LEU A 1 333 ? 9.953 7.230 -19.668 1.00 92.62 333 LEU A O 1
ATOM 2589 N N . ASP A 1 334 ? 10.040 5.336 -18.482 1.00 92.88 334 ASP A N 1
ATOM 2590 C CA . ASP A 1 334 ? 9.604 5.943 -17.223 1.00 92.88 334 ASP A CA 1
ATOM 2591 C C . ASP A 1 334 ? 10.514 7.107 -16.816 1.00 92.88 334 ASP A C 1
ATOM 2593 O O . ASP A 1 334 ? 10.040 8.173 -16.419 1.00 92.88 334 ASP A O 1
ATOM 2597 N N . ILE A 1 335 ? 11.832 6.934 -16.949 1.00 95.62 335 ILE A N 1
ATOM 2598 C CA . ILE A 1 335 ? 12.816 7.990 -16.673 1.00 95.62 335 ILE A CA 1
ATOM 2599 C C . ILE A 1 335 ? 12.632 9.178 -17.631 1.00 95.62 335 ILE A C 1
ATOM 2601 O O . ILE A 1 335 ? 12.708 10.334 -17.199 1.00 95.62 335 ILE A O 1
ATOM 2605 N N . ARG A 1 336 ? 12.373 8.915 -18.916 1.00 93.88 336 ARG A N 1
ATOM 2606 C CA . ARG A 1 336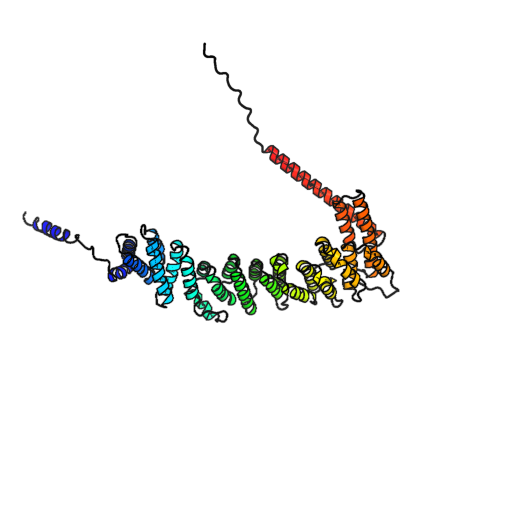 ? 12.140 9.946 -19.937 1.00 93.88 336 ARG A CA 1
ATOM 2607 C C . ARG A 1 336 ? 10.847 10.714 -19.662 1.00 93.88 336 ARG A C 1
ATOM 2609 O O . ARG A 1 336 ? 10.873 11.940 -19.541 1.00 93.88 336 ARG A O 1
ATOM 2616 N N . ASP A 1 337 ? 9.739 10.001 -19.518 1.00 91.50 337 ASP A N 1
ATOM 2617 C CA . ASP A 1 337 ? 8.384 10.553 -19.459 1.00 91.50 337 ASP A CA 1
ATOM 2618 C C . ASP A 1 337 ? 8.128 11.282 -18.133 1.00 91.50 337 ASP A C 1
ATOM 2620 O O . ASP A 1 337 ? 7.464 12.322 -18.102 1.00 91.50 337 ASP A O 1
ATOM 2624 N N . LYS A 1 338 ? 8.774 10.838 -17.044 1.00 90.50 338 LYS A N 1
ATOM 2625 C CA . LYS A 1 338 ? 8.812 11.557 -15.755 1.00 90.50 338 LYS A CA 1
ATOM 2626 C C . LYS A 1 338 ? 9.824 12.711 -15.732 1.00 90.50 338 LYS A C 1
ATOM 2628 O O . LYS A 1 338 ? 10.054 13.310 -14.681 1.00 90.50 338 LYS A O 1
ATOM 2633 N N . LYS A 1 339 ? 10.410 13.071 -16.882 1.00 93.62 339 LYS A N 1
ATOM 2634 C CA . LYS A 1 339 ? 11.350 14.196 -17.059 1.00 93.62 339 LYS A CA 1
ATOM 2635 C C . LYS A 1 339 ? 12.594 14.086 -16.171 1.00 93.62 339 LYS A C 1
ATOM 2637 O O . LYS A 1 339 ? 13.092 15.079 -15.639 1.00 93.62 339 LYS A O 1
ATOM 2642 N N . HIS A 1 340 ? 13.110 12.873 -16.001 1.00 94.69 340 HIS A N 1
ATOM 2643 C CA . HIS A 1 340 ? 14.350 12.613 -15.270 1.00 94.69 340 HIS A CA 1
ATOM 2644 C C . HIS A 1 340 ? 15.566 12.408 -16.183 1.00 94.69 340 HIS A C 1
ATOM 2646 O O . HIS A 1 340 ? 16.684 12.317 -15.674 1.00 94.69 340 HIS A O 1
ATOM 2652 N N . GLY A 1 341 ? 15.375 12.397 -17.508 1.00 93.56 341 GLY A N 1
ATOM 2653 C CA . GLY A 1 341 ? 16.426 12.136 -18.497 1.00 93.56 341 GLY A CA 1
ATOM 2654 C C . GLY A 1 341 ? 17.697 12.968 -18.307 1.00 93.56 341 GLY A C 1
ATOM 2655 O O . GLY A 1 341 ? 18.779 12.395 -18.209 1.00 93.56 341 GLY A O 1
ATOM 2656 N N . GLU A 1 342 ? 17.594 14.292 -18.144 1.00 94.62 342 GLU A N 1
ATOM 2657 C CA . GLU A 1 342 ? 18.770 15.166 -17.959 1.00 94.62 342 GLU A CA 1
ATOM 2658 C C . GLU A 1 342 ? 19.640 14.761 -16.757 1.00 94.62 342 GLU A C 1
ATOM 2660 O O . GLU A 1 342 ? 20.867 14.789 -16.833 1.00 94.62 342 GLU A O 1
ATOM 2665 N N . LYS A 1 343 ? 19.011 14.331 -15.655 1.00 96.75 343 LYS A N 1
ATOM 2666 C CA . LYS A 1 343 ? 19.709 13.858 -14.450 1.00 96.75 343 LYS A CA 1
ATOM 2667 C C . LYS A 1 343 ? 20.217 12.421 -14.594 1.00 96.75 343 LYS A C 1
ATOM 2669 O O . LYS A 1 343 ? 21.220 12.067 -13.979 1.00 96.75 343 LYS A O 1
ATOM 2674 N N . ALA A 1 344 ? 19.537 11.595 -15.386 1.00 97.69 344 ALA A N 1
ATOM 2675 C CA . ALA A 1 344 ? 19.863 10.185 -15.580 1.00 97.69 344 ALA A CA 1
ATOM 2676 C C . ALA A 1 344 ? 21.035 9.967 -16.549 1.00 97.69 344 ALA A C 1
ATOM 2678 O O . ALA A 1 344 ? 21.876 9.096 -16.323 1.00 97.69 344 ALA A O 1
ATOM 2679 N N . VAL A 1 345 ? 21.115 10.773 -17.615 1.00 97.81 345 VAL A N 1
ATOM 2680 C CA . VAL A 1 345 ? 22.109 10.626 -18.692 1.00 97.81 345 VAL A CA 1
ATOM 2681 C C . VAL A 1 345 ? 23.553 10.566 -18.177 1.00 97.81 345 VAL A C 1
ATOM 2683 O O . VAL A 1 345 ? 24.266 9.651 -18.593 1.00 97.81 345 VAL A O 1
ATOM 2686 N N . PRO A 1 346 ? 24.017 11.430 -17.251 1.00 98.19 346 PRO A N 1
ATOM 2687 C CA . PRO A 1 346 ? 25.370 11.323 -16.700 1.00 98.19 346 PRO A CA 1
ATOM 2688 C C . PRO A 1 346 ? 25.653 9.980 -16.010 1.00 98.19 346 PRO A C 1
ATOM 2690 O O . PRO A 1 346 ? 26.758 9.448 -16.124 1.00 98.19 346 PRO A O 1
ATOM 2693 N N . VAL A 1 347 ? 24.657 9.401 -15.330 1.00 98.44 347 VAL A N 1
ATOM 2694 C CA . VAL A 1 347 ? 24.788 8.096 -14.664 1.00 98.44 347 VAL A CA 1
ATOM 2695 C C . VAL A 1 347 ? 24.909 6.983 -15.701 1.00 98.44 347 VAL A C 1
ATOM 2697 O O . VAL A 1 347 ? 25.800 6.142 -15.584 1.00 98.44 347 VAL A O 1
ATOM 2700 N N . PHE A 1 348 ? 24.084 6.997 -16.750 1.00 98.50 348 PHE A N 1
ATOM 2701 C CA . PHE A 1 348 ? 24.202 6.021 -17.837 1.00 98.50 348 PHE A CA 1
ATOM 2702 C C . PHE A 1 348 ? 25.525 6.160 -18.594 1.00 98.50 348 PHE A C 1
ATOM 2704 O O . PHE A 1 348 ? 26.189 5.162 -18.849 1.00 98.50 348 PHE A O 1
ATOM 2711 N N . MET A 1 349 ? 25.972 7.385 -18.881 1.00 98.25 349 MET A N 1
ATOM 2712 C CA . MET A 1 349 ? 27.266 7.630 -19.530 1.00 98.25 349 MET A CA 1
ATOM 2713 C C . MET A 1 349 ? 28.439 7.081 -18.714 1.00 98.25 349 MET A C 1
ATOM 2715 O O . MET A 1 349 ? 29.352 6.491 -19.285 1.00 98.25 349 MET A O 1
ATOM 2719 N N . LYS A 1 350 ? 28.403 7.218 -17.383 1.00 98.00 350 LYS A N 1
ATOM 2720 C CA . LYS A 1 350 ? 29.406 6.629 -16.483 1.00 98.00 350 LYS A CA 1
ATOM 2721 C C . LYS A 1 350 ? 29.418 5.095 -16.547 1.00 98.00 350 LYS A C 1
ATOM 2723 O O . LYS A 1 350 ? 30.478 4.489 -16.432 1.00 98.00 350 LYS A O 1
ATOM 2728 N N . ASN A 1 351 ? 28.252 4.473 -16.711 1.00 98.12 351 ASN A N 1
ATOM 2729 C CA . ASN A 1 351 ? 28.068 3.023 -16.616 1.00 98.12 351 ASN A CA 1
ATOM 2730 C C . ASN A 1 351 ? 28.029 2.302 -17.978 1.00 98.12 351 ASN A C 1
ATOM 2732 O O . ASN A 1 351 ? 28.023 1.072 -18.019 1.00 98.12 351 ASN A O 1
ATOM 2736 N N . ILE A 1 352 ? 28.075 3.034 -19.095 1.00 96.75 352 ILE A N 1
ATOM 2737 C CA . ILE A 1 352 ? 28.009 2.469 -20.452 1.00 96.75 352 ILE A CA 1
ATOM 2738 C C . ILE A 1 352 ? 29.160 1.492 -20.754 1.00 96.75 352 ILE A C 1
ATOM 2740 O O . ILE A 1 352 ? 28.995 0.574 -21.549 1.00 96.75 352 ILE A O 1
ATOM 2744 N N . GLN A 1 353 ? 30.307 1.647 -20.086 1.00 94.19 353 GLN A N 1
ATOM 2745 C CA . GLN A 1 353 ? 31.482 0.765 -20.175 1.00 94.19 353 GLN A CA 1
ATOM 2746 C C . GLN A 1 353 ? 31.685 -0.083 -18.907 1.00 94.19 353 GLN A C 1
ATOM 2748 O O . GLN A 1 353 ? 32.806 -0.484 -18.602 1.00 94.19 353 GLN A O 1
ATOM 2753 N N . SER A 1 354 ? 30.625 -0.320 -18.128 1.00 96.25 354 SER A N 1
ATOM 2754 C CA . SER A 1 354 ? 30.707 -1.151 -16.925 1.00 96.25 354 SER A CA 1
ATOM 2755 C C . SER A 1 354 ? 31.248 -2.547 -17.246 1.00 96.25 354 SER A C 1
ATOM 2757 O O . SER A 1 354 ? 30.881 -3.152 -18.253 1.00 96.25 354 SER A O 1
ATOM 2759 N N . ALA A 1 355 ? 32.082 -3.084 -16.351 1.00 95.25 355 ALA A N 1
ATOM 2760 C CA . ALA A 1 355 ? 32.528 -4.475 -16.414 1.00 95.25 355 ALA A CA 1
ATOM 2761 C C . ALA A 1 355 ? 31.364 -5.465 -16.225 1.00 95.25 355 ALA A C 1
ATOM 2763 O O . ALA A 1 355 ? 31.475 -6.631 -16.600 1.00 95.25 355 ALA A O 1
ATOM 2764 N N . ASN A 1 356 ? 30.246 -5.004 -15.654 1.00 96.88 356 ASN A N 1
ATOM 2765 C CA . ASN A 1 356 ? 29.008 -5.761 -15.611 1.00 96.88 356 ASN A CA 1
ATOM 2766 C C . ASN A 1 356 ? 28.214 -5.535 -16.920 1.00 96.88 356 ASN A C 1
ATOM 2768 O O . ASN A 1 356 ? 27.716 -4.423 -17.140 1.00 96.88 356 ASN A O 1
ATOM 2772 N N . PRO A 1 357 ? 28.046 -6.567 -17.770 1.00 96.62 357 PRO A N 1
ATOM 2773 C CA . PRO A 1 357 ? 27.355 -6.426 -19.048 1.00 96.62 357 PRO A CA 1
ATOM 2774 C C . PRO A 1 357 ? 25.885 -6.035 -18.920 1.00 96.62 357 PRO A C 1
ATOM 2776 O O . PRO A 1 357 ? 25.397 -5.288 -19.761 1.00 96.62 357 PRO A O 1
ATOM 2779 N N . ASN A 1 358 ? 25.187 -6.451 -17.863 1.00 97.75 358 ASN A N 1
ATOM 2780 C CA . ASN A 1 358 ? 23.778 -6.100 -17.673 1.00 97.75 358 ASN A CA 1
ATOM 2781 C C . ASN A 1 358 ? 23.636 -4.585 -17.453 1.00 97.75 358 ASN A C 1
ATOM 2783 O O . ASN A 1 358 ? 22.795 -3.926 -18.059 1.00 97.75 358 ASN A O 1
ATOM 2787 N N . VAL A 1 359 ? 24.538 -4.005 -16.655 1.00 98.19 359 VAL A N 1
ATOM 2788 C CA . VAL A 1 359 ? 24.598 -2.559 -16.389 1.00 98.19 359 VAL A CA 1
ATOM 2789 C C . VAL A 1 359 ? 24.959 -1.762 -17.642 1.00 98.19 359 VAL A C 1
ATOM 2791 O O . VAL A 1 359 ? 24.353 -0.719 -17.906 1.00 98.19 359 VAL A O 1
ATOM 2794 N N . SER A 1 360 ? 25.925 -2.251 -18.425 1.00 98.00 360 SER A N 1
ATOM 2795 C CA . SER A 1 360 ? 26.291 -1.642 -19.707 1.00 98.00 360 SER A CA 1
ATOM 2796 C C . SER A 1 360 ? 25.109 -1.684 -20.686 1.00 98.00 360 SER A C 1
ATOM 2798 O O . SER A 1 360 ? 24.759 -0.648 -21.251 1.00 98.00 360 SER A O 1
ATOM 2800 N N . ALA A 1 361 ? 24.424 -2.827 -20.805 1.00 98.12 361 ALA A N 1
ATOM 2801 C CA . ALA A 1 361 ? 23.252 -2.997 -21.662 1.00 98.12 361 ALA A CA 1
ATOM 2802 C C . ALA A 1 361 ? 22.106 -2.040 -21.292 1.00 98.12 361 ALA A C 1
ATOM 2804 O O . ALA A 1 361 ? 21.634 -1.308 -22.163 1.00 98.12 361 ALA A O 1
ATOM 2805 N N . ILE A 1 362 ? 21.718 -1.968 -20.009 1.00 98.31 362 ILE A N 1
ATOM 2806 C CA . ILE A 1 362 ? 20.703 -1.009 -19.529 1.00 98.31 362 ILE A CA 1
ATOM 2807 C C . ILE A 1 362 ? 21.125 0.422 -19.873 1.00 98.31 362 ILE A C 1
ATOM 2809 O O . ILE A 1 362 ? 20.325 1.201 -20.384 1.00 98.31 362 ILE A O 1
ATOM 2813 N N . SER A 1 363 ? 22.392 0.773 -19.635 1.00 98.56 363 SER A N 1
ATOM 2814 C CA . SER A 1 363 ? 22.896 2.124 -19.901 1.00 98.56 363 SER A CA 1
ATOM 2815 C C . SER A 1 363 ? 22.829 2.485 -21.388 1.00 98.56 363 SER A C 1
ATOM 2817 O O . SER A 1 363 ? 22.377 3.576 -21.724 1.00 98.56 363 SER A O 1
ATOM 2819 N N . ILE A 1 364 ? 23.231 1.580 -22.286 1.00 98.50 364 ILE A N 1
ATOM 2820 C CA . ILE A 1 364 ? 23.172 1.784 -23.744 1.00 98.50 364 ILE A CA 1
ATOM 2821 C C . ILE A 1 364 ? 21.729 2.022 -24.192 1.00 98.50 364 ILE A C 1
ATOM 2823 O O . ILE A 1 364 ? 21.437 3.007 -24.877 1.00 98.50 364 ILE A O 1
ATOM 2827 N N . VAL A 1 365 ? 20.825 1.145 -23.764 1.00 97.94 365 VAL A N 1
ATOM 2828 C CA . VAL A 1 365 ? 19.408 1.222 -24.109 1.00 97.94 365 VAL A CA 1
ATOM 2829 C C . VAL A 1 365 ? 18.777 2.502 -23.563 1.00 97.94 365 VAL A C 1
ATOM 2831 O O . VAL A 1 365 ? 18.112 3.229 -24.302 1.00 97.94 365 VAL A O 1
ATOM 2834 N N . CYS A 1 366 ? 19.030 2.849 -22.301 1.00 98.12 366 CYS A N 1
ATOM 2835 C CA . CYS A 1 366 ? 18.456 4.049 -21.705 1.00 98.12 366 CYS A CA 1
ATOM 2836 C C . CYS A 1 366 ? 19.039 5.346 -22.270 1.00 98.12 366 CYS A C 1
ATOM 2838 O O . CYS A 1 366 ? 18.320 6.343 -22.296 1.00 98.12 366 CYS A O 1
ATOM 2840 N N . LEU A 1 367 ? 20.279 5.364 -22.771 1.00 98.38 367 LEU A N 1
ATOM 2841 C CA . LEU A 1 367 ? 20.812 6.519 -23.506 1.00 98.38 367 LEU A CA 1
ATOM 2842 C C . LEU A 1 367 ? 20.050 6.752 -24.814 1.00 98.38 367 LEU A C 1
ATOM 2844 O O . LEU A 1 367 ? 19.725 7.897 -25.129 1.00 98.38 367 LEU A O 1
ATOM 2848 N N . LYS A 1 368 ? 19.710 5.680 -25.541 1.00 97.75 368 LYS A N 1
ATOM 2849 C CA . LYS A 1 368 ? 18.825 5.756 -26.713 1.00 97.75 368 LYS A CA 1
ATOM 2850 C C . LYS A 1 368 ? 17.421 6.219 -26.309 1.00 97.75 368 LYS A C 1
ATOM 2852 O O . LYS A 1 368 ? 16.914 7.178 -26.885 1.00 97.75 368 LYS A O 1
ATOM 2857 N N . GLY A 1 369 ? 16.821 5.591 -25.296 1.00 95.94 369 GLY A N 1
ATOM 2858 C CA . GLY A 1 369 ? 15.477 5.924 -24.811 1.00 95.94 369 GLY A CA 1
ATOM 2859 C C . GLY A 1 369 ? 15.345 7.372 -24.332 1.00 95.94 369 GLY A C 1
ATOM 2860 O O . GLY A 1 369 ? 14.378 8.047 -24.665 1.00 95.94 369 GLY A O 1
ATOM 2861 N N . ASN A 1 370 ? 16.362 7.898 -23.647 1.00 95.88 370 ASN A N 1
ATOM 2862 C CA . ASN A 1 370 ? 16.413 9.288 -23.182 1.00 95.88 370 ASN A CA 1
ATOM 2863 C C . ASN A 1 370 ? 16.972 10.267 -24.231 1.00 95.88 370 ASN A C 1
ATOM 2865 O O . ASN A 1 370 ? 17.259 11.414 -23.896 1.00 95.88 370 ASN A O 1
ATOM 2869 N N . GLN A 1 371 ? 17.130 9.832 -25.488 1.00 95.31 371 GLN A N 1
ATOM 2870 C CA . GLN A 1 371 ? 17.554 10.666 -26.619 1.00 95.31 371 GLN A CA 1
ATOM 2871 C C . GLN A 1 371 ? 18.875 11.411 -26.354 1.00 95.31 371 GLN A C 1
ATOM 2873 O O . GLN A 1 371 ? 19.054 12.579 -26.706 1.00 95.31 371 GLN A O 1
ATOM 2878 N N . ALA A 1 372 ? 19.825 10.733 -25.709 1.00 96.56 372 ALA A N 1
ATOM 2879 C CA . ALA A 1 372 ? 21.097 11.301 -25.288 1.00 96.56 372 ALA A CA 1
ATOM 2880 C C . ALA A 1 372 ? 22.063 11.468 -26.474 1.00 96.56 372 ALA A C 1
ATOM 2882 O O . ALA A 1 372 ? 23.063 10.761 -26.584 1.00 96.56 372 ALA A O 1
ATOM 2883 N N . HIS A 1 373 ? 21.796 12.433 -27.360 1.00 94.38 373 HIS A N 1
ATOM 2884 C CA . HIS A 1 373 ? 22.585 12.690 -28.578 1.00 94.38 373 HIS A CA 1
ATOM 2885 C C . HIS A 1 373 ? 24.094 12.856 -28.316 1.00 94.38 373 HIS A C 1
ATOM 2887 O O . HIS A 1 373 ? 24.917 12.475 -29.149 1.00 94.38 373 HIS A O 1
ATOM 2893 N N . GLY A 1 374 ? 24.476 13.362 -27.137 1.00 95.25 374 GLY A N 1
ATOM 2894 C CA . GLY A 1 374 ? 25.876 13.478 -26.706 1.00 95.25 374 GLY A CA 1
ATOM 2895 C C . GLY A 1 374 ? 26.614 12.140 -26.526 1.00 95.25 374 GLY A C 1
ATOM 2896 O O . GLY A 1 374 ? 27.842 12.123 -26.509 1.00 95.25 374 GLY A O 1
ATOM 2897 N N . ALA A 1 375 ? 25.902 11.012 -26.445 1.00 96.62 375 ALA A N 1
ATOM 2898 C CA . ALA A 1 375 ? 26.485 9.680 -26.283 1.00 96.62 375 ALA A CA 1
ATOM 2899 C C . ALA A 1 375 ? 27.052 9.084 -27.585 1.00 96.62 375 ALA A C 1
ATOM 2901 O O . ALA A 1 375 ? 27.771 8.083 -27.536 1.00 96.62 375 ALA A O 1
ATOM 2902 N N . ALA A 1 376 ? 26.755 9.677 -28.749 1.00 96.19 376 ALA A N 1
ATOM 2903 C CA . ALA A 1 376 ? 27.048 9.087 -30.059 1.00 96.19 376 ALA A CA 1
ATOM 2904 C C . ALA A 1 376 ? 28.533 8.724 -30.263 1.00 96.19 376 ALA A C 1
ATOM 2906 O O . ALA A 1 376 ? 28.841 7.670 -30.817 1.00 96.19 376 ALA A O 1
ATOM 2907 N N . ALA A 1 377 ? 29.470 9.553 -29.792 1.00 95.94 377 ALA A N 1
ATOM 2908 C CA . ALA A 1 377 ? 30.905 9.278 -29.926 1.00 95.94 377 ALA A CA 1
ATOM 2909 C C . ALA A 1 377 ? 31.352 8.054 -29.099 1.00 95.94 377 ALA A C 1
ATOM 2911 O O . ALA A 1 377 ? 32.111 7.207 -29.585 1.00 95.94 377 ALA A O 1
ATOM 2912 N N . THR A 1 378 ? 30.845 7.930 -27.871 1.00 95.69 378 THR A N 1
ATOM 2913 C CA . THR A 1 378 ? 31.122 6.789 -26.988 1.00 95.69 378 THR A CA 1
ATOM 2914 C C . THR A 1 378 ? 30.487 5.515 -27.536 1.00 95.69 378 THR A C 1
ATOM 2916 O O . THR A 1 378 ? 31.164 4.492 -27.645 1.00 95.69 378 THR A O 1
ATOM 2919 N N . LEU A 1 379 ? 29.226 5.593 -27.971 1.00 96.75 379 LEU A N 1
ATOM 2920 C CA . LEU A 1 379 ? 28.512 4.480 -28.601 1.00 96.75 379 LEU A CA 1
ATOM 2921 C C . LEU A 1 379 ? 29.229 3.990 -29.860 1.00 96.75 379 LEU A C 1
ATOM 2923 O O . LEU A 1 379 ? 29.456 2.796 -29.994 1.00 96.75 379 LEU A O 1
ATOM 2927 N N . LYS A 1 380 ? 29.701 4.895 -30.726 1.00 96.38 380 LYS A N 1
ATOM 2928 C CA . LYS A 1 380 ? 30.502 4.543 -31.912 1.00 96.38 380 LYS A CA 1
ATOM 2929 C C . LYS A 1 380 ? 31.783 3.783 -31.566 1.00 96.38 380 LYS A C 1
ATOM 2931 O O . LYS A 1 380 ? 32.253 2.979 -32.365 1.00 96.38 380 LYS A O 1
ATOM 2936 N N . THR A 1 381 ? 32.372 4.041 -30.400 1.00 94.06 381 THR A N 1
ATOM 2937 C CA . THR A 1 381 ? 33.563 3.313 -29.944 1.00 94.06 381 THR A CA 1
ATOM 2938 C C . THR A 1 381 ? 33.210 1.896 -29.491 1.00 94.06 381 THR A C 1
ATOM 2940 O O . THR A 1 381 ? 33.920 0.962 -29.854 1.00 94.06 381 THR A O 1
ATOM 2943 N N . LEU A 1 382 ? 32.099 1.727 -28.768 1.00 92.75 382 LEU A N 1
ATOM 2944 C CA . LEU A 1 382 ? 31.580 0.419 -28.337 1.00 92.75 382 LEU A CA 1
ATOM 2945 C C . LEU A 1 382 ? 31.030 -0.421 -29.499 1.00 92.75 382 LEU A C 1
ATOM 2947 O O . LEU A 1 382 ? 31.189 -1.638 -29.530 1.00 92.75 382 LEU A O 1
ATOM 2951 N N . ALA A 1 383 ? 30.452 0.240 -30.496 1.00 93.50 383 ALA A N 1
ATOM 2952 C CA . ALA A 1 383 ? 29.934 -0.361 -31.715 1.00 93.50 383 ALA A CA 1
ATOM 2953 C C . ALA A 1 383 ? 31.037 -0.764 -32.711 1.00 93.50 383 ALA A C 1
ATOM 2955 O O . ALA A 1 383 ? 30.750 -1.065 -33.862 1.00 93.50 383 ALA A O 1
ATOM 2956 N N . LYS A 1 384 ? 32.317 -0.789 -32.320 1.00 91.62 384 LYS A N 1
ATOM 2957 C CA . LYS A 1 384 ? 33.373 -1.424 -33.124 1.00 91.62 384 LYS A CA 1
ATOM 2958 C C . LYS A 1 384 ? 33.406 -2.914 -32.811 1.00 91.62 384 LYS A C 1
ATOM 2960 O O . LYS A 1 384 ? 33.440 -3.286 -31.641 1.00 91.62 384 LYS A O 1
ATOM 2965 N N . LYS A 1 385 ? 33.385 -3.763 -33.846 1.00 76.25 385 LYS A N 1
ATOM 2966 C CA . LYS A 1 385 ? 33.312 -5.217 -33.664 1.00 76.25 385 LYS A CA 1
ATOM 2967 C C . LYS A 1 385 ? 34.527 -5.690 -32.863 1.00 76.25 385 LYS A C 1
ATOM 2969 O O . LYS A 1 385 ? 35.657 -5.402 -33.272 1.00 76.25 385 LYS A O 1
ATOM 2974 N N . PRO A 1 386 ? 34.335 -6.375 -31.727 1.00 78.50 386 PRO A N 1
ATOM 2975 C CA . PRO A 1 386 ? 35.464 -6.889 -30.977 1.00 78.50 386 PRO A CA 1
ATOM 2976 C C . PRO A 1 386 ? 36.146 -8.015 -31.772 1.00 78.50 386 PRO A C 1
ATOM 2978 O O . PRO A 1 386 ? 35.555 -8.638 -32.656 1.00 78.50 386 PRO A O 1
ATOM 2981 N N . GLY A 1 387 ? 37.419 -8.283 -31.471 1.00 73.00 387 GLY A N 1
ATOM 2982 C CA . GLY A 1 387 ? 38.109 -9.445 -32.036 1.00 73.00 387 GLY A CA 1
ATOM 2983 C C . GLY A 1 387 ? 37.368 -10.752 -31.712 1.00 73.00 387 GLY A C 1
ATOM 2984 O O . GLY A 1 387 ? 36.666 -10.837 -30.704 1.00 73.00 387 GLY A O 1
ATOM 2985 N N . LYS A 1 388 ? 37.533 -11.776 -32.559 1.00 71.31 388 LYS A N 1
ATOM 2986 C CA . LYS A 1 388 ? 36.877 -13.089 -32.411 1.00 71.31 388 LYS A CA 1
ATOM 2987 C C . LYS A 1 388 ? 37.006 -13.620 -30.971 1.00 71.31 388 LYS A C 1
ATOM 2989 O O . LYS A 1 388 ? 38.108 -13.652 -30.430 1.00 71.31 388 LYS A O 1
ATOM 2994 N N . GLY A 1 389 ? 35.885 -14.024 -30.362 1.00 68.50 389 GLY A N 1
ATOM 2995 C CA . GLY A 1 389 ? 35.837 -14.576 -28.998 1.00 68.50 389 GLY A CA 1
ATOM 2996 C C . GLY A 1 389 ? 35.797 -13.548 -27.858 1.00 68.50 389 GLY A C 1
ATOM 2997 O O . GLY A 1 389 ? 35.824 -13.944 -26.699 1.00 68.50 389 GLY A O 1
ATOM 2998 N N . LYS A 1 390 ? 35.725 -12.244 -28.160 1.00 79.31 390 LYS A N 1
ATOM 2999 C CA . LYS A 1 390 ? 35.585 -11.163 -27.162 1.00 79.31 390 LYS A CA 1
ATOM 3000 C C . LYS A 1 390 ? 34.184 -10.538 -27.130 1.00 79.31 390 LYS A C 1
ATOM 3002 O O . LYS A 1 390 ? 33.995 -9.492 -26.515 1.00 79.31 390 LYS A O 1
ATOM 3007 N N . GLU A 1 391 ? 33.219 -11.135 -27.827 1.00 85.88 391 GLU A N 1
ATOM 3008 C CA . GLU A 1 391 ? 31.830 -10.676 -27.796 1.00 85.88 391 GLU A CA 1
ATOM 3009 C C . GLU A 1 391 ? 31.193 -11.021 -26.452 1.00 85.88 391 GLU A C 1
ATOM 3011 O O . GLU A 1 391 ? 31.267 -12.152 -25.974 1.00 85.88 391 GLU A O 1
ATOM 3016 N N . VAL A 1 392 ? 30.572 -10.019 -25.838 1.00 90.00 392 VAL A N 1
ATOM 3017 C CA . VAL A 1 392 ? 29.874 -10.172 -24.566 1.00 90.00 392 VAL A CA 1
ATOM 3018 C C . VAL A 1 392 ? 28.401 -10.411 -24.870 1.00 90.00 392 VAL A C 1
ATOM 3020 O O . VAL A 1 392 ? 27.694 -9.485 -25.276 1.00 90.00 392 VAL A O 1
ATOM 3023 N N . SER A 1 393 ? 27.976 -11.668 -24.730 1.00 93.75 393 SER A N 1
ATOM 3024 C CA . SER A 1 393 ? 26.591 -12.096 -24.948 1.00 93.75 393 SER A CA 1
ATOM 3025 C C . SER A 1 393 ? 25.667 -11.586 -23.844 1.00 93.75 393 SER A C 1
ATOM 3027 O O . SER A 1 393 ? 26.046 -11.537 -22.673 1.00 93.75 393 SER A O 1
ATOM 3029 N N . LEU A 1 394 ? 24.436 -11.254 -24.230 1.00 96.06 394 LEU A N 1
ATOM 3030 C CA . LEU A 1 394 ? 23.349 -10.841 -23.345 1.00 96.06 394 LEU A CA 1
ATOM 3031 C C . LEU A 1 394 ? 22.209 -11.863 -23.304 1.00 96.06 394 LEU A C 1
ATOM 3033 O O . LEU A 1 394 ? 21.131 -11.539 -22.812 1.00 96.06 394 LEU A O 1
ATOM 3037 N N . ALA A 1 395 ? 22.438 -13.098 -23.763 1.00 95.06 395 ALA A N 1
ATOM 3038 C CA . ALA A 1 395 ? 21.400 -14.127 -23.844 1.00 95.06 395 ALA A CA 1
ATOM 3039 C C . ALA A 1 395 ? 20.711 -14.388 -22.490 1.00 95.06 395 ALA A C 1
ATOM 3041 O O . ALA A 1 395 ? 19.498 -14.513 -22.441 1.00 95.06 395 ALA A O 1
ATOM 3042 N N . LYS A 1 396 ? 21.464 -14.377 -21.379 1.00 95.69 396 LYS A N 1
ATOM 3043 C CA . LYS A 1 396 ? 20.925 -14.532 -20.009 1.00 95.69 396 LYS A CA 1
ATOM 3044 C C . LYS A 1 396 ? 20.326 -13.255 -19.408 1.00 95.69 396 LYS A C 1
ATOM 3046 O O . LYS A 1 396 ? 19.885 -13.263 -18.263 1.00 95.69 396 LYS A O 1
ATOM 3051 N N . PHE A 1 397 ? 20.391 -12.134 -20.120 1.00 97.19 397 PHE A N 1
ATOM 3052 C CA . PHE A 1 397 ? 19.886 -10.851 -19.639 1.00 97.19 397 PHE A CA 1
ATOM 3053 C C . PHE A 1 397 ? 18.686 -10.376 -20.451 1.00 97.19 397 PHE A C 1
ATOM 3055 O O . PHE A 1 397 ? 17.620 -10.189 -19.883 1.00 97.19 397 PHE A O 1
ATOM 3062 N N . LEU A 1 398 ? 18.843 -10.217 -21.766 1.00 95.00 398 LEU A N 1
ATOM 3063 C CA . LEU A 1 398 ? 17.789 -9.743 -22.670 1.00 95.00 398 LEU A CA 1
ATOM 3064 C C . LEU A 1 398 ? 17.147 -10.862 -23.498 1.00 95.00 398 LEU A C 1
ATOM 3066 O O . LEU A 1 398 ? 16.118 -10.626 -24.124 1.00 95.00 398 LEU A O 1
ATOM 3070 N N . GLY A 1 399 ? 17.738 -12.060 -23.507 1.00 90.44 399 GLY A N 1
ATOM 3071 C CA . GLY A 1 399 ? 17.381 -13.117 -24.451 1.00 90.44 399 GLY A CA 1
ATOM 3072 C C . GLY A 1 399 ? 18.045 -12.943 -25.823 1.00 90.44 399 GLY A C 1
ATOM 3073 O O . GLY A 1 399 ? 18.735 -11.957 -26.091 1.00 90.44 399 GLY A O 1
ATOM 3074 N N . GLY A 1 400 ? 17.848 -13.940 -26.690 1.00 88.44 400 GLY A N 1
ATOM 3075 C CA . GLY A 1 400 ? 18.292 -13.913 -28.088 1.00 88.44 400 GLY A CA 1
ATOM 3076 C C . GLY A 1 400 ? 19.812 -13.840 -28.296 1.00 88.44 400 GLY A C 1
ATOM 3077 O O . GLY A 1 400 ? 20.609 -14.167 -27.415 1.00 88.44 400 GLY A O 1
ATOM 3078 N N . GLU A 1 401 ? 20.212 -13.404 -29.494 1.00 90.00 401 GLU A N 1
ATOM 3079 C CA . GLU A 1 401 ? 21.616 -13.280 -29.926 1.00 90.00 401 GLU A CA 1
ATOM 3080 C C . GLU A 1 401 ? 22.201 -11.870 -29.692 1.00 90.00 401 GLU A C 1
ATOM 3082 O O . GLU A 1 401 ? 23.180 -11.465 -30.323 1.00 90.00 401 GLU A O 1
ATOM 3087 N N . LEU A 1 402 ? 21.616 -11.093 -28.774 1.00 93.62 402 LEU A N 1
ATOM 3088 C CA . LEU A 1 402 ? 22.069 -9.734 -28.485 1.00 93.62 402 LEU A CA 1
ATOM 3089 C C . LEU A 1 402 ? 23.450 -9.716 -27.812 1.00 93.62 402 LEU A C 1
ATOM 3091 O O . LEU A 1 402 ? 23.772 -10.521 -26.932 1.00 93.62 402 LEU A O 1
ATOM 3095 N N . THR A 1 403 ? 24.262 -8.731 -28.194 1.00 95.31 403 THR A N 1
ATOM 3096 C CA . THR A 1 403 ? 25.573 -8.447 -27.605 1.00 95.31 403 THR A CA 1
ATOM 3097 C C . THR A 1 403 ? 25.675 -6.968 -27.245 1.00 95.31 403 THR A C 1
ATOM 3099 O O . THR A 1 403 ? 24.949 -6.129 -27.776 1.00 95.31 403 THR A O 1
ATOM 3102 N N . ILE A 1 404 ? 26.629 -6.608 -26.384 1.00 95.19 404 ILE A N 1
ATOM 3103 C CA . ILE A 1 404 ? 26.921 -5.191 -26.088 1.00 95.19 404 ILE A CA 1
ATOM 3104 C C . ILE A 1 404 ? 27.238 -4.396 -27.364 1.00 95.19 404 ILE A C 1
ATOM 3106 O O . ILE A 1 404 ? 26.830 -3.245 -27.508 1.00 95.19 404 ILE A O 1
ATOM 3110 N N . HIS A 1 405 ? 27.944 -5.021 -28.307 1.00 94.69 405 HIS A N 1
ATOM 3111 C CA . HIS A 1 405 ? 28.304 -4.407 -29.579 1.00 94.69 405 HIS A CA 1
ATOM 3112 C C . HIS A 1 405 ? 27.075 -4.145 -30.460 1.00 94.69 405 HIS A C 1
ATOM 3114 O O . HIS A 1 405 ? 26.916 -3.025 -30.950 1.00 94.69 405 HIS A O 1
ATOM 3120 N N . SER A 1 406 ? 26.198 -5.145 -30.632 1.00 95.12 406 SER A N 1
ATOM 3121 C CA . SER A 1 406 ? 24.975 -4.975 -31.424 1.00 95.12 406 SER A CA 1
ATOM 3122 C C . SER A 1 406 ? 24.051 -3.932 -30.793 1.00 95.12 406 SER A C 1
ATOM 3124 O O . SER A 1 406 ? 23.583 -3.043 -31.498 1.00 95.12 406 SER A O 1
ATOM 3126 N N . LEU A 1 407 ? 23.888 -3.929 -29.465 1.00 96.44 407 LEU A N 1
ATOM 3127 C CA . LEU A 1 407 ? 23.121 -2.886 -28.774 1.00 96.44 407 LEU A CA 1
ATOM 3128 C C . LEU A 1 407 ? 23.712 -1.486 -28.966 1.00 96.44 407 LEU A C 1
ATOM 3130 O O . LEU A 1 407 ? 22.969 -0.531 -29.190 1.00 96.44 407 LEU A O 1
ATOM 3134 N N . ALA A 1 408 ? 25.037 -1.335 -28.882 1.00 97.38 408 ALA A N 1
ATOM 3135 C CA . ALA A 1 408 ? 25.683 -0.040 -29.084 1.00 97.38 408 ALA A CA 1
ATOM 3136 C C . ALA A 1 408 ? 25.489 0.478 -30.518 1.00 97.38 408 ALA A C 1
ATOM 3138 O O . ALA A 1 408 ? 25.257 1.675 -30.708 1.00 97.38 408 ALA A O 1
ATOM 3139 N N . GLN A 1 409 ? 25.548 -0.415 -31.512 1.00 97.31 409 GLN A N 1
ATOM 3140 C CA . GLN A 1 409 ? 25.262 -0.086 -32.908 1.00 97.31 409 GLN A CA 1
ATOM 3141 C C . GLN A 1 409 ? 23.790 0.322 -33.090 1.00 97.31 409 GLN A C 1
ATOM 3143 O O . GLN A 1 409 ? 23.532 1.382 -33.660 1.00 97.31 409 GLN A O 1
ATOM 3148 N N . ASN A 1 410 ? 22.840 -0.439 -32.533 1.00 97.38 410 ASN A N 1
ATOM 3149 C CA . ASN A 1 410 ? 21.412 -0.104 -32.576 1.00 97.38 410 ASN A CA 1
ATOM 3150 C C . ASN A 1 410 ? 21.132 1.265 -31.927 1.00 97.38 410 ASN A C 1
ATOM 3152 O O . ASN A 1 410 ? 20.444 2.109 -32.503 1.00 97.38 410 ASN A O 1
ATOM 3156 N N . ALA A 1 411 ? 21.709 1.532 -30.752 1.00 97.88 411 ALA A N 1
ATOM 3157 C CA . ALA A 1 411 ? 21.558 2.811 -30.065 1.00 97.88 411 ALA A CA 1
ATOM 3158 C C . ALA A 1 411 ? 22.139 3.981 -30.873 1.00 97.88 411 ALA A C 1
ATOM 3160 O O . ALA A 1 411 ? 21.521 5.044 -30.943 1.00 97.88 411 ALA A O 1
ATOM 3161 N N . LEU A 1 412 ? 23.295 3.793 -31.518 1.00 97.88 412 LEU A N 1
ATOM 3162 C CA . LEU A 1 412 ? 23.905 4.801 -32.387 1.00 97.88 412 LEU A CA 1
ATOM 3163 C C . LEU A 1 412 ? 23.012 5.134 -33.591 1.00 97.88 412 LEU A C 1
ATOM 3165 O O . LEU A 1 412 ? 22.762 6.309 -33.868 1.00 97.88 412 LEU A O 1
ATOM 3169 N N . GLU A 1 413 ? 22.519 4.111 -34.288 1.00 97.75 413 GLU A N 1
ATOM 3170 C CA . GLU A 1 413 ? 21.607 4.269 -35.425 1.00 97.75 413 GLU A CA 1
ATOM 3171 C C . GLU A 1 413 ? 20.276 4.899 -34.988 1.00 97.75 413 GLU A C 1
ATOM 3173 O O . GLU A 1 413 ? 19.753 5.796 -35.652 1.00 97.75 413 GLU A O 1
ATOM 3178 N N . GLY A 1 414 ? 19.756 4.494 -33.826 1.00 97.75 414 GLY A N 1
ATOM 3179 C CA . GLY A 1 414 ? 18.546 5.053 -33.232 1.00 97.75 414 GLY A CA 1
ATOM 3180 C C . GLY A 1 414 ? 18.674 6.532 -32.894 1.00 97.75 414 GLY A C 1
ATOM 3181 O O . GLY A 1 414 ? 17.808 7.309 -33.282 1.00 97.75 414 GLY A O 1
ATOM 3182 N N . LEU A 1 415 ? 19.763 6.957 -32.248 1.00 97.94 415 LEU A N 1
ATOM 3183 C CA . LEU A 1 415 ? 20.011 8.378 -31.969 1.00 97.94 415 LEU A CA 1
ATOM 3184 C C . LEU A 1 415 ? 20.116 9.206 -33.259 1.00 97.94 415 LEU A C 1
ATOM 3186 O O . LEU A 1 415 ? 19.591 10.320 -33.324 1.00 97.94 415 LEU A O 1
ATOM 3190 N N . ALA A 1 416 ? 20.732 8.658 -34.312 1.00 97.56 416 ALA A N 1
ATOM 3191 C CA . ALA A 1 416 ? 20.776 9.316 -35.616 1.00 97.56 416 ALA A CA 1
ATOM 3192 C C . ALA A 1 416 ? 19.371 9.479 -36.227 1.00 97.56 416 ALA A C 1
ATOM 3194 O O . ALA A 1 416 ? 19.042 10.560 -36.723 1.00 97.56 416 ALA A O 1
ATOM 3195 N N . MET A 1 417 ? 18.520 8.449 -36.143 1.00 97.69 417 MET A N 1
ATOM 3196 C CA . MET A 1 417 ? 17.128 8.538 -36.593 1.00 97.69 417 MET A CA 1
ATOM 3197 C C . MET A 1 417 ? 16.292 9.502 -35.749 1.00 97.69 417 MET A C 1
ATOM 3199 O O . MET A 1 417 ? 15.554 10.302 -36.321 1.00 97.69 417 MET A O 1
ATOM 3203 N N . LEU A 1 418 ? 16.447 9.501 -34.422 1.00 97.31 418 LEU A N 1
ATOM 3204 C CA . LEU A 1 418 ? 15.773 10.440 -33.515 1.00 97.31 418 LEU A CA 1
ATOM 3205 C C . LEU A 1 418 ? 16.116 11.892 -33.866 1.00 97.31 418 LEU A C 1
ATOM 3207 O O . LEU A 1 418 ? 15.222 12.724 -33.980 1.00 97.31 418 LEU A O 1
ATOM 3211 N N . LYS A 1 419 ? 17.386 12.184 -34.170 1.00 96.94 419 LYS A N 1
ATOM 3212 C CA . LYS A 1 419 ? 17.802 13.510 -34.654 1.00 96.94 419 LYS A CA 1
ATOM 3213 C C . LYS A 1 419 ? 17.116 13.884 -35.974 1.00 96.94 419 LYS A C 1
ATOM 3215 O O . LYS A 1 419 ? 16.788 15.050 -36.198 1.00 96.94 419 LYS A O 1
ATOM 3220 N N . GLY A 1 420 ? 16.898 12.906 -36.854 1.00 96.94 420 GLY A N 1
ATOM 3221 C CA . GLY A 1 420 ? 16.115 13.078 -38.079 1.00 96.94 420 GLY A CA 1
ATOM 3222 C C . GLY A 1 420 ? 14.643 13.399 -37.801 1.00 96.94 420 GLY A C 1
ATOM 3223 O O . GLY A 1 420 ? 14.081 14.271 -38.464 1.00 96.94 420 GLY A O 1
ATOM 3224 N N . VAL A 1 421 ? 14.041 12.755 -36.797 1.00 97.44 421 VAL A N 1
ATOM 3225 C CA . VAL A 1 421 ? 12.677 13.054 -36.330 1.00 97.44 421 VAL A CA 1
ATOM 3226 C C . VAL A 1 421 ? 12.589 14.475 -35.780 1.00 97.44 421 VAL A C 1
ATOM 3228 O O . VAL A 1 421 ? 11.713 15.224 -36.205 1.00 97.44 421 VAL A O 1
ATOM 3231 N N . ASP A 1 422 ? 13.530 14.885 -34.928 1.00 96.25 422 ASP A N 1
ATOM 3232 C CA . ASP A 1 422 ? 13.584 16.245 -34.374 1.00 96.25 422 ASP A CA 1
ATOM 3233 C C . ASP A 1 422 ? 13.676 17.305 -35.485 1.00 96.25 422 ASP A C 1
ATOM 3235 O O . ASP A 1 422 ? 12.987 18.327 -35.456 1.00 96.25 422 ASP A O 1
ATOM 3239 N N . ALA A 1 423 ? 14.502 17.051 -36.506 1.00 97.25 423 ALA A N 1
ATOM 3240 C CA . ALA A 1 423 ? 14.628 17.931 -37.662 1.00 97.25 423 ALA A CA 1
ATOM 3241 C C . ALA A 1 423 ? 13.345 17.976 -38.511 1.00 97.25 423 ALA A C 1
ATOM 3243 O O . ALA A 1 423 ? 12.962 19.051 -38.974 1.00 97.25 423 ALA A O 1
ATOM 3244 N N . ALA A 1 424 ? 12.677 16.836 -38.713 1.00 97.31 424 ALA A N 1
ATOM 3245 C CA . ALA A 1 424 ? 11.426 16.755 -39.463 1.00 97.31 424 ALA A CA 1
ATOM 3246 C C . ALA A 1 424 ? 10.271 17.460 -38.738 1.00 97.31 424 ALA A C 1
ATOM 3248 O O . ALA A 1 424 ? 9.535 18.210 -39.379 1.00 97.31 424 ALA A O 1
ATOM 3249 N N . GLU A 1 425 ? 10.152 17.283 -37.420 1.00 97.50 425 GLU A N 1
ATOM 3250 C CA . GLU A 1 425 ? 9.161 17.979 -36.595 1.00 97.50 425 GLU A CA 1
ATOM 3251 C C . GLU A 1 425 ? 9.400 19.491 -36.614 1.00 97.50 425 GLU A C 1
ATOM 3253 O O . GLU A 1 425 ? 8.491 20.264 -36.913 1.00 97.50 425 GLU A O 1
ATOM 3258 N N . LYS A 1 426 ? 10.646 19.930 -36.388 1.00 96.81 426 LYS A N 1
ATOM 3259 C CA . LYS A 1 426 ? 11.005 21.355 -36.439 1.00 96.81 426 LYS A CA 1
ATOM 3260 C C . LYS A 1 426 ? 10.732 21.980 -37.810 1.00 96.81 426 LYS A C 1
ATOM 3262 O O . LYS A 1 426 ? 10.387 23.156 -37.888 1.00 96.81 426 LYS A O 1
ATOM 3267 N N . ALA A 1 427 ? 10.889 21.208 -38.884 1.00 96.69 427 ALA A N 1
ATOM 3268 C CA . ALA A 1 427 ? 10.594 21.634 -40.249 1.00 96.69 427 ALA A CA 1
ATOM 3269 C C . ALA A 1 427 ? 9.103 21.522 -40.628 1.00 96.69 427 ALA A C 1
ATOM 3271 O O . ALA A 1 427 ? 8.764 21.797 -41.778 1.00 96.69 427 ALA A O 1
ATOM 3272 N N . GLY A 1 428 ? 8.224 21.080 -39.720 1.00 96.19 428 GLY A N 1
ATOM 3273 C CA . GLY A 1 428 ? 6.797 20.875 -39.990 1.00 96.19 428 GLY A CA 1
ATOM 3274 C C . GLY A 1 428 ? 6.490 19.723 -40.955 1.00 96.19 428 GLY A C 1
ATOM 3275 O O . GLY A 1 428 ? 5.376 19.628 -41.459 1.00 96.19 428 GLY A O 1
ATOM 3276 N N . LYS A 1 429 ? 7.466 18.849 -41.232 1.00 96.50 429 LYS A N 1
ATOM 3277 C CA . LYS A 1 429 ? 7.307 17.666 -42.100 1.00 96.50 429 LYS A CA 1
ATOM 3278 C C . LYS A 1 429 ? 6.696 16.473 -41.369 1.00 96.50 429 LYS A C 1
ATOM 3280 O O . LYS A 1 429 ? 6.292 15.510 -42.012 1.00 96.50 429 LYS A O 1
ATOM 3285 N N . LEU A 1 430 ? 6.679 16.526 -40.041 1.00 95.81 430 LEU A N 1
ATOM 3286 C CA . LEU A 1 430 ? 6.079 15.532 -39.167 1.00 95.81 430 LEU A CA 1
ATOM 3287 C C . LEU A 1 430 ? 5.338 16.273 -38.055 1.00 95.81 430 LEU A C 1
ATOM 3289 O O . LEU A 1 430 ? 5.915 17.168 -37.437 1.00 95.81 430 LEU A O 1
ATOM 3293 N N . ASP A 1 431 ? 4.068 15.948 -37.824 1.00 95.88 431 ASP A N 1
ATOM 3294 C CA . ASP A 1 431 ? 3.321 16.563 -36.726 1.00 95.88 431 ASP A CA 1
ATOM 3295 C C . ASP A 1 431 ? 3.797 16.034 -35.361 1.00 95.88 431 ASP A C 1
ATOM 3297 O O . ASP A 1 431 ? 4.506 15.033 -35.281 1.00 95.88 431 ASP A O 1
ATOM 3301 N N . LYS A 1 432 ? 3.421 16.712 -34.270 1.00 94.94 432 LYS A N 1
ATOM 3302 C CA . LYS A 1 432 ? 3.883 16.359 -32.916 1.00 94.94 432 LYS A CA 1
ATOM 3303 C C . LYS A 1 432 ? 3.489 14.944 -32.487 1.00 94.94 432 LYS A C 1
ATOM 3305 O O . LYS A 1 432 ? 4.242 14.306 -31.756 1.00 94.94 432 LYS A O 1
ATOM 3310 N N . ILE A 1 433 ? 2.313 14.472 -32.901 1.00 94.19 433 ILE A N 1
ATOM 3311 C CA . ILE A 1 433 ? 1.792 13.164 -32.494 1.00 94.19 433 ILE A CA 1
ATOM 3312 C C . ILE A 1 433 ? 2.531 12.068 -33.258 1.00 94.19 433 ILE A C 1
ATOM 3314 O O . ILE A 1 433 ? 3.020 11.117 -32.652 1.00 94.19 433 ILE A O 1
ATOM 3318 N N . ASP A 1 434 ? 2.687 12.236 -34.569 1.00 95.19 434 ASP A N 1
ATOM 3319 C CA . ASP A 1 434 ? 3.463 11.329 -35.410 1.00 95.19 434 ASP A CA 1
ATOM 3320 C C . ASP A 1 434 ? 4.950 11.336 -35.031 1.00 95.19 434 ASP A C 1
ATOM 3322 O O . ASP A 1 434 ? 5.596 10.289 -35.022 1.00 95.19 434 ASP A O 1
ATOM 3326 N N . ALA A 1 435 ? 5.502 12.489 -34.653 1.00 96.00 435 ALA A N 1
ATOM 3327 C CA . ALA A 1 435 ? 6.869 12.586 -34.160 1.00 96.00 435 ALA A CA 1
ATOM 3328 C C . ALA A 1 435 ? 7.047 11.844 -32.831 1.00 96.00 435 ALA A C 1
ATOM 3330 O O . ALA A 1 435 ? 8.030 11.123 -32.672 1.00 96.00 435 ALA A O 1
ATOM 3331 N N . ALA A 1 436 ? 6.104 11.965 -31.891 1.00 93.62 436 ALA A N 1
ATOM 3332 C CA . ALA A 1 436 ? 6.114 11.186 -30.653 1.00 93.62 436 ALA A CA 1
ATOM 3333 C C . ALA A 1 436 ? 6.028 9.674 -30.932 1.00 93.62 436 ALA A C 1
ATOM 3335 O O . ALA A 1 436 ? 6.904 8.929 -30.500 1.00 93.62 436 ALA A O 1
ATOM 3336 N N . ALA A 1 437 ? 5.065 9.240 -31.753 1.00 94.06 437 ALA A N 1
ATOM 3337 C CA . ALA A 1 437 ? 4.908 7.833 -32.123 1.00 94.06 437 ALA A CA 1
ATOM 3338 C C . ALA A 1 437 ? 6.163 7.270 -32.808 1.00 94.06 437 ALA A C 1
ATOM 3340 O O . ALA A 1 437 ? 6.613 6.167 -32.497 1.00 94.06 437 ALA A O 1
ATOM 3341 N N . LYS A 1 438 ? 6.781 8.041 -33.714 1.00 96.75 438 LYS A N 1
ATOM 3342 C CA . LYS A 1 438 ? 8.019 7.623 -34.379 1.00 96.75 438 LYS A CA 1
ATOM 3343 C C . LYS A 1 438 ? 9.189 7.512 -33.403 1.00 96.75 438 LYS A C 1
ATOM 3345 O O . LYS A 1 438 ? 9.980 6.581 -33.537 1.00 96.75 438 LYS A O 1
ATOM 3350 N N . ARG A 1 439 ? 9.308 8.419 -32.425 1.00 95.38 439 ARG A N 1
ATOM 3351 C CA . ARG A 1 439 ? 10.333 8.323 -31.368 1.00 95.38 439 ARG A CA 1
ATOM 3352 C C . ARG A 1 439 ? 10.167 7.052 -30.550 1.00 95.38 439 ARG A C 1
ATOM 3354 O O . ARG A 1 439 ? 11.160 6.370 -30.333 1.00 95.38 439 ARG A O 1
ATOM 3361 N N . ASP A 1 440 ? 8.941 6.715 -30.164 1.00 93.00 440 ASP A N 1
ATOM 3362 C CA . ASP A 1 440 ? 8.668 5.503 -29.392 1.00 93.00 440 ASP A CA 1
ATOM 3363 C C . ASP A 1 440 ? 9.025 4.243 -30.185 1.00 93.00 440 ASP A C 1
ATOM 3365 O O . ASP A 1 440 ? 9.766 3.400 -29.684 1.00 93.00 440 ASP A O 1
ATOM 3369 N N . VAL A 1 441 ? 8.614 4.151 -31.456 1.00 95.69 441 VAL A N 1
ATOM 3370 C CA . VAL A 1 441 ? 8.997 3.031 -32.336 1.00 95.69 441 VAL A CA 1
ATOM 3371 C C . VAL A 1 441 ? 10.516 2.909 -32.459 1.00 95.69 441 VAL A C 1
ATOM 3373 O O . VAL A 1 441 ? 11.051 1.809 -32.332 1.00 95.69 441 VAL A O 1
ATOM 3376 N N . ILE A 1 442 ? 11.221 4.030 -32.667 1.00 96.50 442 ILE A N 1
ATOM 3377 C CA . ILE A 1 442 ? 12.686 4.031 -32.705 1.00 96.50 442 ILE A CA 1
ATOM 3378 C C . ILE A 1 442 ? 13.246 3.515 -31.381 1.00 96.50 442 ILE A C 1
ATOM 3380 O O . ILE A 1 442 ? 14.163 2.706 -31.404 1.00 96.50 442 ILE A O 1
ATOM 3384 N N . THR A 1 443 ? 12.726 3.957 -30.233 1.00 93.88 443 THR A N 1
ATOM 3385 C CA . THR A 1 443 ? 13.192 3.510 -28.916 1.00 93.88 443 THR A CA 1
ATOM 3386 C C . THR A 1 443 ? 13.000 2.005 -28.720 1.00 93.88 443 THR A C 1
ATOM 3388 O O . THR A 1 443 ? 13.973 1.347 -28.350 1.00 93.88 443 THR A O 1
ATOM 3391 N N . PHE A 1 444 ? 11.816 1.467 -29.027 1.00 93.31 444 PHE A N 1
ATOM 3392 C CA . PHE A 1 444 ? 11.462 0.058 -28.807 1.00 93.31 444 PHE A CA 1
ATOM 3393 C C . PHE A 1 444 ? 12.222 -0.934 -29.689 1.00 93.31 444 PHE A C 1
ATOM 3395 O O . PHE A 1 444 ? 12.442 -2.069 -29.276 1.00 93.31 444 PHE A O 1
ATOM 3402 N N . GLU A 1 445 ? 12.607 -0.537 -30.900 1.00 94.12 445 GLU A N 1
ATOM 3403 C CA . GLU A 1 445 ? 13.262 -1.449 -31.835 1.00 94.12 445 GLU A CA 1
ATOM 3404 C C . GLU A 1 445 ? 14.752 -1.606 -31.501 1.00 94.12 445 GLU A C 1
ATOM 3406 O O . GLU A 1 445 ? 15.565 -0.739 -31.835 1.00 94.12 445 GLU A O 1
ATOM 3411 N N . ILE A 1 446 ? 15.116 -2.684 -30.805 1.00 93.06 446 ILE A N 1
ATOM 3412 C CA . ILE A 1 446 ? 16.485 -2.918 -30.313 1.00 93.06 446 ILE A CA 1
ATOM 3413 C C . ILE A 1 446 ? 17.152 -4.187 -30.846 1.00 93.06 446 ILE A C 1
ATOM 3415 O O . ILE A 1 446 ? 18.319 -4.427 -30.531 1.00 93.06 446 ILE A O 1
ATOM 3419 N N . GLU A 1 447 ? 16.435 -4.983 -31.636 1.00 90.81 447 GLU A N 1
ATOM 3420 C CA . GLU A 1 447 ? 16.923 -6.273 -32.131 1.00 90.81 447 GLU A CA 1
ATOM 3421 C C . GLU A 1 447 ? 17.593 -6.134 -33.500 1.00 90.81 447 GLU A C 1
ATOM 3423 O O . GLU A 1 447 ? 18.615 -6.771 -33.763 1.00 90.81 447 GLU A O 1
ATOM 3428 N N . ASP A 1 448 ? 17.074 -5.239 -34.341 1.00 92.62 448 ASP A N 1
ATOM 3429 C CA . ASP A 1 448 ? 17.570 -5.045 -35.699 1.00 92.62 448 ASP A CA 1
ATOM 3430 C C . ASP A 1 448 ? 18.716 -4.031 -35.810 1.00 92.62 448 ASP A C 1
ATOM 3432 O O . ASP A 1 448 ? 18.862 -3.107 -35.002 1.00 92.62 448 ASP A O 1
ATOM 3436 N N . LEU A 1 449 ? 19.497 -4.165 -36.891 1.00 92.56 449 LEU A N 1
ATOM 3437 C CA . LEU A 1 449 ? 20.579 -3.252 -37.277 1.00 92.56 449 LEU A CA 1
ATOM 3438 C C . LEU A 1 449 ? 20.514 -2.878 -38.765 1.00 92.56 449 LEU A C 1
ATOM 3440 O O . LEU A 1 449 ? 19.951 -3.601 -39.591 1.00 92.56 449 LEU A O 1
ATOM 3444 N N . GLY A 1 450 ? 21.148 -1.763 -39.125 1.00 93.19 450 GLY A N 1
ATOM 3445 C CA . GLY A 1 450 ? 21.391 -1.362 -40.506 1.00 93.19 450 GLY A CA 1
ATOM 3446 C C . GLY A 1 450 ? 20.110 -1.128 -41.311 1.00 93.19 450 GLY A C 1
ATOM 3447 O O . GLY A 1 450 ? 19.200 -0.418 -40.885 1.00 93.19 450 GLY A O 1
ATOM 3448 N N . ALA A 1 451 ? 20.049 -1.698 -42.519 1.00 92.81 451 ALA A N 1
ATOM 3449 C CA . ALA A 1 451 ? 18.903 -1.521 -43.413 1.00 92.81 451 ALA A CA 1
ATOM 3450 C C . ALA A 1 451 ? 17.615 -2.126 -42.832 1.00 92.81 451 ALA A C 1
ATOM 3452 O O . ALA A 1 451 ? 16.575 -1.469 -42.865 1.00 92.81 451 ALA A O 1
ATOM 3453 N N . THR A 1 452 ? 17.706 -3.320 -42.236 1.00 94.50 452 THR A N 1
ATOM 3454 C CA . THR A 1 452 ? 16.574 -4.008 -41.597 1.00 94.50 452 THR A CA 1
ATOM 3455 C C . THR A 1 452 ? 15.982 -3.168 -40.470 1.00 94.50 452 THR A C 1
ATOM 3457 O O . THR A 1 452 ? 14.767 -3.018 -40.382 1.00 94.50 452 THR A O 1
ATOM 3460 N N . TYR A 1 453 ? 16.835 -2.534 -39.661 1.00 94.88 453 TYR A N 1
ATOM 3461 C CA . TYR A 1 453 ? 16.394 -1.642 -38.591 1.00 94.88 453 TYR A CA 1
ATOM 3462 C C . TYR A 1 453 ? 15.576 -0.459 -39.114 1.00 94.88 453 TYR A C 1
ATOM 3464 O O . TYR A 1 453 ? 14.472 -0.193 -38.638 1.00 94.88 453 TYR A O 1
ATOM 3472 N N . ALA A 1 454 ? 16.092 0.243 -40.126 1.00 94.94 454 ALA A N 1
ATOM 3473 C CA . ALA A 1 454 ? 15.389 1.373 -40.722 1.00 94.94 454 ALA A CA 1
ATOM 3474 C C . ALA A 1 454 ? 14.063 0.951 -41.381 1.00 94.94 454 ALA A C 1
ATOM 3476 O O . ALA A 1 454 ? 13.068 1.673 -41.280 1.00 94.94 454 ALA A O 1
ATOM 3477 N N . GLU A 1 455 ? 14.033 -0.205 -42.047 1.00 96.56 455 GLU A N 1
ATOM 3478 C CA . GLU A 1 455 ? 12.818 -0.766 -42.642 1.00 96.56 455 GLU A CA 1
ATOM 3479 C C . GLU A 1 455 ? 11.765 -1.071 -41.570 1.00 96.56 455 GLU A C 1
ATOM 3481 O O . GLU A 1 455 ? 10.638 -0.577 -41.662 1.00 96.56 455 GLU A O 1
ATOM 3486 N N . ASN A 1 456 ? 12.145 -1.791 -40.513 1.00 95.62 456 ASN A N 1
ATOM 3487 C CA . ASN A 1 456 ? 11.233 -2.195 -39.446 1.00 95.62 456 ASN A CA 1
ATOM 3488 C C . ASN A 1 456 ? 10.707 -1.004 -38.644 1.00 95.62 456 ASN A C 1
ATOM 3490 O O . ASN A 1 456 ? 9.504 -0.935 -38.382 1.00 95.62 456 ASN A O 1
ATOM 3494 N N . VAL A 1 457 ? 11.547 -0.007 -38.348 1.00 96.81 457 VAL A N 1
ATOM 3495 C CA . VAL A 1 457 ? 11.100 1.253 -37.733 1.00 96.81 457 VAL A CA 1
ATOM 3496 C C . VAL A 1 457 ? 10.063 1.955 -38.610 1.00 96.81 457 VAL A C 1
ATOM 3498 O O . VAL A 1 457 ? 9.016 2.374 -38.117 1.00 96.81 457 VAL A O 1
ATOM 3501 N N . ASN A 1 458 ? 10.321 2.102 -39.913 1.00 96.12 458 ASN A N 1
ATOM 3502 C CA . ASN A 1 458 ? 9.390 2.807 -40.796 1.00 96.12 458 ASN A CA 1
ATOM 3503 C C . ASN A 1 458 ? 8.085 2.030 -41.000 1.00 96.12 458 ASN A C 1
ATOM 3505 O O . ASN A 1 458 ? 7.022 2.649 -41.024 1.00 96.12 458 ASN A O 1
ATOM 3509 N N . LYS A 1 459 ? 8.153 0.698 -41.093 1.00 96.56 459 LYS A N 1
ATOM 3510 C CA . LYS A 1 459 ? 6.982 -0.177 -41.181 1.00 96.56 459 LYS A CA 1
ATOM 3511 C C . LYS A 1 459 ? 6.116 -0.074 -39.925 1.00 96.56 459 LYS A C 1
ATOM 3513 O O . LYS A 1 459 ? 4.953 0.300 -40.028 1.00 96.56 459 LYS A O 1
ATOM 3518 N N . ARG A 1 460 ? 6.695 -0.292 -38.737 1.00 95.81 460 ARG A N 1
ATOM 3519 C CA . ARG A 1 460 ? 5.975 -0.193 -37.452 1.00 95.81 460 ARG A CA 1
ATOM 3520 C C . ARG A 1 460 ? 5.387 1.199 -37.229 1.00 95.81 460 ARG A C 1
ATOM 3522 O O . ARG A 1 460 ? 4.277 1.325 -36.721 1.00 95.81 460 ARG A O 1
ATOM 3529 N N . PHE A 1 461 ? 6.104 2.248 -37.630 1.00 96.94 461 PHE A N 1
ATOM 3530 C CA . PHE A 1 461 ? 5.580 3.610 -37.588 1.00 96.94 461 PHE A CA 1
ATOM 3531 C C . PHE A 1 461 ? 4.372 3.788 -38.521 1.00 96.94 461 PHE A C 1
ATOM 3533 O O . PHE A 1 461 ? 3.351 4.318 -38.087 1.00 96.94 461 PHE A O 1
ATOM 3540 N N . ALA A 1 462 ? 4.446 3.319 -39.770 1.00 96.00 462 ALA A N 1
ATOM 3541 C CA . ALA A 1 462 ? 3.321 3.383 -40.702 1.00 96.00 462 ALA A CA 1
ATOM 3542 C C . ALA A 1 462 ? 2.092 2.625 -40.170 1.00 96.00 462 ALA A C 1
ATOM 3544 O O . ALA A 1 462 ? 0.981 3.160 -40.217 1.00 96.00 462 ALA A O 1
ATOM 3545 N N . ASP A 1 463 ? 2.304 1.439 -39.596 1.00 94.81 463 ASP A N 1
ATOM 3546 C CA . ASP A 1 463 ? 1.253 0.629 -38.976 1.00 94.81 463 ASP A CA 1
ATOM 3547 C C . ASP A 1 463 ? 0.606 1.364 -37.788 1.00 94.81 463 ASP A C 1
ATOM 3549 O O . ASP A 1 463 ? -0.621 1.451 -37.704 1.00 94.81 463 ASP A O 1
ATOM 3553 N N . ALA A 1 464 ? 1.408 1.972 -36.906 1.00 92.25 464 ALA A N 1
ATOM 3554 C CA . ALA A 1 464 ? 0.915 2.751 -35.766 1.00 92.25 464 ALA A CA 1
ATOM 3555 C C . ALA A 1 464 ? 0.084 3.972 -36.205 1.00 92.25 464 ALA A C 1
ATOM 3557 O O . ALA A 1 464 ? -0.979 4.248 -35.641 1.00 92.25 464 ALA A O 1
ATOM 3558 N N . VAL A 1 465 ? 0.526 4.685 -37.246 1.00 93.88 465 VAL A N 1
ATOM 3559 C CA . VAL A 1 465 ? -0.217 5.820 -37.817 1.00 93.88 465 VAL A CA 1
ATOM 3560 C C . VAL A 1 465 ? -1.531 5.360 -38.447 1.00 93.88 465 VAL A C 1
ATOM 3562 O O . VAL A 1 465 ? -2.561 6.012 -38.256 1.00 93.88 465 VAL A O 1
ATOM 3565 N N . ALA A 1 466 ? -1.522 4.246 -39.182 1.00 94.06 466 ALA A N 1
ATOM 3566 C CA . ALA A 1 466 ? -2.723 3.683 -39.789 1.00 94.06 466 ALA A CA 1
ATOM 3567 C C . ALA A 1 466 ? -3.745 3.256 -38.724 1.00 94.06 466 ALA A C 1
ATOM 3569 O O . ALA A 1 466 ? -4.920 3.618 -38.824 1.00 94.06 466 ALA A O 1
ATOM 3570 N N . ALA A 1 467 ? -3.293 2.564 -37.675 1.00 93.06 467 ALA A N 1
ATOM 3571 C CA . ALA A 1 467 ? -4.132 2.144 -36.557 1.00 93.06 467 ALA A CA 1
ATOM 3572 C C . ALA A 1 467 ? -4.768 3.342 -35.832 1.00 93.06 467 ALA A C 1
ATOM 3574 O O . ALA A 1 467 ? -5.976 3.345 -35.589 1.00 93.06 467 ALA A O 1
ATOM 3575 N N . ARG A 1 468 ? -3.989 4.398 -35.560 1.00 93.50 468 ARG A N 1
ATOM 3576 C CA . ARG A 1 468 ? -4.493 5.638 -34.951 1.00 93.50 468 ARG A CA 1
ATOM 3577 C C . ARG A 1 468 ? -5.569 6.299 -35.808 1.00 93.50 468 ARG A C 1
ATOM 3579 O O . ARG A 1 468 ? -6.653 6.582 -35.313 1.00 93.50 468 ARG A O 1
ATOM 3586 N N . LYS A 1 469 ? -5.310 6.486 -37.106 1.00 92.88 469 LYS A N 1
ATOM 3587 C CA . LYS A 1 469 ? -6.288 7.081 -38.034 1.00 92.88 469 LYS A CA 1
ATOM 3588 C C . LYS A 1 469 ? -7.578 6.264 -38.110 1.00 92.88 469 LYS A C 1
ATOM 3590 O O . LYS A 1 469 ? -8.659 6.844 -38.183 1.00 92.88 469 LYS A O 1
ATOM 3595 N N . ALA A 1 470 ? -7.477 4.935 -38.079 1.00 93.69 470 ALA A N 1
ATOM 3596 C CA . ALA A 1 470 ? -8.642 4.059 -38.040 1.00 93.69 470 ALA A CA 1
ATOM 3597 C C . ALA A 1 470 ? -9.447 4.232 -36.738 1.00 93.69 470 ALA A C 1
ATOM 3599 O O . ALA A 1 470 ? -10.674 4.330 -36.794 1.00 93.69 470 ALA A O 1
ATOM 3600 N N . ALA A 1 471 ? -8.773 4.328 -35.587 1.00 93.19 471 ALA A N 1
ATOM 3601 C CA . ALA A 1 471 ? -9.412 4.572 -34.294 1.00 93.19 471 ALA A CA 1
ATOM 3602 C C . ALA A 1 471 ? -10.097 5.950 -34.234 1.00 93.19 471 ALA A C 1
ATOM 3604 O O . ALA A 1 471 ? -11.261 6.040 -33.842 1.00 93.19 471 ALA A O 1
ATOM 3605 N N . ASP A 1 472 ? -9.426 7.004 -34.703 1.00 92.56 472 ASP A N 1
ATOM 3606 C CA . ASP A 1 472 ? -9.979 8.362 -34.756 1.00 92.56 472 ASP A CA 1
ATOM 3607 C C . ASP A 1 472 ? -11.212 8.431 -35.673 1.00 92.56 472 ASP A C 1
ATOM 3609 O O . ASP A 1 472 ? -12.227 9.039 -35.324 1.00 92.56 472 ASP A O 1
ATOM 3613 N N . ALA A 1 473 ? -11.168 7.757 -36.828 1.00 94.44 473 ALA A N 1
ATOM 3614 C CA . ALA A 1 473 ? -12.306 7.668 -37.740 1.00 94.44 473 ALA A CA 1
ATOM 3615 C C . ALA A 1 473 ? -13.490 6.902 -37.125 1.00 94.44 473 ALA A C 1
ATOM 3617 O O . ALA A 1 473 ? -14.644 7.312 -37.288 1.00 94.44 473 ALA A O 1
ATOM 3618 N N . ALA A 1 474 ? -13.223 5.813 -36.397 1.00 95.19 474 ALA A N 1
ATOM 3619 C CA . ALA A 1 474 ? -14.253 5.056 -35.689 1.00 95.19 474 ALA A CA 1
ATOM 3620 C C . ALA A 1 474 ? -14.922 5.906 -34.596 1.00 95.19 474 ALA A C 1
ATOM 3622 O O . ALA A 1 474 ? -16.152 5.969 -34.538 1.00 95.19 474 ALA A O 1
ATOM 3623 N N . LEU A 1 475 ? -14.128 6.631 -33.803 1.00 93.62 475 LEU A N 1
ATOM 3624 C CA . LEU A 1 475 ? -14.625 7.528 -32.761 1.00 93.62 475 LEU A CA 1
ATOM 3625 C C . LEU A 1 475 ? -15.439 8.692 -33.347 1.00 93.62 475 LEU A C 1
ATOM 3627 O O . LEU A 1 475 ? -16.503 9.035 -32.831 1.00 93.62 475 LEU A O 1
ATOM 3631 N N . ALA A 1 476 ? -14.986 9.282 -34.456 1.00 94.62 476 ALA A N 1
ATOM 3632 C CA . ALA A 1 476 ? -15.730 10.329 -35.153 1.00 94.62 476 ALA A CA 1
ATOM 3633 C C . ALA A 1 476 ? -17.093 9.822 -35.655 1.00 94.62 476 ALA A C 1
ATOM 3635 O O . ALA A 1 476 ? -18.103 10.513 -35.503 1.00 94.62 476 ALA A O 1
ATOM 3636 N N . LYS A 1 477 ? -17.142 8.598 -36.197 1.00 94.81 477 LYS A N 1
ATOM 3637 C CA . LYS A 1 477 ? -18.387 7.958 -36.642 1.00 94.81 477 LYS A CA 1
ATOM 3638 C C . LYS A 1 477 ? -19.341 7.690 -35.476 1.00 94.81 477 LYS A C 1
ATOM 3640 O O . LYS A 1 477 ? -20.535 7.960 -35.601 1.00 94.81 477 LYS A O 1
ATOM 3645 N N . GLU A 1 478 ? -18.831 7.206 -34.346 1.00 94.25 478 GLU A N 1
ATOM 3646 C CA . GLU A 1 478 ? -19.625 6.997 -33.130 1.00 94.25 478 GLU A CA 1
ATOM 3647 C C . GLU A 1 478 ? -20.206 8.319 -32.604 1.00 94.25 478 GLU A C 1
ATOM 3649 O O . GLU A 1 478 ? -21.399 8.407 -32.309 1.00 94.25 478 GLU A O 1
ATOM 3654 N N . ASN A 1 479 ? -19.391 9.373 -32.549 1.00 93.94 479 ASN A N 1
ATOM 3655 C CA . ASN A 1 479 ? -19.828 10.693 -32.096 1.00 93.94 479 ASN A CA 1
ATOM 3656 C C . ASN A 1 479 ? -20.866 11.316 -33.038 1.00 93.94 479 ASN A C 1
ATOM 3658 O O . ASN A 1 479 ? -21.849 11.890 -32.567 1.00 93.94 479 ASN A O 1
ATOM 3662 N N . ALA A 1 480 ? -20.703 11.160 -34.355 1.00 92.69 480 ALA A N 1
ATOM 3663 C CA . ALA A 1 480 ? -21.693 11.597 -35.336 1.00 92.69 480 ALA A CA 1
ATOM 3664 C C . ALA A 1 480 ? -23.024 10.840 -35.184 1.00 92.69 480 ALA A C 1
ATOM 3666 O O . ALA A 1 480 ? -24.088 11.458 -35.223 1.00 92.69 480 ALA A O 1
ATOM 3667 N N . ALA A 1 481 ? -22.980 9.525 -34.939 1.00 91.94 481 ALA A N 1
ATOM 3668 C CA . ALA A 1 481 ? -24.176 8.721 -34.688 1.00 91.94 481 ALA A CA 1
ATOM 3669 C C . ALA A 1 481 ? -24.898 9.147 -33.397 1.00 91.94 481 ALA A C 1
ATOM 3671 O O . ALA A 1 481 ? -26.116 9.328 -33.406 1.00 91.94 481 ALA A O 1
ATOM 3672 N N . LYS A 1 482 ? -24.157 9.390 -32.305 1.00 92.50 482 LYS A N 1
ATOM 3673 C CA . LYS A 1 482 ? -24.717 9.918 -31.047 1.00 92.50 482 LYS A CA 1
ATOM 3674 C C . LYS A 1 482 ? -25.340 11.305 -31.232 1.00 92.50 482 LYS A C 1
ATOM 3676 O O . LYS A 1 482 ? -26.413 11.569 -30.692 1.00 92.50 482 LYS A O 1
ATOM 3681 N N . ALA A 1 483 ? -24.703 12.185 -32.007 1.00 89.75 483 ALA A N 1
ATOM 3682 C CA . ALA A 1 483 ? -25.237 13.512 -32.309 1.00 89.75 483 ALA A CA 1
ATOM 3683 C C . ALA A 1 483 ? -26.528 13.443 -33.144 1.00 89.75 483 ALA A C 1
ATOM 3685 O O . ALA A 1 483 ? -27.486 14.152 -32.839 1.00 89.75 483 ALA A O 1
ATOM 3686 N N . ALA A 1 484 ? -26.581 12.558 -34.145 1.00 87.62 484 ALA A N 1
ATOM 3687 C CA . ALA A 1 484 ? -27.774 12.336 -34.958 1.00 87.62 484 ALA A CA 1
ATOM 3688 C C . ALA A 1 484 ? -28.942 11.763 -34.135 1.00 87.62 484 ALA A C 1
ATOM 3690 O O . ALA A 1 484 ? -30.063 12.256 -34.246 1.00 87.62 484 ALA A O 1
ATOM 3691 N N . ALA A 1 485 ? -28.678 10.791 -33.254 1.00 85.56 485 ALA A N 1
ATOM 3692 C CA . ALA A 1 485 ? -29.687 10.241 -32.346 1.00 85.56 485 ALA A CA 1
ATOM 3693 C C . ALA A 1 485 ? -30.259 11.318 -31.405 1.00 85.56 485 ALA A C 1
ATOM 3695 O O . ALA A 1 485 ? -31.473 11.446 -31.271 1.00 85.56 485 ALA A O 1
ATOM 3696 N N . LYS A 1 486 ? -29.396 12.168 -30.833 1.00 85.19 486 LYS A N 1
ATOM 3697 C CA . LYS A 1 486 ? -29.814 13.277 -29.960 1.00 85.19 486 LYS A CA 1
ATOM 3698 C C . LYS A 1 486 ? -30.597 14.370 -30.701 1.00 85.19 486 LYS A C 1
ATOM 3700 O O . LYS A 1 486 ? -31.452 15.019 -30.106 1.00 85.19 486 LYS A O 1
ATOM 3705 N N . ALA A 1 487 ? -30.318 14.591 -31.987 1.00 78.81 487 ALA A N 1
ATOM 3706 C CA . ALA A 1 487 ? -31.078 15.525 -32.818 1.00 78.81 487 ALA A CA 1
ATOM 3707 C C . ALA A 1 487 ? -32.478 14.990 -33.174 1.00 78.81 487 ALA A C 1
ATOM 3709 O O . ALA A 1 487 ? -33.413 15.780 -33.279 1.00 78.81 487 ALA A O 1
ATOM 3710 N N . ALA A 1 488 ? -32.633 13.668 -33.306 1.00 75.12 488 ALA A N 1
ATOM 3711 C CA . ALA A 1 488 ? -33.914 13.018 -33.583 1.00 75.12 488 ALA A CA 1
ATOM 3712 C C . ALA A 1 488 ? -34.867 12.973 -32.367 1.00 75.12 488 ALA A C 1
ATOM 3714 O O . ALA A 1 488 ? -36.075 12.866 -32.552 1.00 75.12 488 ALA A O 1
ATOM 3715 N N . GLU A 1 489 ? -34.356 13.101 -31.136 1.00 72.81 489 GLU A N 1
ATOM 3716 C CA . GLU A 1 489 ? -35.162 13.150 -29.900 1.00 72.81 489 GLU A CA 1
ATOM 3717 C C . GLU A 1 489 ? -35.695 14.550 -29.536 1.00 72.81 489 GLU A C 1
ATOM 3719 O O . GLU A 1 489 ? -36.429 14.693 -28.556 1.00 72.81 489 GLU A O 1
ATOM 3724 N N . LYS A 1 490 ? -35.369 15.607 -30.296 1.00 58.62 490 LYS A N 1
ATOM 3725 C CA . LYS A 1 490 ? -35.944 16.939 -30.045 1.00 58.62 490 LYS A CA 1
ATOM 3726 C C . LYS A 1 490 ? -37.430 16.931 -30.466 1.00 58.62 490 LYS A C 1
ATOM 3728 O O . LYS A 1 490 ? -37.696 16.705 -31.646 1.00 58.62 490 LYS A O 1
ATOM 3733 N N . PRO A 1 491 ? -38.405 17.180 -29.565 1.00 55.19 491 PRO A N 1
ATOM 3734 C CA . PRO A 1 491 ? -39.819 17.156 -29.932 1.00 55.19 491 PRO A CA 1
ATOM 3735 C C . PRO A 1 491 ? -40.105 18.242 -30.966 1.00 55.19 491 PRO A C 1
ATOM 3737 O O . PRO A 1 491 ? -39.673 19.382 -30.791 1.00 55.19 491 PRO A O 1
ATOM 3740 N N . ALA A 1 492 ? -40.837 17.893 -32.026 1.00 58.88 492 ALA A N 1
ATOM 3741 C CA . ALA A 1 492 ? -41.338 18.858 -32.994 1.00 58.88 492 ALA A CA 1
ATOM 3742 C C . ALA A 1 492 ? -42.126 19.951 -32.255 1.00 58.88 492 ALA A C 1
ATOM 3744 O O . ALA A 1 492 ? -43.163 19.682 -31.645 1.00 58.88 492 ALA A O 1
ATOM 3745 N N . GLU A 1 493 ? -41.602 21.174 -32.280 1.00 55.31 493 GLU A N 1
ATOM 3746 C CA . GLU A 1 493 ? -42.283 22.360 -31.776 1.00 55.31 493 GLU A CA 1
ATOM 3747 C C . GLU A 1 493 ? -43.613 22.476 -32.536 1.00 55.31 493 GLU A C 1
ATOM 3749 O O . GLU A 1 493 ? -43.634 22.605 -33.763 1.00 55.31 493 GLU A O 1
ATOM 3754 N N . LYS A 1 494 ? -44.734 22.320 -31.817 1.00 57.84 494 LYS A N 1
ATOM 3755 C CA . LYS A 1 494 ? -46.081 22.463 -32.382 1.00 57.84 494 LYS A CA 1
ATOM 3756 C C . LYS A 1 494 ? -46.167 23.813 -33.111 1.00 57.84 494 LYS A C 1
ATOM 3758 O O . LYS A 1 494 ? -45.754 24.815 -32.525 1.00 57.84 494 LYS A O 1
ATOM 3763 N N . PRO A 1 495 ? -46.733 23.880 -34.330 1.00 51.59 495 PRO A N 1
ATOM 3764 C CA . PRO A 1 495 ? -46.943 25.152 -35.007 1.00 51.59 495 PRO A CA 1
ATOM 3765 C C . PRO A 1 495 ? -47.795 26.057 -34.117 1.00 51.59 495 PRO A C 1
ATOM 3767 O O . PRO A 1 495 ? -48.870 25.645 -33.677 1.00 51.59 495 PRO A O 1
ATOM 3770 N N . ALA A 1 496 ? -47.299 27.262 -33.833 1.00 56.59 496 ALA A N 1
ATOM 3771 C CA . ALA A 1 496 ? -48.035 28.273 -33.092 1.00 56.59 496 ALA A CA 1
ATOM 3772 C C . ALA A 1 496 ? -49.391 28.518 -33.769 1.00 56.59 496 ALA A C 1
ATOM 3774 O O . ALA A 1 496 ? -49.466 28.892 -34.942 1.00 56.59 496 ALA A O 1
ATOM 3775 N N . GLU A 1 497 ? -50.459 28.256 -33.021 1.00 51.44 497 GLU A N 1
ATOM 3776 C CA . GLU A 1 497 ? -51.835 28.488 -33.430 1.00 51.44 497 GLU A CA 1
ATOM 3777 C C . GLU A 1 497 ? -52.023 29.987 -33.712 1.00 51.44 497 GLU A C 1
ATOM 3779 O O . GLU A 1 497 ? -51.698 30.849 -32.893 1.00 51.44 497 GLU A O 1
ATOM 3784 N N . LYS A 1 498 ? -52.489 30.294 -34.924 1.00 56.94 498 LYS A N 1
ATOM 3785 C CA . LYS A 1 498 ? -52.763 31.648 -35.414 1.00 56.94 498 LYS A CA 1
ATOM 3786 C C . LYS A 1 498 ? -53.794 32.313 -34.481 1.00 56.94 498 LYS A C 1
ATOM 3788 O O . LYS A 1 498 ? -54.833 31.697 -34.240 1.00 56.94 498 LYS A O 1
ATOM 3793 N N . PRO A 1 499 ? -53.573 33.538 -33.970 1.00 51.50 499 PRO A N 1
ATOM 3794 C CA . PRO A 1 499 ? -54.557 34.186 -33.114 1.00 51.50 499 PRO A CA 1
ATOM 3795 C C . PRO A 1 499 ? -55.809 34.517 -33.932 1.00 51.50 499 PRO A C 1
ATOM 3797 O O . PRO A 1 499 ? -55.724 35.161 -34.977 1.00 51.50 499 PRO A O 1
ATOM 3800 N N . ALA A 1 500 ? -56.958 34.033 -33.463 1.00 50.53 500 ALA A N 1
ATOM 3801 C CA . ALA A 1 500 ? -58.264 34.356 -34.014 1.00 50.53 500 ALA A CA 1
ATOM 3802 C C . ALA A 1 500 ? -58.568 35.852 -33.828 1.00 50.53 500 ALA A C 1
ATOM 3804 O O . ALA A 1 500 ? -58.389 36.400 -32.736 1.00 50.53 500 ALA A O 1
ATOM 3805 N N . ASP A 1 501 ? -59.036 36.482 -34.905 1.00 52.62 501 ASP A N 1
ATOM 3806 C CA . ASP A 1 501 ? -59.532 37.856 -34.939 1.00 52.62 501 ASP A CA 1
ATOM 3807 C C . ASP A 1 501 ? -60.592 38.095 -33.853 1.00 52.62 501 ASP A C 1
ATOM 3809 O O . ASP A 1 501 ? -61.595 37.382 -33.758 1.00 52.62 501 ASP A O 1
ATOM 3813 N N . LYS A 1 502 ? -60.384 39.139 -33.044 1.00 54.50 502 LYS A N 1
ATOM 3814 C CA . LYS A 1 502 ? -61.424 39.720 -32.188 1.00 54.50 502 LYS A CA 1
ATOM 3815 C C . LYS A 1 502 ? -62.284 40.677 -33.025 1.00 54.50 502 LYS A C 1
ATOM 3817 O O . LYS A 1 502 ? -61.721 41.486 -33.762 1.00 54.50 502 LYS A O 1
ATOM 3822 N N . PRO A 1 503 ? -63.621 40.644 -32.892 1.00 52.50 503 PRO A N 1
ATOM 3823 C CA . PRO A 1 503 ? -64.499 41.571 -33.589 1.00 52.50 503 PRO A CA 1
ATOM 3824 C C . PRO A 1 503 ? -64.397 42.983 -33.002 1.00 52.50 503 PRO A C 1
ATOM 3826 O O . PRO A 1 503 ? -64.160 43.173 -31.808 1.00 52.50 503 PRO A O 1
ATOM 3829 N N . ALA A 1 504 ? -64.586 43.960 -33.886 1.00 48.50 504 ALA A N 1
ATOM 3830 C CA . ALA A 1 504 ? -64.622 45.382 -33.596 1.00 48.50 504 ALA A CA 1
ATOM 3831 C C . ALA A 1 504 ? -65.751 45.750 -32.618 1.00 48.50 504 ALA A C 1
ATOM 3833 O O . ALA A 1 504 ? -66.903 45.370 -32.824 1.00 48.50 504 ALA A O 1
ATOM 3834 N N . GLU A 1 505 ? -65.423 46.570 -31.619 1.00 46.84 505 GLU A N 1
ATOM 3835 C CA . GLU A 1 505 ? -66.388 47.394 -30.892 1.00 46.84 505 GLU A CA 1
ATOM 3836 C C . GLU A 1 505 ? -66.088 48.879 -31.117 1.00 46.84 505 GLU A C 1
ATOM 3838 O O . GLU A 1 505 ? -64.941 49.311 -31.226 1.00 46.84 505 GLU A O 1
ATOM 3843 N N . ALA A 1 506 ? -67.188 49.615 -31.239 1.00 44.31 506 ALA A N 1
ATOM 3844 C CA . ALA A 1 506 ? -67.342 50.985 -31.692 1.00 44.31 506 ALA A CA 1
ATOM 3845 C C . ALA A 1 506 ? -66.565 52.051 -30.902 1.00 44.31 506 ALA A C 1
ATOM 3847 O O . ALA A 1 506 ? -66.531 52.030 -29.669 1.00 44.31 506 ALA A O 1
ATOM 3848 N N . LYS A 1 507 ? -66.125 53.085 -31.629 1.00 37.28 507 LYS A N 1
ATOM 3849 C CA . LYS A 1 507 ? -66.585 54.467 -31.425 1.00 37.28 507 LYS A CA 1
ATOM 3850 C C . LYS A 1 507 ? -66.426 55.300 -32.688 1.00 37.28 507 LYS A C 1
ATOM 3852 O O . LYS A 1 507 ? -65.368 55.164 -33.338 1.00 37.28 507 LYS A O 1
#

Radius of gyration: 40.31 Å; chains: 1; bounding box: 129×73×98 Å

Sequence (507 aa):
MVKRLIVMALVMAFATTGMTGCSGEVTEEDLQLWTHNSRGLARLAEVIADPEQPMTTRIRGMEVVVEKGFTTQVRTILDEVKAGREELVSGTVEQLLDHLNKKDEHQLNSKDALIVMQRYIAVDQFKTVRQAIATWAFTGLSWDSPAEDVQKLGNRISTGQIRDLGEYGYEGSGYLLRHGFNVDKVSEYLVEARSPEATTVLLKAMKLYHQSGSIGAHHLDAIARTNSVGAAEYLLDVYLNAQLEADIRAKAFNGAIRLLDLPAVKKNGKSLVSRLLKLQSSKDPSDRWLGAVNLIHMDGVNQLQKILDGFKTDVDYTTADESPLKSVMDLCLDIRDKKHGEKAVPVFMKNIQSANPNVSAISIVCLKGNQAHGAAATLKTLAKKPGKGKEVSLAKFLGGELTIHSLAQNALEGLAMLKGVDAAEKAGKLDKIDAAAKRDVITFEIEDLGATYAENVNKRFADAVAARKAADAALAKENAAKAAAKAAEKPAEKPAEKPADKPAEAK

pLDDT: mean 90.6, std 13.75, range [37.28, 98.56]

Foldseek 3Di:
DPVPPPVVVVVVVVVPPPPPDPPPQCDPVLLLVLLPDPNSLVVLLVQLQDPVHDLVSNLVSLVSCLQSLVLVCLLVSLVSRPPCSQVSLVSNLVVLLVVCPPPDPRNQSSLSNLLSCLVVYDPVCNLVSLLSLLCSLCPPDDPPDDPVVLVCSCVSDDLVVLLVSQPSSLQNLLRCLLNPHPVPSSLVSLLVSLDPSSLVSLLNSPVNNVVPHPDDLVSLVSLLSNLDLSSLLSLLVQLPPPVDDNVSNVSSLVSNLVSLQDPNNLVPNPVVLVSLLVLLQDQALQSVLSSLQSNCSRPNCPCVLSNLVSPAPNHQNCPHPDQLLVSLLCSLLSNQVVPNLVVCLVVLLVQCPPPGQLSVLSSLLSCLSNLVLVCLVVLVVLLPDDPPPPWAACCSRRNDRDTSNLQSQLSNVLSVVLVVLVVCCVVVVAPPVLSVLLSSLSSSQRPDHDPVSVVSSVVSSVVVVVVVVVVVVVVVVVVVVVVVVVVVPDDDDPPPDDDDDDDDDDD

Secondary structure (DSSP, 8-state):
--SSHHHHHHHHHHHSSSSS---PPPPHHHHHHHTTSHHHHHHHHHHHH-TTS-HHHHHHHHHHHHHTT-GGGHHHHHHH--SSHHHHHHHHHHHHHHHHHHT-TTHHHHHHHHHHHTTTS-HHHHHHHHHHHHHHHTTT--TT--HHHHHGGGGT--HHHHHTTGGGGHHHHHHHHHTTTTHHHHHHHHHHT--HHHHHHHHHHHHHHHHHS---HHHHHHHHTT--HHHHHHHHHHHT-TTS-HHHHHHHHHHHHHHHTSHHHHHH-HHHHHHHHHHHTSSSHHHHHHHHHHHHHHHGGGGHHHHHHH--SSS-GGGSSS-HHHHHHHHHHHHHHTT-HHHHHHHHHHHTT-SSHHHHHHHHHHHHHTT-GGGHHHHHHHTSPPPTT---B-TTTT-TT-BHHHHHHHHHHHHHHHHHHHHHHHTTSS-HHHHHHHHHHHHH--S--HHHHHHHHHHHHHHHHHHHHHHHHHHHHHHHHHHHHHHHTS---PPPPPPPPPPP---